Protein AF-A0A8T6N6H5-F1 (afdb_monomer_lite)

pLDDT: mean 74.55, std 24.36, range [22.53, 97.56]

Radius of gyration: 32.71 Å; chains: 1; bounding box: 80×85×75 Å

Structure (mmCIF, N/CA/C/O backbone):
data_AF-A0A8T6N6H5-F1
#
_entry.id   AF-A0A8T6N6H5-F1
#
loop_
_atom_site.group_PDB
_atom_site.id
_atom_site.type_symbol
_atom_site.label_atom_id
_atom_site.label_alt_id
_atom_site.label_comp_id
_atom_site.label_asym_id
_atom_site.label_entity_id
_atom_site.label_seq_id
_atom_site.pdbx_PDB_ins_code
_atom_site.Cartn_x
_atom_site.Cartn_y
_atom_site.Cartn_z
_atom_site.occupancy
_atom_site.B_iso_or_equiv
_atom_site.auth_seq_id
_atom_site.auth_comp_id
_atom_site.auth_asym_id
_atom_site.auth_atom_id
_atom_site.pdbx_PDB_model_num
ATOM 1 N N . MET A 1 1 ? -25.719 -46.503 4.787 1.00 28.70 1 MET A N 1
ATOM 2 C CA . MET A 1 1 ? -27.141 -46.238 5.108 1.00 28.70 1 MET A CA 1
ATOM 3 C C . MET A 1 1 ? -27.507 -44.902 4.471 1.00 28.70 1 MET A C 1
ATOM 5 O O . MET A 1 1 ? -26.897 -43.917 4.844 1.00 28.70 1 MET A O 1
ATOM 9 N N . LEU A 1 2 ? -28.146 -44.941 3.290 1.00 24.23 2 LEU A N 1
ATOM 10 C CA . LEU A 1 2 ? -29.563 -44.569 3.021 1.00 24.23 2 LEU A CA 1
ATOM 11 C C . LEU A 1 2 ? -29.721 -43.038 2.807 1.00 24.23 2 LEU A C 1
ATOM 13 O O . LEU A 1 2 ? -29.545 -42.298 3.761 1.00 24.23 2 LEU A O 1
ATOM 17 N N . CYS A 1 3 ? -29.779 -42.512 1.563 1.00 22.53 3 CYS A N 1
ATOM 18 C CA . CYS A 1 3 ? -30.953 -42.363 0.644 1.00 22.53 3 CYS A CA 1
ATOM 19 C C . CYS A 1 3 ? -32.043 -41.433 1.230 1.00 22.53 3 CYS A C 1
ATOM 21 O O . CYS A 1 3 ? -32.426 -41.689 2.361 1.00 22.53 3 CYS A O 1
ATOM 23 N N . LEU A 1 4 ? -32.675 -40.410 0.617 1.00 23.92 4 LEU A N 1
ATOM 24 C CA . LEU A 1 4 ? -32.925 -39.792 -0.727 1.00 23.92 4 LEU A CA 1
ATOM 25 C C . LEU A 1 4 ? -33.775 -38.477 -0.451 1.00 23.92 4 LEU A C 1
ATOM 27 O O . LEU A 1 4 ? -33.967 -38.232 0.742 1.00 23.92 4 LEU A O 1
ATOM 31 N N . PRO A 1 5 ? -34.398 -37.667 -1.375 1.00 30.38 5 PRO A N 1
ATOM 32 C CA . PRO A 1 5 ? -34.410 -37.554 -2.858 1.00 30.38 5 PRO A CA 1
ATOM 33 C C . PRO A 1 5 ? -34.286 -36.101 -3.456 1.00 30.38 5 PRO A C 1
ATOM 35 O O . PRO A 1 5 ? -34.225 -35.097 -2.753 1.00 30.38 5 PRO A O 1
ATOM 38 N N . ARG A 1 6 ? -34.291 -36.024 -4.805 1.00 33.50 6 ARG A N 1
ATOM 39 C CA . ARG A 1 6 ? -34.355 -34.850 -5.722 1.00 33.50 6 ARG A CA 1
ATOM 40 C C . ARG A 1 6 ? -35.759 -34.217 -5.868 1.00 33.50 6 ARG A C 1
ATOM 42 O O . ARG A 1 6 ? -36.712 -34.968 -6.042 1.00 33.50 6 ARG A O 1
ATOM 49 N N . SER A 1 7 ? -35.817 -32.885 -6.038 1.00 24.02 7 SER A N 1
ATOM 50 C CA . SER A 1 7 ? -36.798 -32.075 -6.826 1.00 24.02 7 SER A CA 1
ATOM 51 C C . SER A 1 7 ? -36.503 -30.582 -6.542 1.00 24.02 7 SER A C 1
ATOM 53 O O . SER A 1 7 ? -36.341 -30.270 -5.373 1.00 24.02 7 SER A O 1
ATOM 55 N N . GLN A 1 8 ? -36.373 -29.588 -7.431 1.00 23.69 8 GLN A N 1
ATOM 56 C CA . GLN A 1 8 ? -36.851 -29.306 -8.789 1.00 23.69 8 GLN A CA 1
ATOM 57 C C . GLN A 1 8 ? -35.991 -28.161 -9.400 1.00 23.69 8 GLN A C 1
ATOM 59 O O . GLN A 1 8 ? -35.645 -27.221 -8.697 1.00 23.69 8 GLN A O 1
ATOM 64 N N . CYS A 1 9 ? -35.718 -28.252 -10.709 1.00 22.91 9 CYS A N 1
ATOM 65 C CA . CYS A 1 9 ? -35.656 -27.172 -11.716 1.00 22.91 9 CYS A CA 1
ATOM 66 C C . CYS A 1 9 ? -34.777 -25.918 -11.478 1.00 22.91 9 CYS A C 1
ATOM 68 O O . CYS A 1 9 ? -35.213 -24.946 -10.871 1.00 22.91 9 CYS A O 1
ATOM 70 N N . LEU A 1 10 ? -33.616 -25.876 -12.145 1.00 23.91 10 LEU A N 1
ATOM 71 C CA . LEU A 1 10 ? -32.990 -24.642 -12.643 1.00 23.91 10 LEU A CA 1
ATOM 72 C C . LEU A 1 10 ? -32.877 -24.745 -14.176 1.00 23.91 10 LEU A C 1
ATOM 74 O O . LEU A 1 10 ? -32.625 -25.847 -14.671 1.00 23.91 10 LEU A O 1
ATOM 78 N N . PRO A 1 11 ? -33.112 -23.655 -14.928 1.00 23.42 11 PRO A N 1
ATOM 79 C CA . PRO A 1 11 ? -33.171 -23.691 -16.383 1.00 23.42 11 PRO A CA 1
ATOM 80 C C . PRO A 1 11 ? -31.773 -23.865 -16.989 1.00 23.42 11 PRO A C 1
ATOM 82 O O . PRO A 1 11 ? -30.820 -23.199 -16.586 1.00 23.42 11 PRO A O 1
ATOM 85 N N . GLU A 1 12 ? -31.671 -24.756 -17.975 1.00 23.47 12 GLU A N 1
ATOM 86 C CA . GLU A 1 12 ? -30.527 -24.848 -18.881 1.00 23.47 12 GLU A CA 1
ATOM 87 C C . GLU A 1 12 ? -30.359 -23.508 -19.608 1.00 23.47 12 GLU A C 1
ATOM 89 O O . GLU A 1 12 ? -31.207 -23.109 -20.406 1.00 23.47 12 GLU A O 1
ATOM 94 N N . VAL A 1 13 ? -29.265 -22.798 -19.328 1.00 24.16 13 VAL A N 1
ATOM 95 C CA . VAL A 1 13 ? -28.838 -21.655 -20.138 1.00 24.16 13 VAL A CA 1
ATOM 96 C C . VAL A 1 13 ? -27.924 -22.202 -21.228 1.00 24.16 13 VAL A C 1
ATOM 98 O O . VAL A 1 13 ? -26.829 -22.691 -20.951 1.00 24.16 13 VAL A O 1
ATOM 101 N N . SER A 1 14 ? -28.412 -22.161 -22.467 1.00 23.70 14 SER A N 1
ATOM 102 C CA . SER A 1 14 ? -27.687 -22.581 -23.662 1.00 23.70 14 SER A CA 1
ATOM 103 C C . SER A 1 14 ? -26.393 -21.786 -23.831 1.00 23.70 14 SER A C 1
ATOM 105 O O . SER A 1 14 ? -26.406 -20.554 -23.804 1.00 23.70 14 SER A O 1
ATOM 107 N N . HIS A 1 15 ? -25.283 -22.484 -24.061 1.00 25.14 15 HIS A N 1
ATOM 108 C CA . HIS A 1 15 ? -24.025 -21.878 -24.481 1.00 25.14 15 HIS A CA 1
ATOM 109 C C . HIS A 1 15 ? -24.136 -21.375 -25.924 1.00 25.14 15 HIS A C 1
ATOM 111 O O . HIS A 1 15 ? -24.014 -22.158 -26.862 1.00 25.14 15 HIS A O 1
ATOM 117 N N . ASP A 1 16 ? -24.339 -20.069 -26.086 1.00 25.78 16 ASP A N 1
ATOM 118 C CA . ASP A 1 16 ? -24.081 -19.365 -27.340 1.00 25.78 16 ASP A CA 1
ATOM 119 C C . ASP A 1 16 ? -22.727 -18.624 -27.236 1.00 25.78 16 ASP A C 1
ATOM 121 O O . ASP A 1 16 ? -22.612 -17.659 -26.474 1.00 25.78 16 ASP A O 1
ATOM 125 N N . PRO A 1 17 ? -21.678 -19.056 -27.962 1.00 27.19 17 PRO A N 1
ATOM 126 C CA . PRO A 1 17 ? -20.371 -18.392 -27.991 1.00 27.19 17 PRO A CA 1
ATOM 127 C C . PRO A 1 17 ? -20.394 -16.980 -28.604 1.00 27.19 17 PRO A C 1
ATOM 129 O O . PRO A 1 17 ? -19.401 -16.260 -28.505 1.00 27.19 17 PRO A O 1
ATOM 132 N N . SER A 1 18 ? -21.506 -16.568 -29.221 1.00 27.67 18 SER A N 1
ATOM 133 C CA . SER A 1 18 ? -21.658 -15.274 -29.904 1.00 27.67 18 SER A CA 1
ATOM 134 C C . SER A 1 18 ? -21.851 -14.085 -28.955 1.00 27.67 18 SER A C 1
ATOM 136 O O . SER A 1 18 ? -21.707 -12.939 -29.370 1.00 27.67 18 SER A O 1
ATOM 138 N N . ALA A 1 19 ? -22.163 -14.324 -27.676 1.00 26.52 19 ALA A N 1
ATOM 139 C CA . ALA A 1 19 ? -22.492 -13.261 -26.718 1.00 26.52 19 ALA A CA 1
ATOM 140 C C . ALA A 1 19 ? -21.275 -12.458 -26.200 1.00 26.52 19 ALA A C 1
ATOM 142 O O . ALA A 1 19 ? -21.448 -11.503 -25.446 1.00 26.52 19 ALA A O 1
ATOM 143 N N . TYR A 1 20 ? -20.048 -12.807 -26.608 1.00 31.33 20 TYR A N 1
ATOM 144 C CA . TYR A 1 20 ? -18.805 -12.156 -26.160 1.00 31.33 20 TYR A CA 1
ATOM 145 C C . TYR A 1 20 ? -18.344 -10.964 -27.017 1.00 31.33 20 TYR A C 1
ATOM 147 O O . TYR A 1 20 ? -17.251 -10.443 -26.809 1.00 31.33 20 TYR A O 1
ATOM 155 N N . LEU A 1 21 ? -19.168 -10.491 -27.953 1.00 29.97 21 LEU A N 1
ATOM 156 C CA . LEU A 1 21 ? -18.866 -9.324 -28.784 1.00 29.97 21 LEU A CA 1
ATOM 157 C C . LEU A 1 21 ? -20.029 -8.332 -28.754 1.00 29.97 21 LEU A C 1
ATOM 159 O O . LEU A 1 21 ? -20.803 -8.245 -29.694 1.00 29.97 21 LEU A O 1
ATOM 163 N N . ASN A 1 22 ? -20.147 -7.576 -27.663 1.00 25.47 22 ASN A N 1
ATOM 164 C CA . ASN A 1 22 ? -20.860 -6.298 -27.658 1.00 25.47 22 ASN A CA 1
ATOM 165 C C . ASN A 1 22 ? -20.146 -5.335 -26.701 1.00 25.47 22 ASN A C 1
ATOM 167 O O . ASN A 1 22 ? -20.553 -5.123 -25.561 1.00 25.47 22 ASN A O 1
ATOM 171 N N . LEU A 1 23 ? -19.041 -4.765 -27.188 1.00 30.22 23 LEU A N 1
ATOM 172 C CA . LEU A 1 23 ? -18.298 -3.670 -26.551 1.00 30.22 23 LEU A CA 1
ATOM 173 C C . LEU A 1 23 ? -19.038 -2.317 -26.625 1.00 30.22 23 LEU A C 1
ATOM 175 O O . LEU A 1 23 ? -18.568 -1.341 -26.052 1.00 30.22 23 LEU A O 1
ATOM 179 N N . GLU A 1 24 ? -20.208 -2.253 -27.268 1.00 27.02 24 GLU A N 1
ATOM 180 C CA . GLU A 1 24 ? -20.958 -1.004 -27.479 1.00 27.02 24 GLU A CA 1
ATOM 181 C C . GLU A 1 24 ? -22.015 -0.690 -26.402 1.00 27.02 24 GLU A C 1
ATOM 183 O O . GLU A 1 24 ? -22.668 0.344 -26.468 1.00 27.02 24 GLU A O 1
ATOM 188 N N . ALA A 1 25 ? -22.176 -1.529 -25.371 1.00 28.67 25 ALA A N 1
ATOM 189 C CA . ALA A 1 25 ? -23.188 -1.319 -24.323 1.00 28.67 25 ALA A CA 1
ATOM 190 C C . ALA A 1 25 ? -22.616 -0.908 -22.948 1.00 28.67 25 ALA A C 1
ATOM 192 O O . ALA A 1 25 ? -23.311 -1.012 -21.936 1.00 28.67 25 ALA A O 1
ATOM 193 N N . SER A 1 26 ? -21.360 -0.450 -22.878 1.00 26.62 26 SER A N 1
ATOM 194 C CA . SER A 1 26 ? -20.780 0.041 -21.620 1.00 26.62 26 SER A CA 1
ATOM 195 C C . SER A 1 26 ? -21.081 1.538 -21.412 1.00 26.62 26 SER A C 1
ATOM 197 O O . SER A 1 26 ? -20.713 2.341 -22.272 1.00 26.62 26 SER A O 1
ATOM 199 N N . PRO A 1 27 ? -21.655 1.955 -20.262 1.00 26.31 27 PRO A N 1
ATOM 200 C CA . PRO A 1 27 ? -21.947 3.361 -19.943 1.00 26.31 27 PRO A CA 1
ATOM 201 C C . PRO A 1 27 ? -20.709 4.275 -19.844 1.00 26.31 27 PRO A C 1
ATOM 203 O O . PRO A 1 27 ? -20.841 5.470 -19.606 1.00 26.31 27 PRO A O 1
ATOM 206 N N . ILE A 1 28 ? -19.502 3.731 -20.026 1.00 28.75 28 ILE A N 1
ATOM 207 C CA . ILE A 1 28 ? -18.239 4.479 -20.044 1.00 28.75 28 ILE A CA 1
ATOM 208 C C . ILE A 1 28 ? -18.015 5.167 -21.402 1.00 28.75 28 ILE A C 1
ATOM 210 O O . ILE A 1 28 ? -17.404 6.231 -21.446 1.00 28.75 28 ILE A O 1
ATOM 214 N N . VAL A 1 29 ? -18.543 4.615 -22.504 1.00 27.48 29 VAL A N 1
ATOM 215 C CA . VAL A 1 29 ? -18.322 5.172 -23.853 1.00 27.48 29 VAL A CA 1
ATOM 216 C C . VAL A 1 29 ? -19.076 6.494 -24.052 1.00 27.48 29 VAL A C 1
ATOM 218 O O . VAL A 1 29 ? -18.570 7.377 -24.733 1.00 27.48 29 VAL A O 1
ATOM 221 N N . SER A 1 30 ? -20.213 6.706 -23.376 1.00 26.53 30 SER A N 1
ATOM 222 C CA . SER A 1 30 ? -20.972 7.962 -23.495 1.00 26.53 30 SER A CA 1
ATOM 223 C C . SER A 1 30 ? -20.397 9.133 -22.687 1.00 26.53 30 SER A C 1
ATOM 225 O O . SER A 1 30 ? -20.927 10.232 -22.773 1.00 26.53 30 SER A O 1
ATOM 227 N N . ALA A 1 31 ? -19.359 8.920 -21.869 1.00 28.44 31 ALA A N 1
ATOM 228 C CA . ALA A 1 31 ? -18.758 9.971 -21.040 1.00 28.44 31 ALA A CA 1
ATOM 229 C C . ALA A 1 31 ? -17.486 10.584 -21.657 1.00 28.44 31 ALA A C 1
ATOM 231 O O . ALA A 1 31 ? -16.956 11.559 -21.129 1.00 28.44 31 ALA A O 1
ATOM 232 N N . VAL A 1 32 ? -16.986 10.016 -22.761 1.00 29.36 32 VAL A N 1
ATOM 233 C CA . VAL A 1 32 ? -15.748 10.464 -23.424 1.00 29.36 32 VAL A CA 1
ATOM 234 C C . VAL A 1 32 ? -16.008 11.601 -24.428 1.00 29.36 32 VAL A C 1
ATOM 236 O O . VAL A 1 32 ? -15.074 12.302 -24.799 1.00 29.36 32 VAL A O 1
ATOM 239 N N . GLU A 1 33 ? -17.263 11.862 -24.805 1.00 28.41 33 GLU A N 1
ATOM 240 C CA . GLU A 1 33 ? -17.614 12.918 -25.773 1.00 28.41 33 GLU A CA 1
ATOM 241 C C . GLU A 1 33 ? -17.769 14.330 -25.162 1.00 28.41 33 GLU A C 1
ATOM 243 O O . GLU A 1 33 ? -17.879 15.293 -25.913 1.00 28.41 33 GLU A O 1
ATOM 248 N N . ASP A 1 34 ? -17.698 14.489 -23.831 1.00 28.27 34 ASP A N 1
ATOM 249 C CA . ASP A 1 34 ? -18.050 15.752 -23.142 1.00 28.27 34 ASP A CA 1
ATOM 250 C C . ASP A 1 34 ? -16.884 16.494 -22.447 1.00 28.27 34 ASP A C 1
ATOM 252 O O . ASP A 1 34 ? -17.103 17.476 -21.730 1.00 28.27 34 ASP A O 1
ATOM 256 N N . LEU A 1 35 ? -15.625 16.093 -22.650 1.00 28.95 35 LEU A N 1
ATOM 257 C CA . LEU A 1 35 ? -14.475 16.821 -22.091 1.00 28.95 35 LEU A CA 1
ATOM 258 C C . LEU A 1 35 ? -13.852 17.753 -23.137 1.00 28.95 35 LEU A C 1
ATOM 260 O O . LEU A 1 35 ? -13.043 17.344 -23.965 1.00 28.95 35 LEU A O 1
ATOM 264 N N . GLY A 1 36 ? -14.264 19.022 -23.072 1.00 27.00 36 GLY A N 1
ATOM 265 C CA . GLY A 1 36 ? -13.745 20.120 -23.885 1.00 27.00 36 GLY A CA 1
ATOM 266 C C . GLY A 1 36 ? -12.233 20.346 -23.749 1.00 27.00 36 GLY A C 1
ATOM 267 O O . GLY A 1 36 ? -11.620 20.043 -22.726 1.00 27.00 36 GLY A O 1
ATOM 268 N N . GLU A 1 37 ? -11.660 20.890 -24.823 1.00 27.92 37 GLU A N 1
ATOM 269 C CA . GLU A 1 37 ? -10.237 21.171 -25.033 1.00 27.92 37 GLU A CA 1
ATOM 270 C C . GLU A 1 37 ? -9.587 21.954 -23.875 1.00 27.92 37 GLU A C 1
ATOM 272 O O . GLU A 1 37 ? -10.094 22.985 -23.430 1.00 27.92 37 GLU A O 1
ATOM 277 N N . ILE A 1 38 ? -8.419 21.486 -23.419 1.00 29.58 38 ILE A N 1
ATOM 278 C CA . ILE A 1 38 ? -7.534 22.206 -22.493 1.00 29.58 38 ILE A CA 1
ATOM 279 C C . ILE A 1 38 ? -6.328 22.713 -23.294 1.00 29.58 38 ILE A C 1
ATOM 281 O O . ILE A 1 38 ? -5.561 21.918 -23.835 1.00 29.58 38 ILE A O 1
ATOM 285 N N . ASP A 1 39 ? -6.166 24.034 -23.350 1.00 26.98 39 ASP A N 1
ATOM 286 C CA . ASP A 1 39 ? -5.050 24.735 -23.995 1.00 26.98 39 ASP A CA 1
ATOM 287 C C . ASP A 1 39 ? -3.788 24.697 -23.100 1.00 26.98 39 ASP A C 1
ATOM 289 O O . ASP A 1 39 ? -3.849 25.014 -21.909 1.00 26.98 39 ASP A O 1
ATOM 293 N N . LEU A 1 40 ? -2.647 24.266 -23.652 1.00 31.36 40 LEU A N 1
ATOM 294 C CA . LEU A 1 40 ? -1.382 23.982 -22.943 1.00 31.36 40 LEU A CA 1
ATOM 295 C C . LEU A 1 40 ? -0.215 24.878 -23.407 1.00 31.36 40 LEU A C 1
ATOM 297 O O . LEU A 1 40 ? 0.945 24.458 -23.440 1.00 31.36 40 LEU A O 1
ATOM 301 N N . GLY A 1 41 ? -0.494 26.130 -23.754 1.00 26.42 41 GLY A N 1
ATOM 302 C CA . GLY A 1 41 ? 0.533 27.118 -24.084 1.00 26.42 41 GLY A CA 1
ATOM 303 C C . GLY A 1 41 ? 1.011 27.939 -22.885 1.00 26.42 41 GLY A C 1
ATOM 304 O O . GLY A 1 41 ? 0.604 29.085 -22.795 1.00 26.42 41 GLY A O 1
ATOM 305 N N . ASP A 1 42 ? 1.861 27.397 -21.993 1.00 27.14 42 ASP A N 1
ATOM 306 C CA . ASP A 1 42 ? 2.794 28.221 -21.179 1.00 27.14 42 ASP A CA 1
ATOM 307 C C . ASP A 1 42 ? 3.767 27.405 -20.291 1.00 27.14 42 ASP A C 1
ATOM 309 O O . ASP A 1 42 ? 3.696 27.429 -19.065 1.00 27.14 42 ASP A O 1
ATOM 313 N N . LEU A 1 43 ? 4.715 26.654 -20.874 1.00 27.98 43 LEU A N 1
ATOM 314 C CA . LEU A 1 43 ? 5.839 26.071 -20.099 1.00 27.98 43 LEU A CA 1
ATOM 315 C C . LEU A 1 43 ? 7.199 26.059 -20.832 1.00 27.98 43 LEU A C 1
ATOM 317 O O . LEU A 1 43 ? 8.158 25.450 -20.358 1.00 27.98 43 LEU A O 1
ATOM 321 N N . SER A 1 44 ? 7.346 26.753 -21.964 1.00 29.69 44 SER A N 1
ATOM 322 C CA . SER A 1 44 ? 8.544 26.665 -22.819 1.00 29.69 44 SER A CA 1
ATOM 323 C C . SER A 1 44 ? 9.557 27.806 -22.647 1.00 29.69 44 SER A C 1
ATOM 325 O O . SER A 1 44 ? 10.144 28.260 -23.629 1.00 29.69 44 SER A O 1
ATOM 327 N N . SER A 1 45 ? 9.806 28.289 -21.428 1.00 29.08 45 SER A N 1
ATOM 328 C CA . SER A 1 45 ? 10.778 29.374 -21.225 1.00 29.08 45 SER A CA 1
ATOM 329 C C . SER A 1 45 ? 11.639 29.205 -19.976 1.00 29.08 45 SER A C 1
ATOM 331 O O . SER A 1 45 ? 11.619 30.078 -19.115 1.00 29.08 45 SER A O 1
ATOM 333 N N . GLN A 1 46 ? 12.395 28.104 -19.842 1.00 28.23 46 GLN A N 1
ATOM 334 C CA . GLN A 1 46 ? 13.471 28.059 -18.830 1.00 28.23 46 GLN A CA 1
ATOM 335 C C . GLN A 1 46 ? 14.546 26.964 -18.975 1.00 28.23 46 GLN A C 1
ATOM 337 O O . GLN A 1 46 ? 15.202 26.622 -17.997 1.00 28.23 46 GLN A O 1
ATOM 342 N N . ALA A 1 47 ? 14.802 26.435 -20.174 1.00 28.61 47 ALA A N 1
ATOM 343 C CA . ALA A 1 47 ? 15.875 25.452 -20.364 1.00 28.61 47 ALA A CA 1
ATOM 344 C C . ALA A 1 47 ? 16.696 25.745 -21.623 1.00 28.61 47 ALA A C 1
ATOM 346 O O . ALA A 1 47 ? 16.592 25.047 -22.622 1.00 28.61 47 ALA A O 1
ATOM 347 N N . ASN A 1 48 ? 17.483 26.820 -21.589 1.00 28.62 48 ASN A N 1
ATOM 348 C CA . ASN A 1 48 ? 18.578 27.040 -22.533 1.00 28.62 48 ASN A CA 1
ATOM 349 C C . ASN A 1 48 ? 19.576 28.024 -21.925 1.00 28.62 48 ASN A C 1
ATOM 351 O O . ASN A 1 48 ? 19.436 29.229 -22.106 1.00 28.62 48 ASN A O 1
ATOM 355 N N . GLN A 1 49 ? 20.560 27.501 -21.194 1.00 26.52 49 GLN A N 1
ATOM 356 C CA . GLN A 1 49 ? 21.885 28.100 -21.011 1.00 26.52 49 GLN A CA 1
ATOM 357 C C . GLN A 1 49 ? 22.753 27.130 -20.204 1.00 26.52 49 GLN A C 1
ATOM 359 O O . GLN A 1 49 ? 22.570 26.987 -19.005 1.00 26.52 49 GLN A O 1
ATOM 364 N N . GLU A 1 50 ? 23.632 26.411 -20.903 1.00 29.14 50 GLU A N 1
ATOM 365 C CA . GLU A 1 50 ? 25.076 26.309 -20.628 1.00 29.14 50 GLU A CA 1
ATOM 366 C C . GLU A 1 50 ? 25.646 25.060 -21.312 1.00 29.14 50 GLU A C 1
ATOM 368 O O . GLU A 1 50 ? 25.406 23.920 -20.925 1.00 29.14 50 GLU A O 1
ATOM 373 N N . GLY A 1 51 ? 26.424 25.302 -22.366 1.00 24.23 51 GLY A N 1
ATOM 374 C CA . GLY A 1 51 ? 27.422 24.369 -22.864 1.00 24.23 51 GLY A CA 1
ATOM 375 C C . GLY A 1 51 ? 28.810 24.951 -22.608 1.00 24.23 51 GLY A C 1
ATOM 376 O O . GLY A 1 51 ? 28.996 26.154 -22.770 1.00 24.23 51 GLY A O 1
ATOM 377 N N . ASN A 1 52 ? 29.786 24.116 -22.246 1.00 26.02 52 ASN A N 1
ATOM 378 C CA . ASN A 1 52 ? 30.888 23.700 -23.128 1.00 26.02 52 ASN A CA 1
ATOM 379 C C . ASN A 1 52 ? 32.081 23.109 -22.331 1.00 26.02 52 ASN A C 1
ATOM 381 O O . ASN A 1 52 ? 32.545 23.709 -21.370 1.00 26.02 52 ASN A O 1
ATOM 385 N N . ALA A 1 53 ? 32.575 21.969 -22.832 1.00 27.39 53 ALA A N 1
ATOM 386 C CA . ALA A 1 53 ? 33.938 21.411 -22.812 1.00 27.39 53 ALA A CA 1
ATOM 387 C C . ALA A 1 53 ? 34.767 21.313 -21.510 1.00 27.39 53 ALA A C 1
ATOM 389 O O . ALA A 1 53 ? 35.285 22.310 -21.025 1.00 27.39 53 ALA A O 1
ATOM 390 N N . ASP A 1 54 ? 35.156 20.075 -21.152 1.00 24.55 54 ASP A N 1
ATOM 391 C CA . ASP A 1 54 ? 36.569 19.705 -21.328 1.00 24.55 54 ASP A CA 1
ATOM 392 C C . ASP A 1 54 ? 36.819 18.196 -21.544 1.00 24.55 54 ASP A C 1
ATOM 394 O O . ASP A 1 54 ? 36.139 17.318 -21.012 1.00 24.55 54 ASP A O 1
ATOM 398 N N . ARG A 1 55 ? 37.809 17.906 -22.390 1.00 29.97 55 ARG A N 1
ATOM 399 C CA . ARG A 1 55 ? 38.202 16.585 -22.902 1.00 29.97 55 ARG A CA 1
ATOM 400 C C . ARG A 1 55 ? 39.174 15.923 -21.917 1.00 29.97 55 ARG A C 1
ATOM 402 O O . ARG A 1 55 ? 40.364 16.230 -21.925 1.00 29.97 55 ARG A O 1
ATOM 409 N N . LEU A 1 56 ? 38.724 14.931 -21.148 1.00 28.44 56 LEU A N 1
ATOM 410 C CA . LEU A 1 56 ? 39.617 14.011 -20.432 1.00 28.44 56 LEU A CA 1
ATOM 411 C C . LEU A 1 56 ? 39.450 12.591 -20.975 1.00 28.44 56 LEU A C 1
ATOM 413 O O . LEU A 1 56 ? 38.371 12.009 -20.986 1.00 28.44 56 LEU A O 1
ATOM 417 N N . LYS A 1 57 ? 40.565 12.072 -21.492 1.00 26.28 57 LYS A N 1
ATOM 418 C CA . LYS A 1 57 ? 40.730 10.762 -22.125 1.00 26.28 57 LYS A CA 1
ATOM 419 C C . LYS A 1 57 ? 40.109 9.659 -21.261 1.00 26.28 57 LYS A C 1
ATOM 421 O O . LYS A 1 57 ? 40.622 9.349 -20.188 1.00 26.28 57 LYS A O 1
ATOM 426 N N . THR A 1 58 ? 39.057 9.025 -21.767 1.00 25.16 58 THR A N 1
ATOM 427 C CA . THR A 1 58 ? 38.480 7.798 -21.218 1.00 25.16 58 THR A CA 1
ATOM 428 C C . THR A 1 58 ? 39.511 6.675 -21.298 1.00 25.16 58 THR A C 1
ATOM 430 O O . THR A 1 58 ? 39.701 6.051 -22.343 1.00 25.16 58 THR A O 1
ATOM 433 N N . LYS A 1 59 ? 40.199 6.406 -20.185 1.00 26.19 59 LYS A N 1
ATOM 434 C CA . LYS A 1 59 ? 40.745 5.072 -19.945 1.00 26.19 59 LYS A CA 1
ATOM 435 C C . LYS A 1 59 ? 39.547 4.157 -19.709 1.00 26.19 59 LYS A C 1
ATOM 437 O O . LYS A 1 59 ? 38.797 4.365 -18.762 1.00 26.19 59 LYS A O 1
ATOM 442 N N . SER A 1 60 ? 39.363 3.204 -20.618 1.00 26.61 60 SER A N 1
ATOM 443 C CA . SER A 1 60 ? 38.450 2.073 -20.465 1.00 26.61 60 SER A CA 1
ATOM 444 C C . SER A 1 60 ? 38.590 1.488 -19.056 1.00 26.61 60 SER A C 1
ATOM 446 O O . SER A 1 60 ? 39.671 1.044 -18.674 1.00 26.61 60 SER A O 1
ATOM 448 N N . LEU A 1 61 ? 37.506 1.543 -18.283 1.00 28.98 61 LEU A N 1
ATOM 449 C CA . LEU A 1 61 ? 37.398 1.006 -16.922 1.00 28.98 61 LEU A CA 1
ATOM 450 C C . LEU A 1 61 ? 36.855 -0.435 -16.913 1.00 28.98 61 LEU A C 1
ATOM 452 O O . LEU A 1 61 ? 36.538 -0.969 -15.857 1.00 28.98 61 LEU A O 1
ATOM 456 N N . PHE A 1 62 ? 36.784 -1.079 -18.082 1.00 28.94 62 PHE A N 1
ATOM 457 C CA . PHE A 1 62 ? 36.323 -2.454 -18.234 1.00 28.94 62 PHE A CA 1
ATOM 458 C C . PHE A 1 62 ? 37.437 -3.348 -18.781 1.00 28.94 62 PHE A C 1
ATOM 460 O O . PHE A 1 62 ? 37.413 -3.784 -19.928 1.00 28.94 62 PHE A O 1
ATOM 467 N N . ASP A 1 63 ? 38.404 -3.642 -17.914 1.00 26.52 63 ASP A N 1
ATOM 468 C CA . ASP A 1 63 ? 39.130 -4.912 -17.942 1.00 26.52 63 ASP A CA 1
ATOM 469 C C . ASP A 1 63 ? 38.641 -5.740 -16.742 1.00 26.52 63 ASP A C 1
ATOM 471 O O . ASP A 1 63 ? 39.241 -5.754 -15.670 1.00 26.52 63 ASP A O 1
ATOM 475 N N . LEU A 1 64 ? 37.466 -6.362 -16.894 1.00 32.00 64 LEU A N 1
ATOM 476 C CA . LEU A 1 64 ? 36.843 -7.233 -15.883 1.00 32.00 64 LEU A CA 1
ATOM 477 C C . LEU A 1 64 ? 37.319 -8.695 -15.996 1.00 32.00 64 LEU A C 1
ATOM 479 O O . LEU A 1 64 ? 36.653 -9.606 -15.510 1.00 32.00 64 LEU A O 1
ATOM 483 N N . SER A 1 65 ? 38.472 -8.942 -16.626 1.00 27.84 65 SER A N 1
ATOM 484 C CA . SER A 1 65 ? 38.996 -10.298 -16.844 1.00 27.84 65 SER A CA 1
ATOM 485 C C . SER A 1 65 ? 40.018 -10.775 -15.803 1.00 27.84 65 SER A C 1
ATOM 487 O O . SER A 1 65 ? 40.559 -11.871 -15.938 1.00 27.84 65 SER A O 1
ATOM 489 N N . LYS A 1 66 ? 40.285 -10.015 -14.730 1.00 27.72 66 LYS A N 1
ATOM 490 C CA . LYS A 1 66 ? 41.247 -10.427 -13.693 1.00 27.72 66 LYS A CA 1
ATOM 491 C C . LYS A 1 66 ? 40.688 -10.225 -12.282 1.00 27.72 66 LYS A C 1
ATOM 493 O O . LYS A 1 66 ? 40.645 -9.114 -11.773 1.00 27.72 66 LYS A O 1
ATOM 498 N N . HIS A 1 67 ? 40.318 -11.354 -11.671 1.00 30.06 67 HIS A N 1
ATOM 499 C CA . HIS A 1 67 ? 40.032 -11.583 -10.245 1.00 30.06 67 HIS A CA 1
ATOM 500 C C . HIS A 1 67 ? 38.623 -11.225 -9.733 1.00 30.06 67 HIS A C 1
ATOM 502 O O . HIS A 1 67 ? 38.390 -10.161 -9.173 1.00 30.06 67 HIS A O 1
ATOM 508 N N . THR A 1 68 ? 37.707 -12.199 -9.775 1.00 30.00 68 THR A N 1
ATOM 509 C CA . THR A 1 68 ? 36.655 -12.340 -8.748 1.00 30.00 68 THR A CA 1
ATOM 510 C C . THR A 1 68 ? 37.125 -13.373 -7.728 1.00 30.00 68 THR A C 1
ATOM 512 O O . THR A 1 68 ? 36.673 -14.510 -7.686 1.00 30.00 68 THR A O 1
ATOM 515 N N . ILE A 1 69 ? 38.101 -12.972 -6.919 1.00 30.92 69 ILE A N 1
ATOM 516 C CA . ILE A 1 69 ? 38.214 -13.498 -5.561 1.00 30.92 69 ILE A CA 1
ATOM 517 C C . ILE A 1 69 ? 37.362 -12.540 -4.730 1.00 30.92 69 ILE A C 1
ATOM 519 O O . ILE A 1 69 ? 37.505 -11.325 -4.878 1.00 30.92 69 ILE A O 1
ATOM 523 N N . PHE A 1 70 ? 36.435 -13.062 -3.924 1.00 39.09 70 PHE A N 1
ATOM 524 C CA . PHE A 1 70 ? 35.754 -12.277 -2.894 1.00 39.09 70 PHE A CA 1
ATOM 525 C C . PHE A 1 70 ? 36.838 -11.713 -1.965 1.00 39.09 70 PHE A C 1
ATOM 527 O O . PHE A 1 70 ? 37.323 -12.390 -1.062 1.00 39.09 70 PHE A O 1
ATOM 534 N N . ASP A 1 71 ? 37.296 -10.497 -2.249 1.00 44.41 71 ASP A N 1
ATOM 535 C CA . ASP A 1 71 ? 38.272 -9.822 -1.414 1.00 44.41 71 ASP A CA 1
ATOM 536 C C . ASP A 1 71 ? 37.535 -9.301 -0.180 1.00 44.41 71 ASP A C 1
ATOM 538 O O . ASP A 1 71 ? 36.859 -8.268 -0.221 1.00 44.41 71 ASP A O 1
ATOM 542 N N . GLY A 1 72 ? 37.647 -10.042 0.925 1.00 53.56 72 GLY A N 1
ATOM 543 C CA . GLY A 1 72 ? 37.078 -9.660 2.215 1.00 53.56 72 GLY A CA 1
ATOM 544 C C . GLY A 1 72 ? 37.510 -8.261 2.675 1.00 53.56 72 GLY A C 1
ATOM 545 O O . GLY A 1 72 ? 36.807 -7.647 3.475 1.00 53.56 72 GLY A O 1
ATOM 546 N N . SER A 1 73 ? 38.610 -7.718 2.137 1.00 56.97 73 SER A N 1
ATOM 547 C CA . SER A 1 73 ? 39.045 -6.338 2.366 1.00 56.97 73 SER A CA 1
ATOM 548 C C . SER A 1 73 ? 38.060 -5.312 1.789 1.00 56.97 73 SER A C 1
ATOM 550 O O . SER A 1 73 ? 37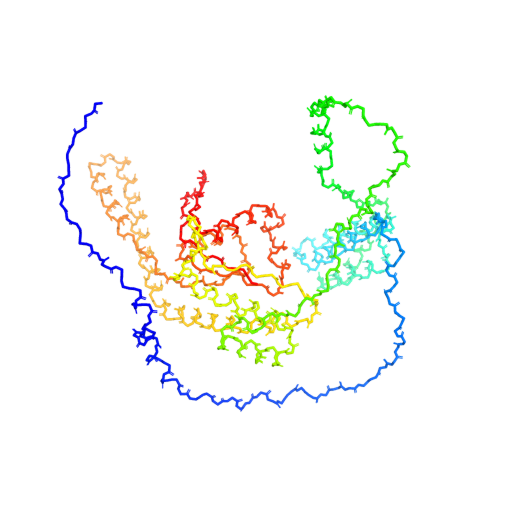.657 -4.372 2.478 1.00 56.97 73 SER A O 1
ATOM 552 N N . ARG A 1 74 ? 37.570 -5.526 0.558 1.00 62.28 74 ARG A N 1
ATOM 553 C CA . ARG A 1 74 ? 36.639 -4.603 -0.117 1.00 62.28 74 ARG A CA 1
ATOM 554 C C . ARG A 1 74 ? 35.270 -4.567 0.569 1.00 62.28 74 ARG A C 1
ATOM 556 O O . ARG A 1 74 ? 34.668 -3.502 0.689 1.00 62.28 74 ARG A O 1
ATOM 563 N N . SER A 1 75 ? 34.793 -5.704 1.077 1.00 63.34 75 SER A N 1
ATOM 564 C CA . SER A 1 75 ? 33.539 -5.786 1.844 1.00 63.34 75 SER A CA 1
ATOM 565 C C . SER A 1 75 ? 33.628 -5.068 3.195 1.00 63.34 75 SER A C 1
ATOM 567 O O . SER A 1 75 ? 32.690 -4.370 3.583 1.00 63.34 75 SER A O 1
ATOM 569 N N . LYS A 1 76 ? 34.769 -5.179 3.889 1.00 75.19 76 LYS A N 1
ATOM 570 C CA . LYS A 1 76 ? 35.027 -4.467 5.151 1.00 75.19 76 LYS A CA 1
ATOM 571 C C . LYS A 1 76 ? 35.098 -2.951 4.957 1.00 75.19 76 LYS A C 1
ATOM 573 O O . LYS A 1 76 ? 34.517 -2.214 5.752 1.00 75.19 76 LYS A O 1
ATOM 578 N N . GLN A 1 77 ? 35.714 -2.491 3.867 1.00 77.06 77 GLN A N 1
ATOM 579 C CA . GLN A 1 77 ? 35.737 -1.070 3.501 1.00 77.06 77 GLN A CA 1
ATOM 580 C C . GLN A 1 77 ? 34.333 -0.522 3.216 1.00 77.06 77 GLN A C 1
ATOM 582 O O . GLN A 1 77 ? 33.966 0.523 3.747 1.00 77.06 77 GLN A O 1
ATOM 587 N N . MET A 1 78 ? 33.503 -1.245 2.455 1.00 72.12 78 MET A N 1
ATOM 588 C CA . MET A 1 78 ? 32.116 -0.830 2.188 1.00 72.12 78 MET A CA 1
ATOM 589 C C . MET A 1 78 ? 31.277 -0.731 3.469 1.00 72.12 78 MET A C 1
ATOM 591 O O . MET A 1 78 ? 30.505 0.215 3.632 1.00 72.12 78 MET A O 1
ATOM 595 N N . TYR A 1 79 ? 31.454 -1.670 4.404 1.00 76.62 79 TYR A N 1
ATOM 596 C CA . TYR A 1 79 ? 30.822 -1.594 5.722 1.00 76.62 79 TYR A CA 1
ATOM 597 C C . TYR A 1 79 ? 31.287 -0.355 6.497 1.00 76.62 79 TYR A C 1
ATOM 599 O O . TYR A 1 79 ? 30.465 0.371 7.056 1.00 76.62 79 TYR A O 1
ATOM 607 N N . ALA A 1 80 ? 32.592 -0.081 6.512 1.00 80.50 80 ALA A N 1
ATOM 608 C CA . ALA A 1 80 ? 33.143 1.062 7.228 1.00 80.50 80 ALA A CA 1
ATOM 609 C C . ALA A 1 80 ? 32.643 2.405 6.658 1.00 80.50 80 ALA A C 1
ATOM 611 O O . ALA A 1 80 ? 32.312 3.304 7.433 1.00 80.50 80 ALA A O 1
ATOM 612 N N . ILE A 1 81 ? 32.492 2.515 5.332 1.00 80.75 81 ILE A N 1
ATOM 613 C CA . ILE A 1 81 ? 31.884 3.681 4.664 1.00 80.75 81 ILE A CA 1
ATOM 614 C C . ILE A 1 81 ? 30.420 3.853 5.097 1.00 80.75 81 ILE A C 1
ATOM 616 O O . ILE A 1 81 ? 30.016 4.943 5.497 1.00 80.75 81 ILE A O 1
ATOM 620 N N . ALA A 1 82 ? 29.634 2.772 5.123 1.00 75.25 82 ALA A N 1
ATOM 621 C CA . ALA A 1 82 ? 28.244 2.832 5.581 1.00 75.25 82 ALA A CA 1
ATOM 622 C C . ALA A 1 82 ? 28.123 3.254 7.061 1.00 75.25 82 ALA A C 1
ATOM 624 O O . ALA A 1 82 ? 27.194 3.977 7.442 1.00 75.25 82 ALA A O 1
ATOM 625 N N . VAL A 1 83 ? 29.070 2.836 7.911 1.00 80.88 83 VAL A N 1
ATOM 626 C CA . VAL A 1 83 ? 29.135 3.271 9.315 1.00 80.88 83 VAL A CA 1
ATOM 627 C C . VAL A 1 83 ? 29.475 4.760 9.422 1.00 80.88 83 VAL A C 1
ATOM 629 O O . VAL A 1 83 ? 28.844 5.451 10.227 1.00 80.88 83 VAL A O 1
ATOM 632 N N . LEU A 1 84 ? 30.401 5.272 8.602 1.00 85.69 84 LEU A N 1
ATOM 633 C CA . LEU A 1 84 ? 30.721 6.702 8.528 1.00 85.69 84 LEU A CA 1
ATOM 634 C C . LEU A 1 84 ? 29.488 7.532 8.130 1.00 85.69 84 LEU A C 1
ATOM 636 O O . LEU A 1 84 ? 29.148 8.489 8.829 1.00 85.69 84 LEU A O 1
ATOM 640 N N . ASP A 1 85 ? 28.751 7.116 7.099 1.00 79.69 85 ASP A N 1
ATOM 641 C CA . ASP A 1 85 ? 27.518 7.790 6.667 1.00 79.69 85 ASP A CA 1
ATOM 642 C C . ASP A 1 85 ? 26.450 7.814 7.770 1.00 79.69 85 ASP A C 1
ATOM 644 O O . ASP A 1 85 ? 25.786 8.830 8.014 1.00 79.69 85 ASP A O 1
ATOM 648 N N . SER A 1 86 ? 26.284 6.695 8.481 1.00 80.81 86 SER A N 1
ATOM 649 C CA . SER A 1 86 ? 25.381 6.609 9.631 1.00 80.81 86 SER A CA 1
ATOM 650 C C . SER A 1 86 ? 25.824 7.537 10.771 1.00 80.81 86 SER A C 1
ATOM 652 O O . SER A 1 86 ? 24.986 8.204 11.384 1.00 80.81 86 SER A O 1
ATOM 654 N N . ALA A 1 87 ? 27.125 7.607 11.062 1.00 81.56 87 ALA A N 1
ATOM 655 C CA . ALA A 1 87 ? 27.684 8.485 12.087 1.00 81.56 87 ALA A CA 1
ATOM 656 C C . ALA A 1 87 ? 27.438 9.970 11.758 1.00 81.56 87 ALA A C 1
ATOM 658 O O . ALA A 1 87 ? 26.958 10.718 12.614 1.00 81.56 87 ALA A O 1
ATOM 659 N N . VAL A 1 88 ? 27.663 10.377 10.504 1.00 89.00 88 VAL A N 1
ATOM 660 C CA . VAL A 1 88 ? 27.378 11.731 9.994 1.00 89.00 88 VAL A CA 1
ATOM 661 C C . VAL A 1 88 ? 25.901 12.091 10.176 1.00 89.00 88 VAL A C 1
ATOM 663 O O . VAL A 1 88 ? 25.586 13.158 10.712 1.00 89.00 88 VAL A O 1
ATOM 666 N N . LYS A 1 89 ? 24.980 11.195 9.796 1.00 86.31 89 LYS A N 1
ATOM 667 C CA . LYS A 1 89 ? 23.532 11.410 9.964 1.00 86.31 89 LYS A CA 1
ATOM 668 C C . LYS A 1 89 ? 23.151 11.589 11.436 1.00 86.31 89 LYS A C 1
ATOM 670 O O . LYS A 1 89 ? 22.457 12.549 11.763 1.00 86.31 89 LYS A O 1
ATOM 675 N N . LYS A 1 90 ? 23.663 10.731 12.326 1.00 83.00 90 LYS A N 1
ATOM 676 C CA . LYS A 1 90 ? 23.394 10.801 13.775 1.00 83.00 90 LYS A CA 1
ATOM 677 C C . LYS A 1 90 ? 23.892 12.098 14.410 1.00 83.00 90 LYS A C 1
ATOM 679 O O . LYS A 1 90 ? 23.216 12.642 15.277 1.00 83.00 90 LYS A O 1
ATOM 684 N N . ILE A 1 91 ? 25.046 12.614 13.981 1.00 91.31 91 ILE A N 1
ATOM 685 C CA . ILE A 1 91 ? 25.553 13.908 14.461 1.00 91.31 91 ILE A CA 1
ATOM 686 C C . ILE A 1 91 ? 24.651 15.056 13.979 1.00 91.31 91 ILE A C 1
ATOM 688 O O . ILE A 1 91 ? 24.297 15.929 14.776 1.00 91.31 91 ILE A O 1
ATOM 692 N N . ARG A 1 92 ? 24.228 15.043 12.707 1.00 92.31 92 ARG A N 1
ATOM 693 C CA . ARG A 1 92 ? 23.354 16.086 12.136 1.00 92.31 92 ARG A CA 1
ATOM 694 C C . ARG A 1 92 ? 21.966 16.130 12.779 1.00 92.31 92 ARG A C 1
ATOM 696 O O . ARG A 1 92 ? 21.417 17.214 12.918 1.00 92.31 92 ARG A O 1
ATOM 703 N N . SER A 1 93 ? 21.419 14.986 13.192 1.00 89.69 93 SER A N 1
ATOM 704 C CA . SER A 1 93 ? 20.065 14.885 13.757 1.00 89.69 93 SER A CA 1
ATOM 705 C C . SER A 1 93 ? 20.009 14.834 15.292 1.00 89.69 93 SER A C 1
ATOM 707 O O . SER A 1 93 ? 18.944 14.578 15.850 1.00 89.69 93 SER A O 1
ATOM 709 N N . ALA A 1 94 ? 21.132 15.022 15.996 1.00 90.31 94 ALA A N 1
ATOM 710 C CA . ALA A 1 94 ? 21.178 14.929 17.458 1.00 90.31 94 ALA A CA 1
ATOM 711 C C . ALA A 1 94 ? 20.355 16.040 18.143 1.00 90.31 94 ALA A C 1
ATOM 713 O O . ALA A 1 94 ? 20.522 17.225 17.831 1.00 90.31 94 ALA A O 1
ATOM 714 N N . GLN A 1 95 ? 19.512 15.655 19.110 1.00 87.38 95 GLN A N 1
ATOM 715 C CA . GLN A 1 95 ? 18.629 16.559 19.856 1.00 87.38 95 GLN A CA 1
ATOM 716 C C . GLN A 1 95 ? 19.390 17.435 20.868 1.00 87.38 95 GLN A C 1
ATOM 718 O O . GLN A 1 95 ? 20.512 17.127 21.287 1.00 87.38 95 GLN A O 1
ATOM 723 N N . LEU A 1 96 ? 18.778 18.557 21.263 1.00 80.12 96 LEU A N 1
ATOM 724 C CA . LEU A 1 96 ? 19.332 19.495 22.242 1.00 80.12 96 LEU A CA 1
ATOM 725 C C . LEU A 1 96 ? 19.540 18.784 23.595 1.00 80.12 96 LEU A C 1
ATOM 727 O O . LEU A 1 96 ? 18.602 18.226 24.148 1.00 80.12 96 LEU A O 1
ATOM 731 N N . GLY A 1 97 ? 20.777 18.780 24.103 1.00 80.00 97 GLY A N 1
ATOM 732 C CA . GLY A 1 97 ? 21.176 18.057 25.323 1.00 80.00 97 GLY A CA 1
ATOM 733 C C . GLY A 1 97 ? 21.987 16.777 25.076 1.00 80.00 97 GLY A C 1
ATOM 734 O O . GLY A 1 97 ? 22.834 16.433 25.895 1.00 80.00 97 GLY A O 1
ATOM 735 N N . GLU A 1 98 ? 21.836 16.125 23.917 1.00 86.00 98 GLU A N 1
ATOM 736 C CA . GLU A 1 98 ? 22.571 14.887 23.584 1.00 86.00 98 GLU A CA 1
ATOM 737 C C . GLU A 1 98 ? 23.739 15.105 22.611 1.00 86.00 98 GLU A C 1
ATOM 739 O O . GLU A 1 98 ? 24.592 14.231 22.448 1.00 86.00 98 GLU A O 1
ATOM 744 N N . LYS A 1 99 ? 23.816 16.285 21.981 1.00 87.62 99 LYS A N 1
ATOM 745 C CA . LYS A 1 99 ? 24.784 16.602 20.914 1.00 87.62 99 LYS A CA 1
ATOM 746 C C . LYS A 1 99 ? 26.237 16.288 21.288 1.00 87.62 99 LYS A C 1
ATOM 748 O O . LYS A 1 99 ? 26.951 15.691 20.488 1.00 87.62 99 LYS A O 1
ATOM 753 N N . HIS A 1 100 ? 26.657 16.651 22.500 1.00 89.38 100 HIS A N 1
ATOM 754 C CA . HIS A 1 100 ? 28.015 16.412 23.002 1.00 89.38 100 HIS A CA 1
ATOM 755 C C . HIS A 1 100 ? 28.346 14.911 23.069 1.00 89.38 100 HIS A C 1
ATOM 757 O O . HIS A 1 100 ? 29.315 14.446 22.468 1.00 89.38 100 HIS A O 1
ATOM 763 N N . LYS A 1 101 ? 27.478 14.125 23.721 1.00 89.81 101 LYS A N 1
ATOM 764 C CA . LYS A 1 101 ? 27.637 12.671 23.850 1.00 89.81 101 LYS A CA 1
ATOM 765 C C . LYS A 1 101 ? 27.618 11.983 22.484 1.00 89.81 101 LYS A C 1
ATOM 767 O O . LYS A 1 101 ? 28.445 11.113 22.226 1.00 89.81 101 LYS A O 1
ATOM 772 N N . THR A 1 102 ? 26.715 12.392 21.592 1.00 87.50 102 THR A N 1
ATOM 773 C CA . THR A 1 102 ? 26.611 11.812 20.248 1.00 87.50 102 THR A CA 1
ATOM 774 C C . THR A 1 102 ? 27.870 12.071 19.420 1.00 87.50 102 THR A C 1
ATOM 776 O O . THR A 1 102 ? 28.374 11.130 18.810 1.00 87.50 102 THR A O 1
ATOM 779 N N . ARG A 1 103 ? 28.432 13.290 19.441 1.00 93.44 103 ARG A N 1
ATOM 780 C CA . ARG A 1 103 ? 29.690 13.619 18.738 1.00 93.44 103 ARG A CA 1
ATOM 781 C C . ARG A 1 103 ? 30.862 12.774 19.230 1.00 93.44 103 ARG A C 1
ATOM 783 O O . ARG A 1 103 ? 31.548 12.179 18.405 1.00 93.44 103 ARG A O 1
ATOM 790 N N . LEU A 1 104 ? 31.029 12.648 20.548 1.00 90.56 104 LEU A N 1
ATOM 791 C CA . LEU A 1 104 ? 32.078 11.819 21.150 1.00 90.56 104 LEU A CA 1
ATOM 792 C C . LEU A 1 104 ? 31.925 10.337 20.782 1.00 90.56 104 LEU A C 1
ATOM 794 O O . LEU A 1 104 ? 32.879 9.709 20.327 1.00 90.56 104 LEU A O 1
ATOM 798 N N . CYS A 1 105 ? 30.722 9.771 20.932 1.00 87.44 105 CYS A N 1
ATOM 799 C CA . CYS A 1 105 ? 30.477 8.359 20.635 1.00 87.44 105 CYS A CA 1
ATOM 800 C C . CYS A 1 105 ? 30.650 8.030 19.146 1.00 87.44 105 CYS A C 1
ATOM 802 O O . CYS A 1 105 ? 31.220 6.991 18.814 1.00 87.44 105 CYS A O 1
ATOM 804 N N . GLN A 1 106 ? 30.165 8.895 18.249 1.00 92.19 106 GLN A N 1
ATOM 805 C CA . GLN A 1 106 ? 30.325 8.691 16.808 1.00 92.19 106 GLN A CA 1
ATOM 806 C C . GLN A 1 106 ? 31.781 8.906 16.368 1.00 92.19 106 GLN A C 1
ATOM 808 O O . GLN A 1 106 ? 32.291 8.109 15.583 1.00 92.19 106 GLN A O 1
ATOM 813 N N . GLY A 1 107 ? 32.470 9.909 16.926 1.00 91.00 107 GLY A N 1
ATOM 814 C CA . GLY A 1 107 ? 33.905 10.112 16.722 1.00 91.00 107 GLY A CA 1
ATOM 815 C C . GLY A 1 107 ? 34.711 8.876 17.116 1.00 91.00 107 GLY A C 1
ATOM 816 O O . GLY A 1 107 ? 35.501 8.386 16.316 1.00 91.00 107 GLY A O 1
ATOM 817 N N . ARG A 1 108 ? 34.433 8.297 18.290 1.00 93.31 108 ARG A N 1
ATOM 818 C CA . ARG A 1 108 ? 35.115 7.091 18.784 1.00 93.31 108 ARG A CA 1
ATOM 819 C C . ARG A 1 108 ? 34.919 5.874 17.884 1.00 93.31 108 ARG A C 1
ATOM 821 O O . ARG A 1 108 ? 35.873 5.150 17.619 1.00 93.31 108 ARG A O 1
ATOM 828 N N . LEU A 1 109 ? 33.701 5.652 17.394 1.00 88.38 109 LEU A N 1
ATOM 829 C CA . LEU A 1 109 ? 33.403 4.533 16.499 1.00 88.38 109 LEU A CA 1
ATOM 830 C C . LEU A 1 109 ? 34.170 4.641 15.172 1.00 88.38 109 LEU A C 1
ATOM 832 O O . LEU A 1 109 ? 34.800 3.679 14.738 1.00 88.38 109 LEU A O 1
ATOM 836 N N . VAL A 1 110 ? 34.138 5.818 14.544 1.00 91.12 110 VAL A N 1
ATOM 837 C CA . VAL A 1 110 ? 34.816 6.051 13.261 1.00 91.12 110 VAL A CA 1
ATOM 838 C C . VAL A 1 110 ? 36.336 6.067 13.433 1.00 91.12 110 VAL A C 1
ATOM 840 O O . VAL A 1 110 ? 37.040 5.480 12.616 1.00 91.12 110 VAL A O 1
ATOM 843 N N . GLY A 1 111 ? 36.848 6.653 14.520 1.00 92.12 111 GLY A N 1
ATOM 844 C CA . GLY A 1 111 ? 38.272 6.611 14.860 1.00 92.12 111 GLY A CA 1
ATOM 845 C C . GLY A 1 111 ? 38.796 5.180 15.021 1.00 92.12 111 GLY A C 1
ATOM 846 O O . GLY A 1 111 ? 39.894 4.874 14.562 1.00 92.12 111 GLY A O 1
ATOM 847 N N . GLY A 1 112 ? 37.983 4.276 15.580 1.00 91.12 112 GLY A N 1
ATOM 848 C CA . GLY A 1 112 ? 38.304 2.848 15.663 1.00 91.12 112 GLY A CA 1
ATOM 849 C C . GLY A 1 112 ? 38.395 2.160 14.295 1.00 91.12 112 GLY A C 1
ATOM 850 O O . GLY A 1 112 ? 39.309 1.369 14.070 1.00 91.12 112 GLY A O 1
ATOM 851 N N . LEU A 1 113 ? 37.504 2.492 13.353 1.00 87.19 113 LEU A N 1
ATOM 852 C CA . LEU A 1 113 ? 37.536 1.964 11.978 1.00 87.19 113 LEU A CA 1
ATOM 853 C C . LEU A 1 113 ? 38.725 2.503 11.166 1.00 87.19 113 LEU A C 1
ATOM 855 O O . LEU A 1 113 ? 39.309 1.773 10.364 1.00 87.19 113 LEU A O 1
ATOM 859 N N . VAL A 1 114 ? 39.101 3.765 11.390 1.00 92.75 114 VAL A N 1
ATOM 860 C CA . VAL A 1 114 ? 40.300 4.385 10.802 1.00 92.75 114 VAL A CA 1
ATOM 861 C C . VAL A 1 114 ? 41.565 3.711 11.334 1.00 92.75 114 VAL A C 1
ATOM 863 O O . VAL A 1 114 ? 42.439 3.356 10.549 1.00 92.75 114 VAL A O 1
ATOM 866 N N . ALA A 1 115 ? 41.648 3.456 12.644 1.00 91.12 115 ALA A N 1
ATOM 867 C CA . ALA A 1 115 ? 42.787 2.750 13.234 1.00 91.12 115 ALA A CA 1
ATOM 868 C C . ALA A 1 115 ? 42.903 1.286 12.780 1.00 91.12 115 ALA A C 1
ATOM 870 O O . ALA A 1 115 ? 44.011 0.759 12.714 1.00 91.12 115 ALA A O 1
ATOM 871 N N . ALA A 1 116 ? 41.787 0.649 12.419 1.00 86.75 116 ALA A N 1
ATOM 872 C CA . ALA A 1 116 ? 41.769 -0.671 11.789 1.00 86.75 116 ALA A CA 1
ATOM 873 C C . ALA A 1 116 ? 42.085 -0.638 10.273 1.00 86.75 116 ALA A C 1
ATOM 875 O O . ALA A 1 116 ? 42.160 -1.687 9.637 1.00 86.75 116 ALA A O 1
ATOM 876 N N . GLY A 1 117 ? 42.304 0.547 9.686 1.00 88.94 117 GLY A N 1
ATOM 877 C CA . GLY A 1 117 ? 42.723 0.719 8.291 1.00 88.94 117 GLY A CA 1
ATOM 878 C C . GLY A 1 117 ? 41.592 0.669 7.259 1.00 88.94 117 GLY A C 1
ATOM 879 O O . GLY A 1 117 ? 41.869 0.587 6.063 1.00 88.94 117 GLY A O 1
ATOM 880 N N . HIS A 1 118 ? 40.327 0.731 7.689 1.00 88.12 118 HIS A N 1
ATOM 881 C CA . HIS A 1 118 ? 39.167 0.604 6.790 1.00 88.12 118 HIS A CA 1
ATOM 882 C C . HIS A 1 118 ? 38.671 1.938 6.218 1.00 88.12 118 HIS A C 1
ATOM 884 O O . HIS A 1 118 ? 37.861 1.935 5.294 1.00 88.12 118 HIS A O 1
ATOM 890 N N . LEU A 1 119 ? 39.137 3.071 6.754 1.00 88.12 119 LEU A N 1
ATOM 891 C CA . LEU A 1 119 ? 38.741 4.422 6.339 1.00 88.12 119 LEU A CA 1
ATOM 892 C C . LEU A 1 119 ? 39.948 5.360 6.245 1.00 88.12 119 LEU A C 1
ATOM 894 O O . LEU A 1 119 ? 40.899 5.246 7.017 1.00 88.12 119 LEU A O 1
ATOM 898 N N . ASN A 1 120 ? 39.875 6.334 5.334 1.00 93.19 120 ASN A N 1
ATOM 899 C CA . ASN A 1 120 ? 40.851 7.417 5.262 1.00 93.19 120 ASN A CA 1
ATOM 900 C C . ASN A 1 120 ? 40.626 8.416 6.409 1.00 93.19 120 ASN A C 1
ATOM 902 O O . ASN A 1 120 ? 39.534 8.961 6.562 1.00 93.19 120 ASN A O 1
ATOM 906 N N . GLU A 1 121 ? 41.672 8.676 7.195 1.00 92.88 121 GLU A N 1
ATOM 907 C CA . GLU A 1 121 ? 41.610 9.551 8.369 1.00 92.88 121 GLU A CA 1
ATOM 908 C C . GLU A 1 121 ? 41.153 10.980 8.039 1.00 92.88 121 GLU A C 1
ATOM 910 O O . GLU A 1 121 ? 40.260 11.511 8.701 1.00 92.88 121 GLU A O 1
ATOM 915 N N . ALA A 1 122 ? 41.744 11.599 7.014 1.00 91.31 122 ALA A N 1
ATOM 916 C CA . ALA A 1 122 ? 41.472 12.990 6.665 1.00 91.31 122 ALA A CA 1
ATOM 917 C C . ALA A 1 122 ? 40.032 13.171 6.169 1.00 91.31 122 ALA A C 1
ATOM 919 O O . ALA A 1 122 ? 39.352 14.124 6.555 1.00 91.31 122 ALA A O 1
ATOM 920 N N . GLU A 1 123 ? 39.558 12.233 5.350 1.00 90.38 123 GLU A N 1
ATOM 921 C CA . GLU A 1 123 ? 38.203 12.247 4.808 1.00 90.38 123 GLU A CA 1
ATOM 922 C C . GLU A 1 123 ? 37.155 11.992 5.898 1.00 90.38 123 GLU A C 1
ATOM 924 O O . GLU A 1 123 ? 36.218 12.778 6.052 1.00 90.38 123 GLU A O 1
ATOM 929 N N . ALA A 1 124 ? 37.349 10.952 6.714 1.00 92.25 124 ALA A N 1
ATOM 930 C CA . ALA A 1 124 ? 36.430 10.606 7.792 1.00 92.25 124 ALA A CA 1
ATOM 931 C C . ALA A 1 124 ? 36.310 11.738 8.825 1.00 92.25 124 ALA A C 1
ATOM 933 O O . ALA A 1 124 ? 35.203 12.114 9.218 1.00 92.25 124 ALA A O 1
ATOM 934 N N . LEU A 1 125 ? 37.437 12.334 9.228 1.00 93.44 125 LEU A N 1
ATOM 935 C CA . LEU A 1 125 ? 37.437 13.440 10.181 1.00 93.44 125 LEU A CA 1
ATOM 936 C C . LEU A 1 125 ? 36.785 14.699 9.593 1.00 93.44 125 LEU A C 1
ATOM 938 O O . LEU A 1 125 ? 35.995 15.350 10.277 1.00 93.44 125 LEU A O 1
ATOM 942 N N . SER A 1 126 ? 37.061 15.021 8.324 1.00 94.38 126 SER A N 1
ATOM 943 C CA . SER A 1 126 ? 36.449 16.164 7.635 1.00 94.38 126 SER A CA 1
ATOM 944 C C . SER A 1 126 ? 34.922 16.054 7.597 1.00 94.38 126 SER A C 1
ATOM 946 O O . SER A 1 126 ? 34.222 17.003 7.962 1.00 94.38 126 SER A O 1
ATOM 948 N N . GLN A 1 127 ? 34.392 14.877 7.247 1.00 94.25 127 GLN A N 1
ATOM 949 C CA . GLN A 1 127 ? 32.949 14.646 7.183 1.00 94.25 127 GLN A CA 1
ATOM 950 C C . GLN A 1 127 ? 32.269 14.751 8.556 1.00 94.25 127 GLN A C 1
ATOM 952 O O . GLN A 1 127 ? 31.202 15.363 8.673 1.00 94.25 127 GLN A O 1
ATOM 957 N N . LEU A 1 128 ? 32.885 14.210 9.614 1.00 93.38 128 LEU A N 1
ATOM 958 C CA . LEU A 1 128 ? 32.339 14.296 10.973 1.00 93.38 128 LEU A CA 1
ATOM 959 C C . LEU A 1 128 ? 32.366 15.724 11.529 1.00 93.38 128 LEU A C 1
ATOM 961 O O . LEU A 1 128 ? 31.397 16.152 12.160 1.00 93.38 128 LEU A O 1
ATOM 965 N N . VAL A 1 129 ? 33.438 16.481 11.276 1.00 94.62 129 VAL A N 1
ATOM 966 C CA . VAL A 1 129 ? 33.532 17.889 11.690 1.00 94.62 129 VAL A CA 1
ATOM 967 C C . VAL A 1 129 ? 32.491 18.729 10.949 1.00 94.62 129 VAL A C 1
ATOM 969 O O . VAL A 1 129 ? 31.748 19.472 11.588 1.00 94.62 129 VAL A O 1
ATOM 972 N N . ALA A 1 130 ? 32.343 18.550 9.632 1.00 94.19 130 ALA A N 1
ATOM 973 C CA . ALA A 1 130 ? 31.304 19.227 8.856 1.00 94.19 130 ALA A CA 1
ATOM 974 C C . ALA A 1 130 ? 29.890 18.908 9.381 1.00 94.19 130 ALA A C 1
ATOM 976 O O . ALA A 1 130 ? 29.043 19.796 9.490 1.00 94.19 130 ALA A O 1
ATOM 977 N N . ALA A 1 131 ? 29.637 17.652 9.765 1.00 92.56 131 ALA A N 1
ATOM 978 C CA . ALA A 1 131 ? 28.375 17.236 10.373 1.00 92.56 131 ALA A CA 1
ATOM 979 C C . ALA A 1 131 ? 28.112 17.920 11.725 1.00 92.56 131 ALA A C 1
ATOM 981 O O . ALA A 1 131 ? 26.983 18.327 11.999 1.00 92.56 131 ALA A O 1
ATOM 982 N N . ALA A 1 132 ? 29.140 18.056 12.565 1.00 92.31 132 ALA A N 1
ATOM 983 C CA . ALA A 1 132 ? 29.022 18.673 13.883 1.00 92.31 132 ALA A CA 1
ATOM 984 C C . ALA A 1 132 ? 28.818 20.191 13.807 1.00 92.31 132 ALA A C 1
ATOM 986 O O . ALA A 1 132 ? 28.014 20.728 14.573 1.00 92.31 132 ALA A O 1
ATOM 987 N N . LEU A 1 133 ? 29.484 20.861 12.861 1.00 92.62 133 LEU A N 1
ATOM 988 C CA . LEU A 1 133 ? 29.328 22.295 12.607 1.00 92.62 133 LEU A CA 1
ATOM 989 C C . LEU A 1 133 ? 27.930 22.645 12.082 1.00 92.62 133 LEU A C 1
ATOM 991 O O . LEU A 1 133 ? 27.385 23.679 12.451 1.00 92.62 133 LEU A O 1
ATOM 995 N N . ALA A 1 134 ? 27.314 21.761 11.292 1.00 90.38 134 ALA A N 1
ATOM 996 C CA . ALA A 1 134 ? 25.954 21.955 10.787 1.00 90.38 134 ALA A CA 1
ATOM 997 C C . ALA A 1 134 ? 24.863 21.864 11.876 1.00 90.38 134 ALA A C 1
ATOM 999 O O . ALA A 1 134 ? 23.733 22.281 11.642 1.00 90.38 134 ALA A O 1
ATOM 1000 N N . ASN A 1 135 ? 25.176 21.313 13.055 1.00 88.12 135 ASN A N 1
ATOM 1001 C CA . ASN A 1 135 ? 24.219 21.100 14.145 1.00 88.12 135 ASN A CA 1
ATOM 1002 C C . ASN A 1 135 ? 24.762 21.621 15.492 1.00 88.12 135 ASN A C 1
ATOM 1004 O O . ASN A 1 135 ? 24.770 20.900 16.497 1.00 88.12 135 ASN A O 1
ATOM 1008 N N . THR A 1 136 ? 25.263 22.860 15.543 1.00 88.31 136 THR A N 1
ATOM 1009 C CA . THR A 1 136 ? 25.800 23.460 16.778 1.00 88.31 136 THR A CA 1
ATOM 1010 C C . THR A 1 136 ? 25.741 24.985 16.787 1.00 88.31 136 THR A C 1
ATOM 1012 O O . THR A 1 136 ? 25.941 25.611 15.755 1.00 88.31 136 THR A O 1
ATOM 1015 N N . ASP A 1 137 ? 25.586 25.567 17.978 1.00 83.94 137 ASP A N 1
ATOM 1016 C CA . ASP A 1 137 ? 25.748 27.013 18.210 1.00 83.94 137 ASP A CA 1
ATOM 1017 C C . ASP A 1 137 ? 27.168 27.361 18.704 1.00 83.94 137 ASP A C 1
ATOM 1019 O O . ASP A 1 137 ? 27.596 28.511 18.671 1.00 83.94 137 ASP A O 1
ATOM 1023 N N . ASN A 1 138 ? 27.934 26.354 19.148 1.00 90.06 138 ASN A N 1
ATOM 1024 C CA . ASN A 1 138 ? 29.336 26.478 19.549 1.00 90.06 138 ASN A CA 1
ATOM 1025 C C . ASN A 1 138 ? 30.213 25.621 18.627 1.00 90.06 138 ASN A C 1
ATOM 1027 O O . ASN A 1 138 ? 30.323 24.405 18.821 1.00 90.06 138 ASN A O 1
ATOM 1031 N N . ALA A 1 139 ? 30.812 26.257 17.619 1.00 88.75 139 ALA A N 1
ATOM 1032 C CA . ALA A 1 139 ? 31.650 25.600 16.616 1.00 88.75 139 ALA A CA 1
ATOM 1033 C C . ALA A 1 139 ? 32.931 25.005 17.222 1.00 88.75 139 ALA A C 1
ATOM 1035 O O . ALA A 1 139 ? 33.247 23.843 16.979 1.00 88.75 139 ALA A O 1
ATOM 1036 N N . SER A 1 140 ? 33.620 25.771 18.077 1.00 88.50 140 SER A N 1
ATOM 1037 C CA . SER A 1 140 ? 34.883 25.349 18.697 1.00 88.50 140 SER A CA 1
ATOM 1038 C C . SER A 1 140 ? 34.699 24.143 19.625 1.00 88.50 140 SER A C 1
ATOM 1040 O O . SER A 1 140 ? 35.483 23.197 19.576 1.00 88.50 140 SER A O 1
ATOM 1042 N N . GLY A 1 141 ? 33.627 24.136 20.425 1.00 88.12 141 GLY A N 1
ATOM 1043 C CA . GLY A 1 141 ? 33.293 22.995 21.280 1.00 88.12 141 GLY A CA 1
ATOM 1044 C C . GLY A 1 141 ? 32.907 21.750 20.478 1.00 88.12 141 GLY A C 1
ATOM 1045 O O . GLY A 1 141 ? 33.363 20.656 20.786 1.00 88.12 141 GLY A O 1
ATOM 1046 N N . ALA A 1 142 ? 32.122 21.912 19.409 1.00 89.25 142 ALA A N 1
ATOM 1047 C CA . ALA A 1 142 ? 31.686 20.792 18.578 1.00 89.25 142 ALA A CA 1
ATOM 1048 C C . ALA A 1 142 ? 32.834 20.119 17.820 1.00 89.25 142 ALA A C 1
ATOM 1050 O O . ALA A 1 142 ? 32.868 18.893 17.728 1.00 89.25 142 ALA A O 1
ATOM 1051 N N . GLU A 1 143 ? 33.769 20.911 17.292 1.00 93.31 143 GLU A N 1
ATOM 1052 C CA . GLU A 1 143 ? 34.965 20.385 16.640 1.00 93.31 143 GLU A CA 1
ATOM 1053 C C . GLU A 1 143 ? 35.852 19.640 17.643 1.00 93.31 143 GLU A C 1
ATOM 1055 O O . GLU A 1 143 ? 36.302 18.529 17.357 1.00 93.31 143 GLU A O 1
ATOM 1060 N N . LYS A 1 144 ? 36.053 20.218 18.835 1.00 93.88 144 LYS A N 1
ATOM 1061 C CA . LYS A 1 144 ? 36.818 19.577 19.904 1.00 93.88 144 LYS A CA 1
ATOM 1062 C C . LYS A 1 144 ? 36.204 18.235 20.314 1.00 93.88 144 LYS A C 1
ATOM 1064 O O . LYS A 1 144 ? 36.924 17.248 20.358 1.00 93.88 144 LYS A O 1
ATOM 1069 N N . ASP A 1 145 ? 34.887 18.171 20.515 1.00 92.94 145 ASP A N 1
ATOM 1070 C CA . ASP A 1 145 ? 34.182 16.932 20.875 1.00 92.94 145 ASP A CA 1
ATOM 1071 C C . ASP A 1 145 ? 34.393 15.813 19.841 1.00 92.94 145 ASP A C 1
ATOM 1073 O O . ASP A 1 145 ? 34.615 14.656 20.196 1.00 92.94 145 ASP A O 1
ATOM 1077 N N . VAL A 1 146 ? 34.321 16.144 18.546 1.00 93.62 146 VAL A N 1
ATOM 1078 C CA . VAL A 1 146 ? 34.542 15.169 17.467 1.00 93.62 146 VAL A CA 1
ATOM 1079 C C . VAL A 1 146 ? 35.997 14.712 17.439 1.00 93.62 146 VAL A C 1
ATOM 1081 O O . VAL A 1 146 ? 36.239 13.511 17.345 1.00 93.62 146 VAL A O 1
ATOM 1084 N N . ARG A 1 147 ? 36.959 15.638 17.544 1.00 95.00 147 ARG A N 1
ATOM 1085 C CA . ARG A 1 147 ? 38.395 15.316 17.533 1.00 95.00 147 ARG A CA 1
ATOM 1086 C C . ARG A 1 147 ? 38.805 14.482 18.745 1.00 95.00 147 ARG A C 1
ATOM 1088 O O . ARG A 1 147 ? 39.492 13.481 18.569 1.00 95.00 147 ARG A O 1
ATOM 1095 N N . ASP A 1 148 ? 38.338 14.843 19.938 1.00 93.38 148 ASP A N 1
ATOM 1096 C CA . ASP A 1 148 ? 38.617 14.112 21.177 1.00 93.38 148 ASP A CA 1
ATOM 1097 C C . ASP A 1 148 ? 38.041 12.687 21.104 1.00 93.38 148 ASP A C 1
ATOM 1099 O O . ASP A 1 148 ? 38.728 11.720 21.432 1.00 93.38 148 ASP A O 1
ATOM 1103 N N . GLY A 1 149 ? 36.810 12.535 20.598 1.00 91.75 149 GLY A N 1
ATOM 1104 C CA . GLY A 1 149 ? 36.203 11.223 20.370 1.00 91.75 149 GLY A CA 1
ATOM 1105 C C . GLY A 1 149 ? 36.961 10.403 19.325 1.00 91.75 149 GLY A C 1
ATOM 1106 O O . GLY A 1 149 ? 37.212 9.221 19.535 1.00 91.75 149 GLY A O 1
ATOM 1107 N N . PHE A 1 150 ? 37.358 11.023 18.216 1.00 93.50 150 PHE A N 1
ATOM 1108 C CA . PHE A 1 150 ? 38.083 10.374 17.125 1.00 93.50 150 PHE A CA 1
ATOM 1109 C C . PHE A 1 150 ? 39.468 9.871 17.554 1.00 93.50 150 PHE A C 1
ATOM 1111 O O . PHE A 1 150 ? 39.817 8.722 17.282 1.00 93.50 150 PHE A O 1
ATOM 1118 N N . GLU A 1 151 ? 40.221 10.679 18.302 1.00 94.56 151 GLU A N 1
ATOM 1119 C CA . GLU A 1 151 ? 41.511 10.280 18.877 1.00 94.56 151 GLU A CA 1
ATOM 1120 C C . GLU A 1 151 ? 41.366 9.210 19.972 1.00 94.56 151 GLU A C 1
ATOM 1122 O O . GLU A 1 151 ? 42.205 8.313 20.073 1.00 94.56 151 GLU A O 1
ATOM 1127 N N . ASP A 1 152 ? 40.292 9.235 20.770 1.00 90.81 152 ASP A N 1
ATOM 1128 C CA . ASP A 1 152 ? 39.978 8.141 21.703 1.00 90.81 152 ASP A CA 1
ATOM 1129 C C . ASP A 1 152 ? 39.646 6.836 20.958 1.00 90.81 152 ASP A C 1
ATOM 1131 O O . ASP A 1 152 ? 40.110 5.759 21.331 1.00 90.81 152 ASP A O 1
ATOM 1135 N N . GLY A 1 153 ? 38.909 6.941 19.849 1.00 88.00 153 GLY A N 1
ATOM 1136 C CA . GLY A 1 153 ? 38.590 5.832 18.952 1.00 88.00 153 GLY A CA 1
ATOM 1137 C C . GLY A 1 153 ? 39.819 5.173 18.350 1.00 88.00 153 GLY A C 1
ATOM 1138 O O . GLY A 1 153 ? 39.923 3.950 18.352 1.00 88.00 153 GLY A O 1
ATOM 1139 N N . LYS A 1 154 ? 40.799 5.972 17.913 1.00 92.88 154 LYS A N 1
ATOM 1140 C CA . LYS A 1 154 ? 42.037 5.460 17.308 1.00 92.88 154 LYS A CA 1
ATOM 1141 C C . LYS A 1 154 ? 42.857 4.567 18.241 1.00 92.88 154 LYS A C 1
ATOM 1143 O O . LYS A 1 154 ? 43.619 3.726 17.774 1.00 92.88 154 LYS A O 1
ATOM 1148 N N . LYS A 1 155 ? 42.684 4.703 19.559 1.00 92.62 155 LYS A N 1
ATOM 1149 C CA . LYS A 1 155 ? 43.340 3.842 20.559 1.00 92.62 155 LYS A CA 1
ATOM 1150 C C . LYS A 1 155 ? 42.726 2.443 20.638 1.00 92.62 155 LYS A C 1
ATOM 1152 O O . LYS A 1 155 ? 43.339 1.553 21.216 1.00 92.62 155 LYS A O 1
ATOM 1157 N N . SER A 1 156 ? 41.513 2.253 20.119 1.00 88.00 156 SER A N 1
ATOM 1158 C CA . SER A 1 156 ? 40.773 0.988 20.144 1.00 88.00 156 SER A CA 1
ATOM 1159 C C . SER A 1 156 ? 40.316 0.627 18.726 1.00 88.00 156 SER A C 1
ATOM 1161 O O . SER A 1 156 ? 39.185 0.955 18.364 1.00 88.00 156 SER A O 1
ATOM 1163 N N . PRO A 1 157 ? 41.172 -0.026 17.915 1.00 89.69 157 PRO A N 1
ATOM 1164 C CA . PRO A 1 157 ? 40.806 -0.453 16.568 1.00 89.69 157 PRO A CA 1
ATOM 1165 C C . PRO A 1 157 ? 39.524 -1.294 16.570 1.00 89.69 157 PRO A C 1
ATOM 1167 O O . PRO A 1 157 ? 39.366 -2.198 17.392 1.00 89.69 157 PRO A O 1
ATOM 1170 N N . VAL A 1 158 ? 38.608 -0.985 15.653 1.00 82.69 158 VAL A N 1
ATOM 1171 C CA . VAL A 1 158 ? 37.329 -1.686 15.487 1.00 82.69 158 VAL A CA 1
ATOM 1172 C C . VAL A 1 158 ? 37.321 -2.323 14.111 1.00 82.69 158 VAL A C 1
ATOM 1174 O O . VAL A 1 158 ? 37.256 -1.624 13.103 1.00 82.69 158 VAL A O 1
ATOM 1177 N N . ASP A 1 159 ? 37.358 -3.650 14.070 1.00 83.75 159 ASP A N 1
ATOM 1178 C CA . ASP A 1 159 ? 37.152 -4.386 12.830 1.00 83.75 159 ASP A CA 1
ATOM 1179 C C . ASP A 1 159 ? 35.652 -4.578 12.556 1.00 83.75 159 ASP A C 1
ATOM 1181 O O . ASP A 1 159 ? 34.890 -4.903 13.474 1.00 83.75 159 ASP A O 1
ATOM 1185 N N . PRO A 1 160 ? 35.202 -4.409 11.299 1.00 77.75 160 PRO A N 1
ATOM 1186 C CA . PRO A 1 160 ? 33.871 -4.816 10.879 1.00 77.75 160 PRO A CA 1
ATOM 1187 C C . PRO A 1 160 ? 33.600 -6.282 11.243 1.00 77.75 160 PRO A C 1
ATOM 1189 O O . PRO A 1 160 ? 34.496 -7.120 11.077 1.00 77.75 160 PRO A O 1
ATOM 1192 N N . PRO A 1 161 ? 32.379 -6.617 11.705 1.00 69.88 161 PRO A N 1
ATOM 1193 C CA . PRO A 1 161 ? 32.031 -7.997 11.999 1.00 69.88 161 PRO A CA 1
ATOM 1194 C C . PRO A 1 161 ? 32.216 -8.855 10.738 1.00 69.88 161 PRO A C 1
ATOM 1196 O O . PRO A 1 161 ? 31.974 -8.367 9.627 1.00 69.88 161 PRO A O 1
ATOM 1199 N N . PRO A 1 162 ? 32.645 -10.123 10.875 1.00 56.75 162 PRO A N 1
ATOM 1200 C CA . PRO A 1 162 ? 32.660 -11.032 9.742 1.00 56.75 162 PRO A CA 1
ATOM 1201 C C . PRO A 1 162 ? 31.239 -11.101 9.175 1.00 56.75 162 PRO A C 1
ATOM 1203 O O . PRO A 1 162 ? 30.287 -11.373 9.904 1.00 56.75 162 PRO A O 1
ATOM 1206 N N . MET A 1 163 ? 31.084 -10.812 7.882 1.00 53.47 163 MET A N 1
ATOM 1207 C CA . MET A 1 163 ? 29.852 -11.152 7.180 1.00 53.47 163 MET A CA 1
ATOM 1208 C C . MET A 1 163 ? 29.763 -12.674 7.207 1.00 53.47 163 MET A C 1
ATOM 1210 O O . MET A 1 163 ? 30.475 -13.338 6.459 1.00 53.47 163 MET A O 1
ATOM 1214 N N . GLU A 1 164 ? 28.952 -13.225 8.108 1.00 45.72 164 GLU A N 1
ATOM 1215 C CA . GLU A 1 164 ? 28.632 -14.645 8.085 1.00 45.72 164 GLU A CA 1
ATOM 1216 C C . GLU A 1 164 ? 28.049 -14.958 6.705 1.00 45.72 164 GLU A C 1
ATOM 1218 O O . GLU A 1 164 ? 26.989 -14.450 6.322 1.00 45.72 164 GLU A O 1
ATOM 1223 N N . GLU A 1 165 ? 28.777 -15.766 5.931 1.00 43.72 165 GLU A N 1
ATOM 1224 C CA . GLU A 1 165 ? 28.217 -16.492 4.802 1.00 43.72 165 GLU A CA 1
ATOM 1225 C C . GLU A 1 165 ? 26.968 -17.188 5.330 1.00 43.72 165 GLU A C 1
ATOM 1227 O O . GLU A 1 165 ? 27.053 -18.085 6.169 1.00 43.72 165 GLU A O 1
ATOM 1232 N N . ARG A 1 166 ? 25.790 -16.705 4.924 1.00 36.66 166 ARG A N 1
ATOM 1233 C CA . ARG A 1 166 ? 24.509 -17.243 5.381 1.00 36.66 166 ARG A CA 1
ATOM 1234 C C . ARG A 1 166 ? 24.565 -18.764 5.317 1.00 36.66 166 ARG A C 1
ATOM 1236 O O . ARG A 1 166 ? 24.748 -19.311 4.231 1.00 36.66 166 ARG A O 1
ATOM 1243 N N . ALA A 1 167 ? 24.379 -19.381 6.483 1.00 37.50 167 ALA A N 1
ATOM 1244 C CA . ALA A 1 167 ? 24.411 -20.798 6.842 1.00 37.50 167 ALA A CA 1
ATOM 1245 C C . ALA A 1 167 ? 23.565 -21.736 5.949 1.00 37.50 167 ALA A C 1
ATOM 1247 O O . ALA A 1 167 ? 22.676 -22.444 6.417 1.00 37.50 167 ALA A O 1
ATOM 1248 N N . SER A 1 168 ? 23.841 -21.746 4.649 1.00 40.75 168 SER A N 1
ATOM 1249 C CA . SER A 1 168 ? 23.210 -22.608 3.650 1.00 40.75 168 SER A CA 1
ATOM 1250 C C . SER A 1 168 ? 24.134 -23.770 3.292 1.00 40.75 168 SER A C 1
ATOM 1252 O O . SER A 1 168 ? 23.653 -24.865 3.028 1.00 40.75 168 SER A O 1
ATOM 1254 N N . SER A 1 169 ? 25.457 -23.583 3.357 1.00 46.41 169 SER A N 1
ATOM 1255 C CA . SER A 1 169 ? 26.432 -24.639 3.057 1.00 46.41 169 SER A CA 1
ATOM 1256 C C . SER A 1 169 ? 26.459 -25.727 4.136 1.00 46.41 169 SER A C 1
ATOM 1258 O O . SER A 1 169 ? 26.375 -26.909 3.816 1.00 46.41 169 SER A O 1
ATOM 1260 N N . ASP A 1 170 ? 26.473 -25.354 5.416 1.00 43.16 170 ASP A N 1
ATOM 1261 C CA . ASP A 1 170 ? 26.591 -26.312 6.526 1.00 43.16 170 ASP A CA 1
ATOM 1262 C C . ASP A 1 170 ? 25.351 -27.201 6.704 1.00 43.16 170 ASP A C 1
ATOM 1264 O O . ASP A 1 170 ? 25.461 -28.373 7.080 1.00 43.16 170 ASP A O 1
ATOM 1268 N N . LEU A 1 171 ? 24.161 -26.672 6.398 1.00 42.94 171 LEU A N 1
ATOM 1269 C CA . LEU A 1 171 ? 22.918 -27.443 6.424 1.00 42.94 171 LEU A CA 1
ATOM 1270 C C . LEU A 1 171 ? 22.874 -28.441 5.258 1.00 42.94 171 LEU A C 1
ATOM 1272 O O . LEU A 1 171 ? 22.538 -29.604 5.467 1.00 42.94 171 LEU A O 1
ATOM 1276 N N . VAL A 1 172 ? 23.294 -28.018 4.060 1.00 48.03 172 VAL A N 1
ATOM 1277 C CA . VAL A 1 172 ? 23.400 -28.879 2.869 1.00 48.03 172 VAL A CA 1
ATOM 1278 C C . VAL A 1 172 ? 24.438 -29.985 3.083 1.00 48.03 172 VAL A C 1
ATOM 1280 O O . VAL A 1 172 ? 24.166 -31.143 2.776 1.00 48.03 172 VAL A O 1
ATOM 1283 N N . VAL A 1 173 ? 25.582 -29.677 3.702 1.00 53.09 173 VAL A N 1
ATOM 1284 C CA . VAL A 1 173 ? 26.621 -30.668 4.034 1.00 53.09 173 VAL A CA 1
ATOM 1285 C C . VAL A 1 173 ? 26.155 -31.639 5.127 1.00 53.09 173 VAL A C 1
ATOM 1287 O O . VAL A 1 173 ? 26.452 -32.833 5.051 1.00 53.09 173 VAL A O 1
ATOM 1290 N N . LYS A 1 174 ? 25.393 -31.180 6.131 1.00 55.91 174 LYS A N 1
ATOM 1291 C CA . LYS A 1 174 ? 24.785 -32.070 7.140 1.00 55.91 174 LYS A CA 1
ATOM 1292 C C . LYS A 1 174 ? 23.720 -32.987 6.543 1.00 55.91 174 LYS A C 1
ATOM 1294 O O . LYS A 1 174 ? 23.705 -34.163 6.891 1.00 55.91 174 LYS A O 1
ATOM 1299 N N . ILE A 1 175 ? 22.877 -32.478 5.644 1.00 53.78 175 ILE A N 1
ATOM 1300 C CA . ILE A 1 175 ? 21.850 -33.267 4.947 1.00 53.78 175 ILE A CA 1
ATOM 1301 C C . ILE A 1 175 ? 22.510 -34.301 4.022 1.00 53.78 175 ILE A C 1
ATOM 1303 O O . ILE A 1 175 ? 22.139 -35.471 4.060 1.00 53.78 175 ILE A O 1
ATOM 1307 N N . ALA A 1 176 ? 23.553 -33.918 3.278 1.00 52.66 176 ALA A N 1
ATOM 1308 C CA . ALA A 1 176 ? 24.305 -34.828 2.411 1.00 52.66 176 ALA A CA 1
ATOM 1309 C C . ALA A 1 176 ? 24.976 -35.980 3.181 1.00 52.66 176 ALA A C 1
ATOM 1311 O O . ALA A 1 176 ? 25.030 -37.100 2.686 1.00 52.66 176 ALA A O 1
ATOM 1312 N N . LYS A 1 177 ? 25.440 -35.737 4.416 1.00 60.38 177 LYS A N 1
ATOM 1313 C CA . LYS A 1 177 ? 26.021 -36.774 5.290 1.00 60.38 177 LYS A CA 1
ATOM 1314 C C . LYS A 1 177 ? 24.988 -37.699 5.946 1.00 60.38 177 LYS A C 1
ATOM 1316 O O . LYS A 1 177 ? 25.376 -38.736 6.474 1.00 60.38 177 LYS A O 1
ATOM 1321 N N . GLN A 1 178 ? 23.711 -37.314 5.969 1.00 64.44 178 GLN A N 1
ATOM 1322 C CA . GLN A 1 178 ? 22.617 -38.105 6.552 1.00 64.44 178 GLN A CA 1
ATOM 1323 C C . GLN A 1 178 ? 21.866 -38.952 5.518 1.00 64.44 178 GLN A C 1
ATOM 1325 O O . GLN A 1 178 ? 21.075 -39.814 5.901 1.00 64.44 178 GLN A O 1
ATOM 1330 N N . LEU A 1 179 ? 22.107 -38.731 4.224 1.00 46.19 179 LEU A N 1
ATOM 1331 C CA . LEU A 1 179 ? 21.570 -39.575 3.164 1.00 46.19 179 LEU A CA 1
ATOM 1332 C C . LEU A 1 179 ? 22.363 -40.893 3.107 1.00 46.19 179 LEU A C 1
ATOM 1334 O O . LEU A 1 179 ? 23.596 -40.861 3.143 1.00 46.19 179 LEU A O 1
ATOM 1338 N N . PRO A 1 180 ? 21.692 -42.059 3.031 1.00 58.31 180 PRO A N 1
ATOM 1339 C CA . PRO A 1 180 ? 22.386 -43.318 2.801 1.00 58.31 180 PRO A CA 1
ATOM 1340 C C . PRO A 1 180 ? 23.143 -43.243 1.464 1.00 58.31 180 PRO A C 1
ATOM 1342 O O . PRO A 1 180 ? 22.628 -42.639 0.516 1.00 58.31 180 PRO A O 1
ATOM 1345 N N . PRO A 1 181 ? 24.352 -43.830 1.365 1.00 55.69 181 PRO A N 1
ATOM 1346 C CA . PRO A 1 181 ? 25.069 -43.883 0.099 1.00 55.69 181 PRO A CA 1
ATOM 1347 C C . PRO A 1 181 ? 24.166 -44.543 -0.953 1.00 55.69 181 PRO A C 1
ATOM 1349 O O . PRO A 1 181 ? 23.456 -45.497 -0.613 1.00 55.69 181 PRO A O 1
ATOM 1352 N N . PRO A 1 182 ? 24.149 -44.039 -2.201 1.00 49.78 182 PRO A N 1
ATOM 1353 C CA . PRO A 1 182 ? 23.327 -44.626 -3.246 1.00 49.78 182 PRO A CA 1
ATOM 1354 C C . PRO A 1 182 ? 23.650 -46.117 -3.346 1.00 49.78 182 PRO A C 1
ATOM 1356 O O . PRO A 1 182 ? 24.816 -46.506 -3.431 1.00 49.78 182 PRO A O 1
ATOM 1359 N N . THR A 1 183 ? 22.614 -46.953 -3.274 1.00 53.59 183 THR A N 1
ATOM 1360 C CA . THR A 1 183 ? 22.748 -48.396 -3.475 1.00 53.59 183 THR A CA 1
ATOM 1361 C C . THR A 1 183 ? 23.410 -48.634 -4.829 1.00 53.59 183 THR A C 1
ATOM 1363 O O . THR A 1 183 ? 22.909 -48.098 -5.822 1.00 53.59 183 THR A O 1
ATOM 1366 N N . PRO A 1 184 ? 24.514 -49.400 -4.888 1.00 46.12 184 PRO A N 1
ATOM 1367 C CA . PRO A 1 184 ? 25.156 -49.709 -6.151 1.00 46.12 184 PRO A CA 1
ATOM 1368 C C . PRO A 1 184 ? 24.151 -50.483 -7.000 1.00 46.12 184 PRO A C 1
ATOM 1370 O O . PRO A 1 184 ? 23.698 -51.561 -6.623 1.00 46.12 184 PRO A O 1
ATOM 1373 N N . VAL A 1 185 ? 23.744 -49.875 -8.109 1.00 44.06 185 VAL A N 1
ATOM 1374 C CA . VAL A 1 185 ? 23.005 -50.565 -9.162 1.00 44.06 185 VAL A CA 1
ATOM 1375 C C . VAL A 1 185 ? 23.998 -51.516 -9.817 1.00 44.06 185 VAL A C 1
ATOM 1377 O O . VAL A 1 185 ? 25.099 -51.089 -10.162 1.00 44.06 185 VAL A O 1
ATOM 1380 N N . ASP A 1 186 ? 23.626 -52.791 -9.930 1.00 41.34 186 ASP A N 1
ATOM 1381 C CA . ASP A 1 186 ? 24.461 -53.858 -10.482 1.00 41.34 186 ASP A CA 1
ATOM 1382 C C . ASP A 1 186 ? 25.082 -53.445 -11.826 1.00 41.34 186 ASP A C 1
ATOM 1384 O O . ASP A 1 186 ? 24.418 -53.370 -12.862 1.00 41.34 186 ASP A O 1
ATOM 1388 N N . THR A 1 187 ? 26.385 -53.179 -11.804 1.00 37.72 187 THR A N 1
ATOM 1389 C CA . THR A 1 187 ? 27.216 -52.939 -12.979 1.00 37.72 187 THR A CA 1
ATOM 1390 C C . THR A 1 187 ? 27.508 -54.271 -13.659 1.00 37.72 187 THR A C 1
ATOM 1392 O O . THR A 1 187 ? 28.505 -54.940 -13.388 1.00 37.72 187 THR A O 1
ATOM 1395 N N . THR A 1 188 ? 26.651 -54.673 -14.595 1.00 37.25 188 THR A N 1
ATOM 1396 C CA . THR A 1 188 ? 27.072 -55.613 -15.637 1.00 37.25 188 THR A CA 1
ATOM 1397 C C . THR A 1 188 ? 28.058 -54.904 -16.560 1.00 37.25 188 THR A C 1
ATOM 1399 O O . THR A 1 188 ? 27.648 -54.121 -17.410 1.00 37.25 188 THR A O 1
ATOM 1402 N N . THR A 1 189 ? 29.348 -55.178 -16.345 1.00 44.41 189 THR A N 1
ATOM 1403 C CA . THR A 1 189 ? 30.469 -55.076 -17.298 1.00 44.41 189 THR A CA 1
ATOM 1404 C C . THR A 1 189 ? 30.277 -54.110 -18.466 1.00 44.41 189 THR A C 1
ATOM 1406 O O . THR A 1 189 ? 29.877 -54.509 -19.558 1.00 44.41 189 THR A O 1
ATOM 1409 N N . THR A 1 190 ? 30.721 -52.877 -18.266 1.00 31.91 190 THR A N 1
ATOM 1410 C CA . THR A 1 190 ? 31.410 -52.127 -19.315 1.00 31.91 190 THR A CA 1
ATOM 1411 C C . THR A 1 190 ? 32.822 -51.885 -18.820 1.00 31.91 190 THR A C 1
ATOM 1413 O O . THR A 1 190 ? 33.032 -51.350 -17.736 1.00 31.91 190 THR A O 1
ATOM 1416 N N . THR A 1 191 ? 33.764 -52.410 -19.590 1.00 37.59 191 THR A N 1
ATOM 1417 C CA . THR A 1 191 ? 35.194 -52.132 -19.536 1.00 37.59 191 THR A CA 1
ATOM 1418 C C . THR A 1 191 ? 35.463 -50.654 -19.278 1.00 37.59 191 THR A C 1
ATOM 1420 O O . THR A 1 191 ? 34.775 -49.815 -19.858 1.00 37.59 191 THR A O 1
ATOM 1423 N N . ASP A 1 192 ? 36.468 -50.365 -18.449 1.00 42.66 192 ASP A N 1
ATOM 1424 C CA . ASP A 1 192 ? 37.114 -49.056 -18.366 1.00 42.66 192 ASP A CA 1
ATOM 1425 C C . ASP A 1 192 ? 37.522 -48.627 -19.784 1.00 42.66 192 ASP A C 1
ATOM 1427 O O . ASP A 1 192 ? 38.549 -49.054 -20.312 1.00 42.66 192 ASP A O 1
ATOM 1431 N N . ASN A 1 193 ? 36.665 -47.846 -20.436 1.00 45.91 193 ASN A N 1
ATOM 1432 C CA . ASN A 1 193 ? 37.091 -46.981 -21.514 1.00 45.91 193 ASN A CA 1
ATOM 1433 C C . ASN A 1 193 ? 37.599 -45.723 -20.818 1.00 45.91 193 ASN A C 1
ATOM 1435 O O . ASN A 1 193 ? 36.809 -44.988 -20.225 1.00 45.91 193 ASN A O 1
ATOM 1439 N N . ASP A 1 194 ? 38.905 -45.488 -20.908 1.00 49.81 194 ASP A N 1
ATOM 1440 C CA . ASP A 1 194 ? 39.546 -44.181 -20.724 1.00 49.81 194 ASP A CA 1
ATOM 1441 C C . ASP A 1 194 ? 39.077 -43.184 -21.813 1.00 49.81 194 ASP A C 1
ATOM 1443 O O . ASP A 1 194 ? 39.885 -42.509 -22.445 1.00 49.81 194 ASP A O 1
ATOM 1447 N N . ASP A 1 195 ? 37.769 -43.111 -22.064 1.00 52.50 195 ASP A N 1
ATOM 1448 C CA . ASP A 1 195 ? 37.132 -42.060 -22.843 1.00 52.50 195 ASP A CA 1
ATOM 1449 C C . ASP A 1 195 ? 36.346 -41.210 -21.846 1.00 52.50 195 ASP A C 1
ATOM 1451 O O . ASP A 1 195 ? 35.243 -41.547 -21.408 1.00 52.50 195 ASP A O 1
ATOM 1455 N N . ASP A 1 196 ? 36.983 -40.110 -21.455 1.00 57.56 196 ASP A N 1
ATOM 1456 C CA . ASP A 1 196 ? 36.413 -38.957 -20.761 1.00 57.56 196 ASP A CA 1
ATOM 1457 C C . ASP A 1 196 ? 35.385 -38.277 -21.692 1.00 57.56 196 ASP A C 1
ATOM 1459 O O . ASP A 1 196 ? 35.564 -37.156 -22.153 1.00 57.56 196 ASP A O 1
ATOM 1463 N N . ASP A 1 197 ? 34.328 -39.013 -22.051 1.00 61.69 197 ASP A N 1
ATOM 1464 C CA . ASP A 1 197 ? 33.306 -38.641 -23.041 1.00 61.69 197 ASP A CA 1
ATOM 1465 C C . ASP A 1 197 ? 32.179 -37.810 -22.394 1.00 61.69 197 ASP A C 1
ATOM 1467 O O . ASP A 1 197 ? 31.033 -37.766 -22.853 1.00 61.69 197 ASP A O 1
ATOM 1471 N N . TRP A 1 198 ? 32.489 -37.154 -21.272 1.00 72.69 198 TRP A N 1
ATOM 1472 C CA . TRP A 1 198 ? 31.650 -36.088 -20.750 1.00 72.69 198 TRP A CA 1
ATOM 1473 C C . TRP A 1 198 ? 31.861 -34.865 -21.632 1.00 72.69 198 TRP A C 1
ATOM 1475 O O . TRP A 1 198 ? 32.961 -34.323 -21.719 1.00 72.69 198 TRP A O 1
ATOM 1485 N N . ALA A 1 199 ? 30.788 -34.411 -22.279 1.00 75.62 199 ALA A N 1
ATOM 1486 C CA . ALA A 1 199 ? 30.798 -33.113 -22.935 1.00 75.62 199 ALA A CA 1
ATOM 1487 C C . ALA A 1 199 ? 31.201 -32.026 -21.927 1.00 75.62 199 ALA A C 1
ATOM 1489 O O . ALA A 1 199 ? 30.876 -32.123 -20.737 1.00 75.62 199 ALA A O 1
ATOM 1490 N N . ASP A 1 200 ? 31.880 -30.988 -22.419 1.00 81.69 200 ASP A N 1
ATOM 1491 C CA . ASP A 1 200 ? 32.245 -29.833 -21.604 1.00 81.69 200 ASP A CA 1
ATOM 1492 C C . ASP A 1 200 ? 31.034 -29.362 -20.777 1.00 81.69 200 ASP A C 1
ATOM 1494 O O . ASP A 1 200 ? 29.932 -29.226 -21.326 1.00 81.69 200 ASP A O 1
ATOM 1498 N N . PRO A 1 201 ? 31.198 -29.115 -19.464 1.00 80.25 201 PRO A N 1
ATOM 1499 C CA . PRO A 1 201 ? 30.089 -28.726 -18.610 1.00 80.25 201 PRO A CA 1
ATOM 1500 C C . PRO A 1 201 ? 29.455 -27.442 -19.141 1.00 80.25 201 PRO A C 1
ATOM 1502 O O . PRO A 1 201 ? 30.126 -26.417 -19.301 1.00 80.25 201 PRO A O 1
ATOM 1505 N N . GLU A 1 202 ? 28.146 -27.484 -19.387 1.00 78.50 202 GLU A N 1
ATOM 1506 C CA . GLU A 1 202 ? 27.431 -26.298 -19.835 1.00 78.50 202 GLU A CA 1
ATOM 1507 C C . GLU A 1 202 ? 27.510 -25.202 -18.759 1.00 78.50 202 GLU A C 1
ATOM 1509 O O . GLU A 1 202 ? 27.265 -25.455 -17.571 1.00 78.50 202 GLU A O 1
ATOM 1514 N N . PRO A 1 203 ? 27.847 -23.959 -19.137 1.00 78.88 203 PRO A N 1
ATOM 1515 C CA . PRO A 1 203 ? 27.888 -22.866 -18.185 1.00 78.88 203 PRO A CA 1
ATOM 1516 C C . PRO A 1 203 ? 26.486 -22.613 -17.616 1.00 78.88 203 PRO A C 1
ATOM 1518 O O . PRO A 1 203 ? 25.563 -22.254 -18.341 1.00 78.88 203 PRO A O 1
ATOM 1521 N N . LEU A 1 204 ? 26.350 -22.702 -16.286 1.00 74.69 204 LEU A N 1
ATOM 1522 C CA . LEU A 1 204 ? 25.107 -22.398 -15.552 1.00 74.69 204 LEU A CA 1
ATOM 1523 C C . LEU A 1 204 ? 24.573 -20.980 -15.821 1.00 74.69 204 LEU A C 1
ATOM 1525 O O . LEU A 1 204 ? 23.394 -20.701 -15.618 1.00 74.69 204 LEU A O 1
ATOM 1529 N N . ILE A 1 205 ? 25.452 -20.073 -16.254 1.00 71.81 205 ILE A N 1
ATOM 1530 C CA . ILE A 1 205 ? 25.120 -18.701 -16.628 1.00 71.81 205 ILE A CA 1
ATOM 1531 C C . ILE A 1 205 ? 25.344 -18.567 -18.132 1.00 71.81 205 ILE A C 1
ATOM 1533 O O . ILE A 1 205 ? 26.426 -18.196 -18.593 1.00 71.81 205 ILE A O 1
ATOM 1537 N N . VAL A 1 206 ? 24.300 -18.849 -18.905 1.00 71.44 206 VAL A N 1
ATOM 1538 C CA . VAL A 1 206 ? 24.253 -18.477 -20.318 1.00 71.44 206 VAL A CA 1
ATOM 1539 C C . VAL A 1 206 ? 24.045 -16.964 -20.379 1.00 71.44 206 VAL A C 1
ATOM 1541 O O . VAL A 1 206 ? 22.990 -16.453 -20.004 1.00 71.44 206 VAL A O 1
ATOM 1544 N N . LYS A 1 207 ? 25.059 -16.216 -20.825 1.00 64.12 207 LYS A N 1
ATOM 1545 C CA . LYS A 1 207 ? 24.900 -14.792 -21.146 1.00 64.12 207 LYS A CA 1
ATOM 1546 C C . LYS A 1 207 ? 24.073 -14.672 -22.426 1.00 64.12 207 LYS A C 1
ATOM 1548 O O . LYS A 1 207 ? 24.622 -14.661 -23.519 1.00 64.12 207 LYS A O 1
ATOM 1553 N N . THR A 1 208 ? 22.755 -14.625 -22.295 1.00 70.44 208 THR A N 1
ATOM 1554 C CA . THR A 1 208 ? 21.867 -14.232 -23.395 1.00 70.44 208 THR A CA 1
ATOM 1555 C C . THR A 1 208 ? 21.879 -12.721 -23.570 1.00 70.44 208 THR A C 1
ATOM 1557 O O . THR A 1 208 ? 21.730 -11.988 -22.590 1.00 70.44 208 THR A O 1
ATOM 1560 N N . ASP A 1 209 ? 21.998 -12.262 -24.815 1.00 78.19 209 ASP A N 1
ATOM 1561 C CA . ASP A 1 209 ? 21.818 -10.851 -25.148 1.00 78.19 209 ASP A CA 1
ATOM 1562 C C . ASP A 1 209 ? 20.397 -10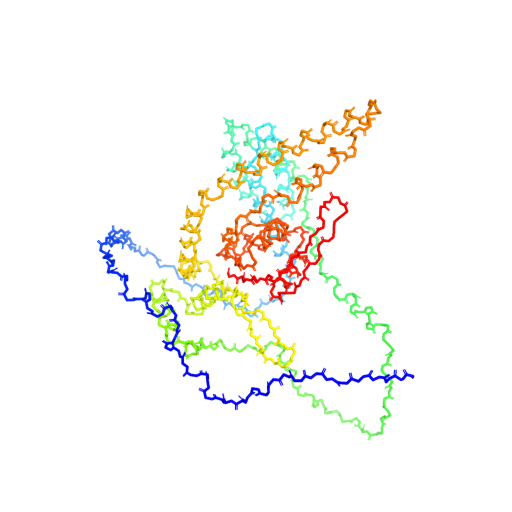.384 -24.781 1.00 78.19 209 ASP A C 1
ATOM 1564 O O . ASP A 1 209 ? 19.427 -11.140 -24.952 1.00 78.19 209 ASP A O 1
ATOM 1568 N N . PRO A 1 210 ? 20.239 -9.147 -24.274 1.00 74.50 210 PRO A N 1
ATOM 1569 C CA . PRO A 1 210 ? 18.931 -8.605 -23.946 1.00 74.50 210 PRO A CA 1
ATOM 1570 C C . PRO A 1 210 ? 18.076 -8.506 -25.214 1.00 74.50 210 PRO A C 1
ATOM 1572 O O . PRO A 1 210 ? 18.426 -7.823 -26.177 1.00 74.50 210 PRO A O 1
ATOM 1575 N N . LYS A 1 211 ? 16.930 -9.190 -25.212 1.00 85.56 211 LYS A N 1
ATOM 1576 C CA . LYS A 1 211 ? 15.951 -9.087 -26.298 1.00 85.56 211 LYS A CA 1
ATOM 1577 C C . LYS A 1 211 ? 15.260 -7.717 -26.256 1.00 85.56 211 LYS A C 1
ATOM 1579 O O . LYS A 1 211 ? 15.025 -7.198 -25.162 1.00 85.56 211 LYS A O 1
ATOM 1584 N N . PRO A 1 212 ? 14.880 -7.147 -27.414 1.00 89.19 212 PRO A N 1
ATOM 1585 C CA . PRO A 1 212 ? 14.053 -5.946 -27.453 1.00 89.19 212 PRO A CA 1
ATOM 1586 C C . PRO A 1 212 ? 12.744 -6.136 -26.682 1.00 89.19 212 PRO A C 1
ATOM 1588 O O . PRO A 1 212 ? 12.168 -7.228 -26.677 1.00 89.19 212 PRO A O 1
ATOM 1591 N N . TYR A 1 213 ? 12.256 -5.064 -26.057 1.00 91.75 213 TYR A N 1
ATOM 1592 C CA . TYR A 1 213 ? 10.954 -5.087 -25.396 1.00 91.75 213 TYR A CA 1
ATOM 1593 C C . TYR A 1 213 ? 9.842 -5.334 -26.427 1.00 91.75 213 TYR A C 1
ATOM 1595 O O . TYR A 1 213 ? 9.831 -4.660 -27.462 1.00 91.75 213 TYR A O 1
ATOM 1603 N N . PRO A 1 214 ? 8.897 -6.255 -26.172 1.00 95.06 214 PRO A N 1
ATOM 1604 C CA . PRO A 1 214 ? 7.849 -6.613 -27.124 1.00 95.06 214 PRO A CA 1
ATOM 1605 C C . PRO A 1 214 ? 6.725 -5.564 -27.135 1.00 95.06 214 PRO A C 1
ATOM 1607 O O . PRO A 1 214 ? 5.585 -5.848 -26.780 1.00 95.06 214 PRO A O 1
ATOM 1610 N N . ILE A 1 215 ? 7.043 -4.335 -27.546 1.00 95.31 215 ILE A N 1
ATOM 1611 C CA . ILE A 1 215 ? 6.111 -3.198 -27.527 1.00 95.31 215 ILE A CA 1
ATOM 1612 C C . ILE A 1 215 ? 4.848 -3.453 -28.365 1.00 95.31 215 ILE A C 1
ATOM 1614 O O . ILE A 1 215 ? 3.757 -3.030 -27.998 1.00 95.31 215 ILE A O 1
ATOM 1618 N N . GLU A 1 216 ? 4.980 -4.232 -29.439 1.00 95.88 216 GLU A N 1
ATOM 1619 C CA . GLU A 1 216 ? 3.883 -4.635 -30.326 1.00 95.88 216 GLU A CA 1
ATOM 1620 C C . GLU A 1 216 ? 2.864 -5.579 -29.665 1.00 95.88 216 GLU A C 1
ATOM 1622 O O . GLU A 1 216 ? 1.797 -5.814 -30.220 1.00 95.88 216 GLU A O 1
ATOM 1627 N N . SER A 1 217 ? 3.175 -6.140 -28.490 1.00 95.75 217 SER A N 1
ATOM 1628 C CA . SER A 1 217 ? 2.233 -6.976 -27.728 1.00 95.75 217 SER A CA 1
ATOM 1629 C C . SER A 1 217 ? 1.273 -6.161 -26.856 1.00 95.75 217 SER A C 1
ATOM 1631 O O . SER A 1 217 ? 0.320 -6.725 -26.319 1.00 95.75 217 SER A O 1
ATOM 1633 N N . LEU A 1 218 ? 1.513 -4.857 -26.683 1.00 95.50 218 LEU A N 1
ATOM 1634 C CA . LEU A 1 218 ? 0.597 -3.987 -25.950 1.00 95.50 218 LEU A CA 1
ATOM 1635 C C . LEU A 1 218 ? -0.622 -3.635 -26.819 1.00 95.50 218 LEU A C 1
ATOM 1637 O O . LEU A 1 218 ? -0.474 -3.428 -28.025 1.00 95.50 218 LEU A O 1
ATOM 1641 N N . PRO A 1 219 ? -1.825 -3.502 -26.226 1.00 96.06 219 PRO A N 1
ATOM 1642 C CA . PRO A 1 219 ? -2.982 -2.960 -26.931 1.00 96.06 219 PRO A CA 1
ATOM 1643 C C . PRO A 1 219 ? -2.673 -1.582 -27.540 1.00 96.06 219 PRO A C 1
ATOM 1645 O O . PRO A 1 219 ? -1.981 -0.803 -26.881 1.00 96.06 219 PRO A O 1
ATOM 1648 N N . PRO A 1 220 ? -3.208 -1.236 -28.730 1.00 96.75 220 PRO A N 1
ATOM 1649 C CA . PRO A 1 220 ? -2.808 -0.035 -29.473 1.00 96.75 220 PRO A CA 1
ATOM 1650 C C . PRO A 1 220 ? -2.809 1.258 -28.646 1.00 96.75 220 PRO A C 1
ATOM 1652 O O . PRO A 1 220 ? -1.808 1.958 -28.603 1.00 96.75 220 PRO A O 1
ATOM 1655 N N . ILE A 1 221 ? -3.873 1.511 -27.878 1.00 96.38 221 ILE A N 1
ATOM 1656 C CA . ILE A 1 221 ? -3.987 2.713 -27.032 1.00 96.38 221 ILE A CA 1
ATOM 1657 C C . ILE A 1 221 ? -2.874 2.773 -25.971 1.00 96.38 221 ILE A C 1
ATOM 1659 O O . ILE A 1 221 ? -2.310 3.831 -25.707 1.00 96.38 221 ILE A O 1
ATOM 1663 N N . ILE A 1 222 ? -2.540 1.633 -25.359 1.00 95.81 222 ILE A N 1
ATOM 1664 C CA . ILE A 1 222 ? -1.491 1.555 -24.333 1.00 95.81 222 ILE A CA 1
ATOM 1665 C C . ILE A 1 222 ? -0.117 1.685 -24.989 1.00 95.81 222 ILE A C 1
ATOM 1667 O O . ILE A 1 222 ? 0.752 2.373 -24.460 1.00 95.81 222 ILE A O 1
ATOM 1671 N N . LYS A 1 223 ? 0.075 1.038 -26.142 1.00 97.31 223 LYS A N 1
ATOM 1672 C CA . LYS A 1 223 ? 1.296 1.122 -26.941 1.00 97.31 223 LYS A CA 1
ATOM 1673 C C . LYS A 1 223 ? 1.626 2.575 -27.283 1.00 97.31 223 LYS A C 1
ATOM 1675 O O . LYS A 1 223 ? 2.737 3.016 -26.998 1.00 97.31 223 LYS A O 1
ATOM 1680 N N . ASP A 1 224 ? 0.668 3.296 -27.855 1.00 97.56 224 ASP A N 1
ATOM 1681 C CA . ASP A 1 224 ? 0.860 4.672 -28.311 1.00 97.56 224 ASP A CA 1
ATOM 1682 C C . ASP A 1 224 ? 1.179 5.596 -27.128 1.00 97.56 224 ASP A C 1
ATOM 1684 O O . ASP A 1 224 ? 2.166 6.327 -27.169 1.00 97.56 224 ASP A O 1
ATOM 1688 N N . ALA A 1 225 ? 0.447 5.462 -26.015 1.00 96.06 225 ALA A N 1
ATOM 1689 C CA . ALA A 1 225 ? 0.711 6.225 -24.795 1.00 96.06 225 ALA A CA 1
ATOM 1690 C C . ALA A 1 225 ? 2.099 5.936 -24.190 1.00 96.06 225 ALA A C 1
ATOM 1692 O O . ALA A 1 225 ? 2.785 6.841 -23.711 1.00 96.06 225 ALA A O 1
ATOM 1693 N N . VAL A 1 226 ? 2.538 4.672 -24.199 1.00 96.88 226 VAL A N 1
ATOM 1694 C CA . VAL A 1 226 ? 3.875 4.283 -23.726 1.00 96.88 226 VAL A CA 1
ATOM 1695 C C . VAL A 1 226 ? 4.964 4.886 -24.609 1.00 96.88 226 VAL A C 1
ATOM 1697 O O . VAL A 1 226 ? 5.953 5.391 -24.078 1.00 96.88 226 VAL A O 1
ATOM 1700 N N . LEU A 1 227 ? 4.800 4.838 -25.932 1.00 96.75 227 LEU A N 1
ATOM 1701 C CA . LEU A 1 227 ? 5.765 5.398 -26.877 1.00 96.75 227 LEU A CA 1
ATOM 1702 C C . LEU A 1 227 ? 5.850 6.921 -26.757 1.00 96.75 227 LEU A C 1
ATOM 1704 O O . LEU A 1 227 ? 6.957 7.446 -26.662 1.00 96.75 227 LEU A O 1
ATOM 1708 N N . GLU A 1 228 ? 4.711 7.607 -26.665 1.00 96.75 228 GLU A N 1
ATOM 1709 C CA . GLU A 1 228 ? 4.652 9.060 -26.479 1.00 96.75 228 GLU A CA 1
ATOM 1710 C C . GLU A 1 228 ? 5.359 9.486 -25.188 1.00 96.75 228 GLU A C 1
ATOM 1712 O O . GLU A 1 228 ? 6.209 10.378 -25.194 1.00 96.75 228 GLU A O 1
ATOM 1717 N N . VAL A 1 229 ? 5.070 8.816 -24.067 1.00 94.62 229 VAL A N 1
ATOM 1718 C CA . VAL A 1 229 ? 5.734 9.125 -22.796 1.00 94.62 229 VAL A CA 1
ATOM 1719 C C . VAL A 1 229 ? 7.227 8.813 -22.871 1.00 94.62 229 VAL A C 1
ATOM 1721 O O . VAL A 1 229 ? 8.025 9.623 -22.400 1.00 94.62 229 VAL A O 1
ATOM 1724 N N . ALA A 1 230 ? 7.622 7.680 -23.458 1.00 94.81 230 ALA A N 1
ATOM 1725 C CA . ALA A 1 230 ? 9.027 7.306 -23.609 1.00 94.81 230 ALA A CA 1
ATOM 1726 C C . ALA A 1 230 ? 9.810 8.324 -24.444 1.00 94.81 230 ALA A C 1
ATOM 1728 O O . ALA A 1 230 ? 10.911 8.709 -24.045 1.00 94.81 230 ALA A O 1
ATOM 1729 N N . GLU A 1 231 ? 9.225 8.809 -25.540 1.00 95.06 231 GLU A N 1
ATOM 1730 C CA . GLU A 1 231 ? 9.793 9.870 -26.368 1.00 95.06 231 GLU A CA 1
ATOM 1731 C C . GLU A 1 231 ? 9.850 11.200 -25.607 1.00 95.06 231 GLU A C 1
ATOM 1733 O O . GLU A 1 231 ? 10.885 11.863 -25.592 1.00 95.06 231 GLU A O 1
ATOM 1738 N N . PHE A 1 232 ? 8.795 11.574 -24.886 1.00 94.31 232 PHE A N 1
ATOM 1739 C CA . PHE A 1 232 ? 8.768 12.830 -24.141 1.00 94.31 232 PHE A CA 1
ATOM 1740 C C . PHE A 1 232 ? 9.792 12.868 -22.994 1.00 94.31 232 PHE A C 1
ATOM 1742 O O . PHE A 1 232 ? 10.511 13.853 -22.824 1.00 94.31 232 PHE A O 1
ATOM 1749 N N . VAL A 1 233 ? 9.862 11.812 -22.173 1.00 91.38 233 VAL A N 1
ATOM 1750 C CA . VAL A 1 233 ? 10.763 11.772 -21.005 1.00 91.38 233 VAL A CA 1
ATOM 1751 C C . VAL A 1 233 ? 12.162 11.255 -21.330 1.00 91.38 233 VAL A C 1
ATOM 1753 O O . VAL A 1 233 ? 13.031 11.302 -20.457 1.00 91.38 233 VAL A O 1
ATOM 1756 N N . GLN A 1 234 ? 12.380 10.781 -22.563 1.00 91.62 234 GLN A N 1
ATOM 1757 C CA . GLN A 1 234 ? 13.625 10.161 -23.019 1.00 91.62 234 GLN A CA 1
ATOM 1758 C C . GLN A 1 234 ? 14.046 9.001 -22.098 1.00 91.62 234 GLN A C 1
ATOM 1760 O O . GLN A 1 234 ? 15.189 8.923 -21.647 1.00 91.62 234 GLN A O 1
ATOM 1765 N N . ALA A 1 235 ? 13.091 8.124 -21.773 1.00 90.25 235 ALA A N 1
ATOM 1766 C CA . ALA A 1 235 ? 13.295 6.963 -20.908 1.00 90.25 235 ALA A CA 1
ATOM 1767 C C . ALA A 1 235 ? 13.184 5.653 -21.707 1.00 90.25 235 ALA A C 1
ATOM 1769 O O . ALA A 1 235 ? 12.437 5.593 -22.686 1.00 90.25 235 ALA A O 1
ATOM 1770 N N . PRO A 1 236 ? 13.867 4.572 -21.285 1.00 91.31 236 PRO A N 1
ATOM 1771 C CA . PRO A 1 236 ? 13.715 3.268 -21.915 1.00 91.31 236 PRO A CA 1
ATOM 1772 C C . PRO A 1 236 ? 12.253 2.796 -21.926 1.00 91.31 236 PRO A C 1
ATOM 1774 O O . PRO A 1 236 ? 11.593 2.761 -20.884 1.00 91.31 236 PRO A O 1
ATOM 1777 N N . VAL A 1 237 ? 11.784 2.336 -23.091 1.00 93.81 237 VAL A N 1
ATOM 1778 C CA . VAL A 1 237 ? 10.434 1.773 -23.287 1.00 93.81 237 VAL A CA 1
ATOM 1779 C C . VAL A 1 237 ? 10.038 0.740 -22.216 1.00 93.81 237 VAL A C 1
ATOM 1781 O O . VAL A 1 237 ? 8.922 0.851 -21.714 1.00 93.81 237 VAL A O 1
ATOM 1784 N N . PRO A 1 238 ? 10.901 -0.212 -21.786 1.00 92.94 238 PRO A N 1
ATOM 1785 C CA . PRO A 1 238 ? 10.541 -1.156 -20.725 1.00 92.94 238 PRO A CA 1
ATOM 1786 C C . PRO A 1 238 ? 10.110 -0.495 -19.408 1.00 92.94 238 PRO A C 1
ATOM 1788 O O . PRO A 1 238 ? 9.185 -0.980 -18.762 1.00 92.94 238 PRO A O 1
ATOM 1791 N N . ILE A 1 239 ? 10.761 0.605 -19.008 1.00 91.25 239 ILE A N 1
ATOM 1792 C CA . ILE A 1 239 ? 10.472 1.302 -17.744 1.00 91.25 239 ILE A CA 1
ATOM 1793 C C . ILE A 1 239 ? 9.115 2.004 -17.844 1.00 91.25 239 ILE A C 1
ATOM 1795 O O . ILE A 1 239 ? 8.281 1.888 -16.946 1.00 91.25 239 ILE A O 1
ATOM 1799 N N . VAL A 1 240 ? 8.866 2.686 -18.964 1.00 94.00 240 VAL A N 1
ATOM 1800 C CA . VAL A 1 240 ? 7.597 3.384 -19.213 1.00 94.00 240 VAL A CA 1
ATOM 1801 C C . VAL A 1 240 ? 6.440 2.396 -19.349 1.00 94.00 240 VAL A C 1
ATOM 1803 O O . VAL A 1 240 ? 5.386 2.601 -18.754 1.00 94.00 240 VAL A O 1
ATOM 1806 N N . ALA A 1 241 ? 6.646 1.290 -20.067 1.00 94.81 241 ALA A N 1
ATOM 1807 C CA . ALA A 1 241 ? 5.653 0.233 -20.208 1.00 94.81 241 ALA A CA 1
ATOM 1808 C C . ALA A 1 241 ? 5.326 -0.428 -18.861 1.00 94.81 241 ALA A C 1
ATOM 1810 O O . ALA A 1 241 ? 4.159 -0.648 -18.551 1.00 94.81 241 ALA A O 1
ATOM 1811 N N . SER A 1 242 ? 6.342 -0.695 -18.033 1.00 93.00 242 SER A N 1
ATOM 1812 C CA . SER A 1 242 ? 6.162 -1.231 -16.679 1.00 93.00 242 SER A CA 1
ATOM 1813 C C . SER A 1 242 ? 5.311 -0.305 -15.803 1.00 93.00 242 SER A C 1
ATOM 1815 O O . SER A 1 242 ? 4.400 -0.771 -15.121 1.00 93.00 242 SER A O 1
ATOM 1817 N N . SER A 1 243 ? 5.577 1.002 -15.862 1.00 92.31 243 SER A N 1
ATOM 1818 C CA . SER A 1 243 ? 4.804 2.046 -15.174 1.00 92.31 243 SER A CA 1
ATOM 1819 C C . SER A 1 243 ? 3.348 2.101 -15.662 1.00 92.31 243 SER A C 1
ATOM 1821 O O . SER A 1 243 ? 2.417 2.093 -14.855 1.00 92.31 243 SER A O 1
ATOM 1823 N N . ALA A 1 244 ? 3.124 2.058 -16.981 1.00 94.38 244 ALA A N 1
ATOM 1824 C CA . ALA A 1 244 ? 1.780 2.024 -17.559 1.00 94.38 244 ALA A CA 1
ATOM 1825 C C . ALA A 1 244 ? 0.988 0.787 -17.104 1.00 94.38 244 ALA A C 1
ATOM 1827 O O . ALA A 1 244 ? -0.157 0.905 -16.668 1.00 94.38 244 ALA A O 1
ATOM 1828 N N . LEU A 1 245 ? 1.605 -0.398 -17.158 1.00 94.69 245 LEU A N 1
ATOM 1829 C CA . LEU A 1 245 ? 0.978 -1.648 -16.727 1.00 94.69 245 LEU A CA 1
ATOM 1830 C C . LEU A 1 245 ? 0.636 -1.633 -15.235 1.00 94.69 245 LEU A C 1
ATOM 1832 O O . LEU A 1 245 ? -0.450 -2.074 -14.864 1.00 94.69 245 LEU A O 1
ATOM 1836 N N . ALA A 1 246 ? 1.515 -1.093 -14.389 1.00 93.19 246 ALA A N 1
ATOM 1837 C CA . ALA A 1 246 ? 1.242 -0.959 -12.964 1.00 93.19 246 ALA A CA 1
ATOM 1838 C C . ALA A 1 246 ? 0.071 -0.005 -12.679 1.00 93.19 246 ALA A C 1
ATOM 1840 O O . ALA A 1 246 ? -0.799 -0.322 -11.863 1.00 93.19 246 ALA A O 1
ATOM 1841 N N . ALA A 1 247 ? -0.007 1.128 -13.383 1.00 93.25 247 ALA A N 1
ATOM 1842 C CA . ALA A 1 247 ? -1.128 2.058 -13.262 1.00 93.25 247 ALA A CA 1
ATOM 1843 C C . ALA A 1 247 ? -2.455 1.406 -13.693 1.00 93.25 247 ALA A C 1
ATOM 1845 O O . ALA A 1 247 ? -3.458 1.513 -12.985 1.00 93.25 247 ALA A O 1
ATOM 1846 N N . ILE A 1 248 ? -2.452 0.661 -14.803 1.00 94.06 248 ILE A N 1
ATOM 1847 C CA . ILE A 1 248 ? -3.626 -0.079 -15.290 1.00 94.06 248 ILE A CA 1
ATOM 1848 C C . ILE A 1 248 ? -4.040 -1.166 -14.294 1.00 94.06 248 ILE A C 1
ATOM 1850 O O . ILE A 1 248 ? -5.220 -1.277 -13.961 1.00 94.06 248 ILE A O 1
ATOM 1854 N N . ALA A 1 249 ? -3.088 -1.944 -13.779 1.00 94.44 249 ALA A N 1
ATOM 1855 C CA . ALA A 1 249 ? -3.367 -2.947 -12.759 1.00 94.44 249 ALA A CA 1
ATOM 1856 C C . ALA A 1 249 ? -3.969 -2.302 -11.505 1.00 94.44 249 ALA A C 1
ATOM 1858 O O . ALA A 1 249 ? -4.953 -2.805 -10.978 1.00 94.44 249 ALA A O 1
ATOM 1859 N N . THR A 1 250 ? -3.459 -1.144 -11.081 1.00 92.62 250 THR A N 1
ATOM 1860 C CA . THR A 1 250 ? -3.949 -0.421 -9.897 1.00 92.62 250 THR A CA 1
ATOM 1861 C C . THR A 1 250 ? -5.432 -0.068 -10.000 1.00 92.62 250 THR A C 1
ATOM 1863 O O . THR A 1 250 ? -6.173 -0.274 -9.038 1.00 92.62 250 THR A O 1
ATOM 1866 N N . VAL A 1 251 ? -5.875 0.429 -11.160 1.00 92.25 251 VAL A N 1
ATOM 1867 C CA . VAL A 1 251 ? -7.281 0.810 -11.376 1.00 92.25 251 VAL A CA 1
ATOM 1868 C C . VAL A 1 251 ? -8.176 -0.391 -11.677 1.00 92.25 251 VAL A C 1
ATOM 1870 O O . VAL A 1 251 ? -9.336 -0.397 -11.281 1.00 92.25 251 VAL A O 1
ATOM 1873 N N . ALA A 1 252 ? -7.659 -1.429 -12.338 1.00 93.56 252 ALA A N 1
ATOM 1874 C CA . ALA A 1 252 ? -8.460 -2.569 -12.779 1.00 93.56 252 ALA A CA 1
ATOM 1875 C C . ALA A 1 252 ? -8.564 -3.695 -11.731 1.00 93.56 252 ALA A C 1
ATOM 1877 O O . ALA A 1 252 ? -9.560 -4.419 -11.710 1.00 93.56 252 ALA A O 1
ATOM 1878 N N . GLN A 1 253 ? -7.576 -3.849 -10.841 1.00 92.94 253 GLN A N 1
ATOM 1879 C CA . GLN A 1 253 ? -7.489 -4.968 -9.886 1.00 92.94 253 GLN A CA 1
ATOM 1880 C C . GLN A 1 253 ? -8.667 -5.061 -8.910 1.00 92.94 253 GLN A C 1
ATOM 1882 O O . GLN A 1 253 ? -8.933 -6.139 -8.393 1.00 92.94 253 GLN A O 1
ATOM 1887 N N . GLY A 1 254 ? -9.377 -3.956 -8.661 1.00 90.19 254 GLY A N 1
ATOM 1888 C CA . GLY A 1 254 ? -10.589 -3.953 -7.835 1.00 90.19 254 GLY A CA 1
ATOM 1889 C C . GLY A 1 254 ? -11.830 -4.511 -8.542 1.00 90.19 254 GLY A C 1
ATOM 1890 O O . GLY A 1 254 ? -12.852 -4.718 -7.894 1.00 90.19 254 GLY A O 1
ATOM 1891 N N . HIS A 1 255 ? -11.756 -4.743 -9.855 1.00 91.75 255 HIS A N 1
ATOM 1892 C CA . HIS A 1 255 ? -12.901 -5.104 -10.692 1.00 91.75 255 HIS A CA 1
ATOM 1893 C C . HIS A 1 255 ? -12.800 -6.499 -11.305 1.00 91.75 255 HIS A C 1
ATOM 1895 O O . HIS A 1 255 ? -13.829 -7.102 -11.607 1.00 91.75 255 HIS A O 1
ATOM 1901 N N . PHE A 1 256 ? -11.584 -7.008 -11.510 1.00 92.94 256 PHE A N 1
ATOM 1902 C CA . PHE A 1 256 ? -11.371 -8.215 -12.299 1.00 92.94 256 PHE A CA 1
ATOM 1903 C C . PHE A 1 256 ? -10.372 -9.170 -11.649 1.00 92.94 256 PHE A C 1
ATOM 1905 O O . PHE A 1 256 ? -9.303 -8.770 -11.192 1.00 92.94 256 PHE A O 1
ATOM 1912 N N . ASP A 1 257 ? -10.705 -10.456 -11.721 1.00 92.56 257 ASP A N 1
ATOM 1913 C CA . ASP A 1 257 ? -9.780 -11.566 -11.518 1.00 92.56 257 ASP A CA 1
ATOM 1914 C C . ASP A 1 257 ? -9.546 -12.268 -12.864 1.00 92.56 257 ASP A C 1
ATOM 1916 O O . ASP A 1 257 ? -10.413 -12.284 -13.742 1.00 92.56 257 ASP A O 1
ATOM 1920 N N . VAL A 1 258 ? -8.380 -12.890 -13.027 1.00 92.50 258 VAL A N 1
ATOM 1921 C CA . VAL A 1 258 ? -8.020 -13.654 -14.225 1.00 92.50 258 VAL A CA 1
ATOM 1922 C C . VAL A 1 258 ? -7.923 -15.146 -13.918 1.00 92.50 258 VAL A C 1
ATOM 1924 O O . VAL A 1 258 ? -7.279 -15.566 -12.952 1.00 92.50 258 VAL A O 1
ATOM 1927 N N . ARG A 1 259 ? -8.530 -15.972 -14.778 1.00 94.12 259 ARG A N 1
ATOM 1928 C CA . ARG A 1 259 ? -8.372 -17.433 -14.770 1.00 94.12 259 ARG A CA 1
ATOM 1929 C C . ARG A 1 259 ? -7.312 -17.836 -15.788 1.00 94.12 259 ARG A C 1
ATOM 1931 O O . ARG A 1 259 ? -7.549 -17.780 -16.989 1.00 94.12 259 ARG A O 1
ATOM 1938 N N . ARG A 1 260 ? -6.152 -18.253 -15.288 1.00 90.94 260 ARG A N 1
ATOM 1939 C CA . ARG A 1 260 ? -4.976 -18.640 -16.087 1.00 90.94 260 ARG A CA 1
ATOM 1940 C C . ARG A 1 260 ? -5.017 -20.114 -16.488 1.00 90.94 260 ARG A C 1
ATOM 1942 O O . ARG A 1 260 ? -4.582 -20.471 -17.574 1.00 90.94 260 ARG A O 1
ATOM 1949 N N . ALA A 1 261 ? -5.563 -20.952 -15.612 1.00 93.00 261 ALA A N 1
ATOM 1950 C CA . ALA A 1 261 ? -5.811 -22.372 -15.833 1.00 93.00 261 ALA A CA 1
ATOM 1951 C C . ALA A 1 261 ? -6.987 -22.831 -14.955 1.00 93.00 261 ALA A C 1
ATOM 1953 O O . ALA A 1 261 ? -7.497 -22.066 -14.129 1.00 93.00 261 ALA A O 1
ATOM 1954 N N . GLU A 1 262 ? -7.426 -24.077 -15.118 1.00 92.56 262 GLU A N 1
ATOM 1955 C CA . GLU A 1 262 ? -8.403 -24.686 -14.213 1.00 92.56 262 GLU A CA 1
ATOM 1956 C C . GLU A 1 262 ? -7.860 -24.698 -12.774 1.00 92.56 262 GLU A C 1
ATOM 1958 O O . GLU A 1 262 ? -6.714 -25.067 -12.533 1.00 92.56 262 GLU A O 1
ATOM 1963 N N . GLY A 1 263 ? -8.652 -24.201 -11.821 1.00 87.94 263 GLY A N 1
ATOM 1964 C CA . GLY A 1 263 ? -8.219 -24.024 -10.429 1.00 87.94 263 GLY A CA 1
ATOM 1965 C C . GLY A 1 263 ? -7.218 -22.883 -10.183 1.00 87.94 263 GLY A C 1
ATOM 1966 O O . GLY A 1 263 ? -6.880 -22.632 -9.030 1.00 87.94 263 GLY A O 1
ATOM 1967 N N . LEU A 1 264 ? -6.772 -22.162 -11.222 1.00 89.56 264 LEU A N 1
ATOM 1968 C CA . LEU A 1 264 ? -5.825 -21.047 -11.109 1.00 89.56 264 LEU A CA 1
ATOM 1969 C C . LEU A 1 264 ? -6.483 -19.718 -11.501 1.00 89.56 264 LEU A C 1
ATOM 1971 O O . LEU A 1 264 ? -6.241 -19.159 -12.578 1.00 89.56 264 LEU A O 1
ATOM 1975 N N . SER A 1 265 ? -7.320 -19.210 -10.601 1.00 90.56 265 SER A N 1
ATOM 1976 C CA . SER A 1 265 ? -7.902 -17.866 -10.648 1.00 90.56 265 SER A CA 1
ATOM 1977 C C . SER A 1 265 ? -7.257 -16.963 -9.605 1.00 90.56 265 SER A C 1
ATOM 1979 O O . SER A 1 265 ? -6.885 -17.430 -8.533 1.00 90.56 265 SER A O 1
ATOM 1981 N N . GLY A 1 266 ? -7.107 -15.677 -9.904 1.00 90.62 266 GLY A N 1
ATOM 1982 C CA . GLY A 1 266 ? -6.677 -14.707 -8.901 1.00 90.62 266 GLY A CA 1
ATOM 1983 C C . GLY A 1 266 ? -6.640 -13.276 -9.426 1.00 90.62 266 GLY A C 1
ATOM 1984 O O . GLY A 1 266 ? -6.995 -13.055 -10.587 1.00 90.62 266 GLY A O 1
ATOM 1985 N N . PRO A 1 267 ? -6.187 -12.335 -8.589 1.00 93.25 267 PRO A N 1
ATOM 1986 C CA . PRO A 1 267 ? -6.099 -10.918 -8.924 1.00 93.25 267 PRO A CA 1
ATOM 1987 C C . PRO A 1 267 ? -5.313 -10.643 -10.205 1.00 93.25 267 PRO A C 1
ATOM 1989 O O . PRO A 1 267 ? -4.355 -11.350 -10.521 1.00 93.25 267 PRO A O 1
ATOM 1992 N N . ILE A 1 268 ? -5.650 -9.547 -10.889 1.00 94.06 268 ILE A N 1
ATOM 1993 C CA . ILE A 1 268 ? -4.803 -8.962 -11.947 1.00 94.06 268 ILE A CA 1
ATOM 1994 C C . ILE A 1 268 ? -3.758 -7.976 -11.401 1.00 94.06 268 ILE A C 1
ATOM 1996 O O . ILE A 1 268 ? -3.209 -7.167 -12.145 1.00 94.06 268 ILE A O 1
ATOM 2000 N N . SER A 1 269 ? -3.496 -8.024 -10.095 1.00 94.25 269 SER A N 1
ATOM 2001 C CA . SER A 1 269 ? -2.480 -7.210 -9.439 1.00 94.25 269 SER A CA 1
ATOM 2002 C C . SER A 1 269 ? -1.079 -7.528 -9.967 1.00 94.25 269 SER A C 1
ATOM 2004 O O . SER A 1 269 ? -0.718 -8.693 -10.157 1.00 94.25 269 SER A O 1
ATOM 2006 N N . LEU A 1 270 ? -0.265 -6.492 -10.172 1.00 94.06 270 LEU A N 1
ATOM 2007 C CA . LEU A 1 270 ? 1.081 -6.623 -10.729 1.00 94.06 270 LEU A CA 1
ATOM 2008 C C . LEU A 1 270 ? 2.131 -6.109 -9.751 1.00 94.06 270 LEU A C 1
ATOM 2010 O O . LEU A 1 270 ? 1.976 -5.037 -9.173 1.00 94.06 270 LEU A O 1
ATOM 2014 N N . PHE A 1 271 ? 3.211 -6.875 -9.592 1.00 93.00 271 PHE A N 1
ATOM 2015 C CA . PHE A 1 271 ? 4.434 -6.429 -8.928 1.00 93.00 271 PHE A CA 1
ATOM 2016 C C . PHE A 1 271 ? 5.479 -6.139 -10.001 1.00 93.00 271 PHE A C 1
ATOM 2018 O O . PHE A 1 271 ? 6.112 -7.044 -10.544 1.00 93.00 271 PHE A O 1
ATOM 2025 N N . CYS A 1 272 ? 5.616 -4.862 -10.324 1.00 91.12 272 CYS A N 1
ATOM 2026 C CA . CYS A 1 272 ? 6.568 -4.333 -11.278 1.00 91.12 272 CYS A CA 1
ATOM 2027 C C . CYS A 1 272 ? 7.832 -3.878 -10.538 1.00 91.12 272 CYS A C 1
ATOM 2029 O O . CYS A 1 272 ? 7.756 -3.135 -9.566 1.00 91.12 272 CYS A O 1
ATOM 2031 N N . LEU A 1 273 ? 9.005 -4.320 -10.999 1.00 88.06 273 LEU A N 1
ATOM 2032 C CA . LEU A 1 273 ? 10.297 -3.877 -10.476 1.00 88.06 273 LEU A CA 1
ATOM 2033 C C . LEU A 1 273 ? 11.200 -3.476 -11.640 1.00 88.06 273 LEU A C 1
ATOM 2035 O O . LEU A 1 273 ? 11.601 -4.319 -12.442 1.00 88.06 273 LEU A O 1
ATOM 2039 N N . ALA A 1 274 ? 11.548 -2.193 -11.705 1.00 85.38 274 ALA A N 1
ATOM 2040 C CA . ALA A 1 274 ? 12.494 -1.667 -12.679 1.00 85.38 274 ALA A CA 1
ATOM 2041 C C . ALA A 1 274 ? 13.869 -1.449 -12.029 1.00 85.38 274 ALA A C 1
ATOM 2043 O O . ALA A 1 274 ? 14.025 -0.629 -11.122 1.00 85.38 274 ALA A O 1
ATOM 2044 N N . ILE A 1 275 ? 14.883 -2.166 -12.518 1.00 82.81 275 ILE A N 1
ATOM 2045 C CA . ILE A 1 275 ? 16.284 -1.931 -12.153 1.00 82.81 275 ILE A CA 1
ATOM 2046 C C . ILE A 1 275 ? 16.867 -0.977 -13.190 1.00 82.81 275 ILE A C 1
ATOM 2048 O O . ILE A 1 275 ? 16.943 -1.314 -14.369 1.00 82.81 275 ILE A O 1
ATOM 2052 N N . ALA A 1 276 ? 17.244 0.215 -12.740 1.00 80.00 276 ALA A N 1
ATOM 2053 C CA . ALA A 1 276 ? 17.819 1.254 -13.583 1.00 80.00 276 ALA A CA 1
ATOM 2054 C C . ALA A 1 276 ? 18.793 2.105 -12.760 1.00 80.00 276 ALA A C 1
ATOM 2056 O O . ALA A 1 276 ? 18.582 2.280 -11.546 1.00 80.00 276 ALA A O 1
ATOM 2057 N N . ASP A 1 277 ? 19.816 2.635 -13.419 1.00 79.00 277 ASP A N 1
ATOM 2058 C CA . ASP A 1 277 ? 20.842 3.472 -12.813 1.00 79.00 277 ASP A CA 1
ATOM 2059 C C . ASP A 1 277 ? 20.271 4.830 -12.374 1.00 79.00 277 ASP A C 1
ATOM 2061 O O . ASP A 1 277 ? 19.147 5.236 -12.705 1.00 79.00 277 ASP A O 1
ATOM 2065 N N . SER A 1 278 ? 21.038 5.546 -11.549 1.00 72.25 278 SER A N 1
ATOM 2066 C CA . SER A 1 278 ? 20.673 6.911 -11.169 1.00 72.25 278 SER A CA 1
ATOM 2067 C C . SER A 1 278 ? 20.674 7.803 -12.411 1.00 72.25 278 SER A C 1
ATOM 2069 O O . SER A 1 278 ? 21.685 7.905 -13.101 1.00 72.25 278 SER A O 1
ATOM 2071 N N . GLY A 1 279 ? 19.545 8.455 -12.690 1.00 75.00 279 GLY A N 1
ATOM 2072 C CA . GLY A 1 279 ? 19.367 9.285 -13.884 1.00 75.00 279 GLY A CA 1
ATOM 2073 C C . GLY A 1 279 ? 18.530 8.651 -14.997 1.00 75.00 279 GLY A C 1
ATOM 2074 O O . GLY A 1 279 ? 18.080 9.394 -15.867 1.00 75.00 279 GLY A O 1
ATOM 2075 N N . ASP A 1 280 ? 18.183 7.360 -14.911 1.00 77.75 280 ASP A N 1
ATOM 2076 C CA . ASP A 1 280 ? 17.382 6.627 -15.918 1.00 77.75 280 ASP A CA 1
ATOM 2077 C C . ASP A 1 280 ? 15.885 6.994 -15.929 1.00 77.75 280 ASP A C 1
ATOM 2079 O O . ASP A 1 280 ? 15.022 6.223 -16.349 1.00 77.75 280 ASP A O 1
ATOM 2083 N N . ARG A 1 281 ? 15.551 8.198 -15.451 1.00 80.62 281 ARG A N 1
ATOM 2084 C CA . ARG A 1 281 ? 14.220 8.810 -15.561 1.00 80.62 281 ARG A CA 1
ATOM 2085 C C . ARG A 1 281 ? 13.077 7.986 -14.944 1.00 80.62 281 ARG A C 1
ATOM 2087 O O . ARG A 1 281 ? 11.929 8.244 -15.282 1.00 80.62 281 ARG A O 1
ATOM 2094 N N . LYS A 1 282 ? 13.350 7.084 -13.986 1.00 79.94 282 LYS A N 1
ATOM 2095 C CA . LYS A 1 282 ? 12.341 6.271 -13.260 1.00 79.94 282 LYS A CA 1
ATOM 2096 C C . LYS A 1 282 ? 11.166 7.106 -12.734 1.00 79.94 282 LYS A C 1
ATOM 2098 O O . LYS A 1 282 ? 10.029 6.876 -13.130 1.00 79.94 282 LYS A O 1
ATOM 2103 N N . THR A 1 283 ? 11.447 8.148 -11.948 1.00 81.25 283 THR A N 1
ATOM 2104 C CA . THR A 1 283 ? 10.423 9.077 -11.437 1.00 81.25 283 THR A CA 1
ATOM 2105 C C . THR A 1 283 ? 9.671 9.791 -12.565 1.00 81.25 283 THR A C 1
ATOM 2107 O O . THR A 1 283 ? 8.466 10.008 -12.490 1.00 81.25 283 THR A O 1
ATOM 2110 N N . SER A 1 284 ? 10.365 10.160 -13.647 1.00 80.25 284 SER A N 1
ATOM 2111 C CA . SER A 1 284 ? 9.743 10.827 -14.797 1.00 80.25 284 SER A CA 1
ATOM 2112 C C . SER A 1 284 ? 8.869 9.881 -15.627 1.00 80.25 284 SER A C 1
ATOM 2114 O O . SER A 1 284 ? 7.898 10.341 -16.218 1.00 80.25 284 SER A O 1
ATOM 2116 N N . ALA A 1 285 ? 9.178 8.584 -15.651 1.00 80.50 285 ALA A N 1
ATOM 2117 C CA . ALA A 1 285 ? 8.408 7.544 -16.328 1.00 80.50 285 ALA A CA 1
ATOM 2118 C C . ALA A 1 285 ? 7.115 7.163 -15.573 1.00 80.50 285 ALA A C 1
ATOM 2120 O O . ALA A 1 285 ? 6.184 6.635 -16.182 1.00 80.50 285 ALA A O 1
ATOM 2121 N N . ALA A 1 286 ? 6.996 7.496 -14.283 1.00 81.56 286 ALA A N 1
ATOM 2122 C CA . ALA A 1 286 ? 5.799 7.294 -13.450 1.00 81.56 286 ALA A CA 1
ATOM 2123 C C . ALA A 1 286 ? 4.650 8.295 -13.742 1.00 81.56 286 ALA A C 1
ATOM 2125 O O . ALA A 1 286 ? 3.909 8.718 -12.856 1.00 81.56 286 ALA A O 1
ATOM 2126 N N . ARG A 1 287 ? 4.490 8.737 -14.999 1.00 87.12 287 ARG A N 1
ATOM 2127 C CA . ARG A 1 287 ? 3.494 9.760 -15.379 1.00 87.12 287 ARG A CA 1
ATOM 2128 C C . ARG A 1 287 ? 2.050 9.301 -15.216 1.00 87.12 287 ARG A C 1
ATOM 2130 O O . ARG A 1 287 ? 1.210 10.117 -14.841 1.00 87.12 287 ARG A O 1
ATOM 2137 N N . PHE A 1 288 ? 1.774 8.027 -15.472 1.00 90.94 288 PHE A N 1
ATOM 2138 C CA . PHE A 1 288 ? 0.422 7.466 -15.443 1.00 90.94 288 PHE A CA 1
ATOM 2139 C C . PHE A 1 288 ? -0.211 7.516 -14.043 1.00 90.94 288 PHE A C 1
ATOM 2141 O O . PHE A 1 288 ? -1.420 7.706 -13.911 1.00 90.94 288 PHE A O 1
ATOM 2148 N N . SER A 1 289 ? 0.606 7.461 -12.992 1.00 88.25 289 SER A N 1
ATOM 2149 C CA . SER A 1 289 ? 0.153 7.515 -11.601 1.00 88.25 289 SER A CA 1
ATOM 2150 C C . SER A 1 289 ? -0.395 8.878 -11.179 1.00 88.25 289 SER A C 1
ATOM 2152 O O . SER A 1 289 ? -1.199 8.959 -10.252 1.00 88.25 289 SER A O 1
ATOM 2154 N N . LYS A 1 290 ? -0.041 9.964 -11.883 1.00 88.44 290 LYS A N 1
ATOM 2155 C CA . LYS A 1 290 ? -0.556 11.312 -11.579 1.00 88.44 290 LYS A CA 1
ATOM 2156 C C . LYS A 1 290 ? -2.077 11.391 -11.687 1.00 88.44 290 LYS A C 1
ATOM 2158 O O . LYS A 1 290 ? -2.713 12.061 -10.879 1.00 88.44 290 LYS A O 1
ATOM 2163 N N . THR A 1 291 ? -2.666 10.690 -12.651 1.00 89.25 291 THR A N 1
ATOM 2164 C CA . THR A 1 291 ? -4.125 10.644 -12.820 1.00 89.25 291 THR A CA 1
ATOM 2165 C C . THR A 1 291 ? -4.792 9.928 -11.646 1.00 89.25 291 THR A C 1
ATOM 2167 O O . THR A 1 291 ? -5.817 10.388 -11.148 1.00 89.25 291 THR A O 1
ATOM 2170 N N . ILE A 1 292 ? -4.175 8.850 -11.149 1.00 90.88 292 ILE A N 1
ATOM 2171 C CA . ILE A 1 292 ? -4.635 8.102 -9.969 1.00 90.88 292 ILE A CA 1
ATOM 2172 C C . ILE A 1 292 ? -4.580 9.001 -8.726 1.00 90.88 292 ILE A C 1
ATOM 2174 O O . ILE A 1 292 ? -5.568 9.109 -8.002 1.00 90.88 292 ILE A O 1
ATOM 2178 N N . GLN A 1 293 ? -3.468 9.714 -8.525 1.00 89.88 293 GLN A N 1
ATOM 2179 C CA . GLN A 1 293 ? -3.298 10.684 -7.434 1.00 89.88 293 GLN A CA 1
ATOM 2180 C C . GLN A 1 293 ? -4.344 11.796 -7.480 1.00 89.88 293 GLN A C 1
ATOM 2182 O O . GLN A 1 293 ? -4.945 12.137 -6.459 1.00 89.88 293 GLN A O 1
ATOM 2187 N N . GLN A 1 294 ? -4.576 12.363 -8.666 1.00 92.06 294 GLN A N 1
ATOM 2188 C CA . GLN A 1 294 ? -5.546 13.436 -8.840 1.00 92.06 294 GLN A CA 1
ATOM 2189 C C . GLN A 1 294 ? -6.971 12.948 -8.571 1.00 92.06 294 GLN A C 1
ATOM 2191 O O . GLN A 1 294 ? -7.740 13.648 -7.916 1.00 92.06 294 GLN A O 1
ATOM 2196 N N . HIS A 1 295 ? -7.317 11.745 -9.028 1.00 91.31 295 HIS A N 1
ATOM 2197 C CA . HIS A 1 295 ? -8.617 11.153 -8.742 1.00 91.31 295 HIS A CA 1
ATOM 2198 C C . HIS A 1 295 ? -8.795 10.875 -7.243 1.00 91.31 295 HIS A C 1
ATOM 2200 O O . HIS A 1 295 ? -9.812 11.271 -6.680 1.00 91.31 295 HIS A O 1
ATOM 2206 N N . GLU A 1 296 ? -7.800 10.283 -6.570 1.00 91.31 296 GLU A N 1
ATOM 2207 C CA . GLU A 1 296 ? -7.845 10.057 -5.117 1.00 91.31 296 GLU A CA 1
ATOM 2208 C C . GLU A 1 296 ? -8.040 11.377 -4.352 1.00 91.31 296 GLU A C 1
ATOM 2210 O O . GLU A 1 296 ? -8.847 11.455 -3.422 1.00 91.31 296 GLU A O 1
ATOM 2215 N N . LYS A 1 297 ? -7.343 12.443 -4.769 1.00 92.19 297 LYS A N 1
ATOM 2216 C CA . LYS A 1 297 ? -7.499 13.783 -4.193 1.00 92.19 297 LYS A CA 1
ATOM 2217 C C . LYS A 1 297 ? -8.917 14.326 -4.387 1.00 92.19 297 LYS A C 1
ATOM 2219 O O . LYS A 1 297 ? -9.531 14.747 -3.408 1.00 92.19 297 LYS A O 1
ATOM 2224 N N . ASN A 1 298 ? -9.435 14.297 -5.614 1.00 94.19 298 ASN A N 1
ATOM 2225 C CA . ASN A 1 298 ? -10.778 14.788 -5.932 1.00 94.19 298 ASN A CA 1
ATOM 2226 C C . ASN A 1 298 ? -11.846 14.036 -5.129 1.00 94.19 298 ASN A C 1
ATOM 2228 O O . ASN A 1 298 ? -12.776 14.637 -4.596 1.00 94.19 298 ASN A O 1
ATOM 2232 N N . GLU A 1 299 ? -11.690 12.722 -5.001 1.00 92.56 299 GLU A N 1
ATOM 2233 C CA . GLU A 1 299 ? -12.642 11.871 -4.301 1.00 92.56 299 GLU A CA 1
ATOM 2234 C C . GLU A 1 299 ? -12.606 12.097 -2.785 1.00 92.56 299 GLU A C 1
ATOM 2236 O O . GLU A 1 299 ? -13.646 12.171 -2.129 1.00 92.56 299 GLU A O 1
ATOM 2241 N N . ARG A 1 300 ? -11.414 12.329 -2.223 1.00 91.25 300 ARG A N 1
ATOM 2242 C CA . ARG A 1 300 ? -11.258 12.755 -0.828 1.00 91.25 300 ARG A CA 1
ATOM 2243 C C . ARG A 1 300 ? -11.933 14.099 -0.564 1.00 91.25 300 ARG A C 1
ATOM 2245 O O . ARG A 1 300 ? -12.564 14.259 0.477 1.00 91.25 300 ARG A O 1
ATOM 2252 N N . GLU A 1 301 ? -11.801 15.057 -1.477 1.00 94.19 301 GLU A N 1
ATOM 2253 C CA . GLU A 1 301 ? -12.458 16.365 -1.371 1.00 94.19 301 GLU A CA 1
ATOM 2254 C C . GLU A 1 301 ? -13.985 16.235 -1.470 1.00 94.19 301 GLU A C 1
ATOM 2256 O O . GLU A 1 301 ? -14.700 16.809 -0.645 1.00 94.19 301 GLU A O 1
ATOM 2261 N N . ARG A 1 3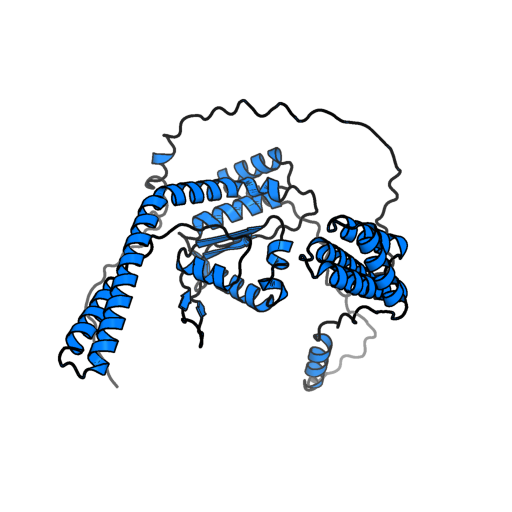02 ? -14.482 15.412 -2.403 1.00 95.31 302 ARG A N 1
ATOM 2262 C CA . ARG A 1 302 ? -15.910 15.106 -2.577 1.00 95.31 302 ARG A CA 1
ATOM 2263 C C . ARG A 1 302 ? -16.525 14.485 -1.323 1.00 95.31 302 ARG A C 1
ATOM 2265 O O . ARG A 1 302 ? -17.593 14.915 -0.894 1.00 95.31 302 ARG A O 1
ATOM 2272 N N . LEU A 1 303 ? -15.840 13.512 -0.718 1.00 93.75 303 LEU A N 1
ATOM 2273 C CA . LEU A 1 303 ? -16.306 12.780 0.466 1.00 93.75 303 LEU A CA 1
ATOM 2274 C C . LEU A 1 303 ? -15.990 13.486 1.794 1.00 93.75 303 LEU A C 1
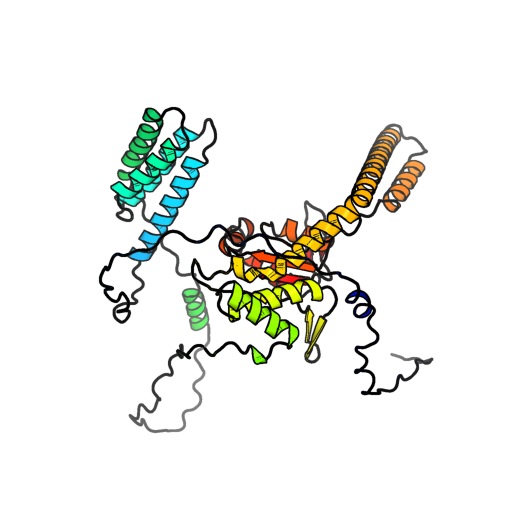ATOM 2276 O O . LEU A 1 303 ? -16.455 13.051 2.849 1.00 93.75 303 LEU A O 1
ATOM 2280 N N . ALA A 1 304 ? -15.229 14.585 1.787 1.00 93.44 304 ALA A N 1
ATOM 2281 C CA . ALA A 1 304 ? -14.852 15.299 3.007 1.00 93.44 304 ALA A CA 1
ATOM 2282 C C . ALA A 1 304 ? -16.052 15.732 3.883 1.00 93.44 304 ALA A C 1
ATOM 2284 O O . ALA A 1 304 ? -15.950 15.620 5.110 1.00 93.44 304 ALA A O 1
ATOM 2285 N N . PRO A 1 305 ? -17.192 16.205 3.334 1.00 95.31 305 PRO A N 1
ATOM 2286 C CA . PRO A 1 305 ? -18.370 16.530 4.141 1.00 95.31 305 PRO A CA 1
ATOM 2287 C C . PRO A 1 305 ? -18.995 15.299 4.809 1.00 95.31 305 PRO A C 1
ATOM 2289 O O . PRO A 1 305 ? -19.359 15.359 5.985 1.00 95.31 305 PRO A O 1
ATOM 2292 N N . GLU A 1 306 ? -19.086 14.176 4.091 1.00 94.81 306 GLU A N 1
ATOM 2293 C CA . GLU A 1 306 ? -19.600 12.910 4.628 1.00 94.81 306 GLU A CA 1
ATOM 2294 C C . GLU A 1 306 ? -18.690 12.367 5.727 1.00 94.81 306 GLU A C 1
ATOM 2296 O O . GLU A 1 306 ? -19.171 11.946 6.778 1.00 94.81 306 GLU A O 1
ATOM 2301 N N . TRP A 1 307 ? -17.374 12.475 5.535 1.00 92.75 307 TRP A N 1
ATOM 2302 C CA . TRP A 1 307 ? -16.390 12.116 6.548 1.00 92.75 307 TRP A CA 1
ATOM 2303 C C . TRP A 1 307 ? -16.552 12.945 7.826 1.00 92.75 307 TRP A C 1
ATOM 2305 O O . TRP A 1 307 ? -16.587 12.393 8.924 1.00 92.75 307 TRP A O 1
ATOM 2315 N N . LYS A 1 308 ? -16.724 14.269 7.706 1.00 94.50 308 LYS A N 1
ATOM 2316 C CA . LYS A 1 308 ? -16.983 15.148 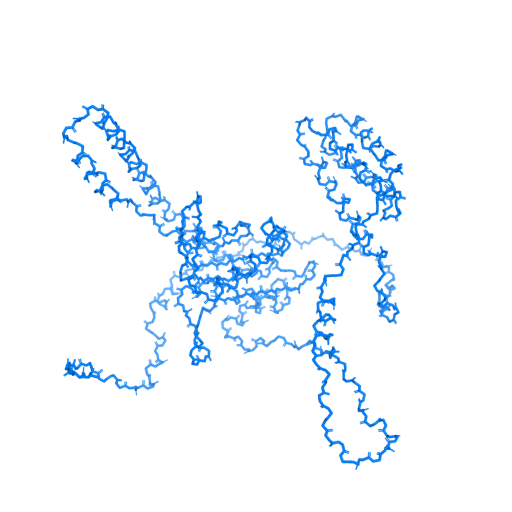8.862 1.00 94.50 308 LYS A CA 1
ATOM 2317 C C . LYS A 1 308 ? -18.289 14.794 9.573 1.00 94.50 308 LYS A C 1
ATOM 2319 O O . LYS A 1 308 ? -18.340 14.801 10.802 1.00 94.50 308 LYS A O 1
ATOM 2324 N N . LYS A 1 309 ? -19.344 14.467 8.818 1.00 95.62 309 LYS A N 1
ATOM 2325 C CA . LYS A 1 309 ? -20.618 14.001 9.384 1.00 95.62 309 LYS A CA 1
ATOM 2326 C C . LYS A 1 309 ? -20.427 12.691 10.149 1.00 95.62 309 LYS A C 1
ATOM 2328 O O . LYS A 1 309 ? -20.914 12.581 11.270 1.00 95.62 309 LYS A O 1
ATOM 2333 N N . TYR A 1 310 ? -19.703 11.734 9.571 1.00 95.31 310 TYR A N 1
ATOM 2334 C CA . TYR A 1 310 ? -19.356 10.475 10.225 1.00 95.31 310 TYR A CA 1
ATOM 2335 C C . TYR A 1 310 ? -18.587 10.709 11.530 1.00 95.31 310 TYR A C 1
ATOM 2337 O O . TYR A 1 310 ? -18.979 10.159 12.553 1.00 95.31 310 TYR A O 1
ATOM 2345 N N . GLN A 1 311 ? -17.570 11.578 11.529 1.00 94.69 311 GLN A N 1
ATOM 2346 C CA . GLN A 1 311 ? -16.819 11.925 12.741 1.00 94.69 311 GLN A CA 1
ATOM 2347 C C . GLN A 1 311 ? -17.740 12.457 13.846 1.00 94.69 311 GLN A C 1
ATOM 2349 O O . GLN A 1 311 ? -17.718 11.938 14.955 1.00 94.69 311 GLN A O 1
ATOM 2354 N N . GLY A 1 312 ? -18.630 13.405 13.531 1.00 96.25 312 GLY A N 1
ATOM 2355 C CA . GLY A 1 312 ? -19.581 13.930 14.516 1.00 96.25 312 GLY A CA 1
ATOM 2356 C C . GLY A 1 312 ? -20.576 12.883 15.039 1.00 96.25 312 GLY A C 1
ATOM 2357 O O . GLY A 1 312 ? -20.909 12.877 16.225 1.00 96.25 312 GLY A O 1
ATOM 2358 N N . LEU A 1 313 ? -21.045 11.973 14.176 1.00 96.38 313 LEU A N 1
ATOM 2359 C CA . LEU A 1 313 ? -21.901 10.856 14.590 1.00 96.38 313 LEU A CA 1
ATOM 2360 C C . LEU A 1 313 ? -21.146 9.870 15.487 1.00 96.38 313 LEU A C 1
ATOM 2362 O O . LEU A 1 313 ? -21.702 9.416 16.486 1.00 96.38 313 LEU A O 1
ATOM 2366 N N . MET A 1 314 ? -19.890 9.570 15.155 1.00 96.44 314 MET A N 1
ATOM 2367 C CA . MET A 1 314 ? -19.037 8.667 15.921 1.00 96.44 314 MET A CA 1
ATOM 2368 C C . MET A 1 314 ? -18.698 9.250 17.298 1.00 96.44 314 MET A C 1
ATOM 2370 O O . MET A 1 314 ? -18.829 8.545 18.294 1.00 96.44 314 MET A O 1
ATOM 2374 N N . ASP A 1 315 ? -18.382 10.544 17.384 1.00 96.12 315 ASP A N 1
ATOM 2375 C CA . ASP A 1 315 ? -18.132 11.240 18.654 1.00 96.12 315 ASP A CA 1
ATOM 2376 C C . ASP A 1 315 ? -19.382 11.242 19.552 1.00 96.12 315 ASP A C 1
ATOM 2378 O O . ASP A 1 315 ? -19.307 11.005 20.764 1.00 96.12 315 ASP A O 1
ATOM 2382 N N . SER A 1 316 ? -20.562 11.474 18.961 1.00 95.94 316 SER A N 1
ATOM 2383 C CA . SER A 1 316 ? -21.842 11.398 19.676 1.00 95.94 316 SER A CA 1
ATOM 2384 C C . SER A 1 316 ? -22.116 9.983 20.184 1.00 95.94 316 SER A C 1
ATOM 2386 O O . SER A 1 316 ? -22.505 9.800 21.340 1.00 95.94 316 SER A O 1
ATOM 2388 N N . TRP A 1 317 ? -21.887 8.979 19.338 1.00 97.06 317 TRP A N 1
ATOM 2389 C CA . TRP A 1 317 ? -22.036 7.573 19.687 1.00 97.06 317 TRP A CA 1
ATOM 2390 C C . TRP A 1 317 ? -21.079 7.165 20.814 1.00 97.06 317 TRP A C 1
ATOM 2392 O O . TRP A 1 317 ? -21.506 6.558 21.797 1.00 97.06 317 TRP A O 1
ATOM 2402 N N . GLU A 1 318 ? -19.808 7.560 20.734 1.00 95.44 318 GLU A N 1
ATOM 2403 C CA . GLU A 1 318 ? -18.807 7.253 21.753 1.00 95.44 318 GLU A CA 1
ATOM 2404 C C . GLU A 1 318 ? -19.139 7.931 23.087 1.00 95.44 318 GLU A C 1
ATOM 2406 O O . GLU A 1 318 ? -19.075 7.287 24.137 1.00 95.44 318 GLU A O 1
ATOM 2411 N N . SER A 1 319 ? -19.600 9.183 23.050 1.00 95.69 319 SER A N 1
ATOM 2412 C CA . SER A 1 319 ? -20.064 9.908 24.237 1.00 95.69 319 SER A CA 1
ATOM 2413 C C . SER A 1 319 ? -21.245 9.201 24.913 1.00 95.69 319 SER A C 1
ATOM 2415 O O . SER A 1 319 ? -21.226 8.985 26.128 1.00 95.69 319 SER A O 1
ATOM 2417 N N . LYS A 1 320 ? -22.251 8.766 24.137 1.00 94.25 320 LYS A N 1
ATOM 2418 C CA . LYS A 1 320 ? -23.389 7.981 24.653 1.00 94.25 320 LYS A CA 1
ATOM 2419 C C . LYS A 1 320 ? -22.921 6.659 25.261 1.00 94.25 320 LYS A C 1
ATOM 2421 O O . LYS A 1 320 ? -23.330 6.310 26.366 1.00 94.25 320 LYS A O 1
ATOM 2426 N N . ARG A 1 321 ? -22.009 5.958 24.583 1.00 95.56 321 ARG A N 1
ATOM 2427 C CA . ARG A 1 321 ? -21.454 4.675 25.032 1.00 95.56 321 ARG A CA 1
ATOM 2428 C C . ARG A 1 321 ? -20.691 4.817 26.344 1.00 95.56 321 ARG A C 1
ATOM 2430 O O . ARG A 1 321 ? -20.823 3.968 27.223 1.00 95.56 321 ARG A O 1
ATOM 2437 N N . GLN A 1 322 ? -19.895 5.872 26.497 1.00 94.81 322 GLN A N 1
ATOM 2438 C CA . GLN A 1 322 ? -19.187 6.158 27.745 1.00 94.81 322 GLN A CA 1
ATOM 2439 C C . GLN A 1 322 ? -20.163 6.503 28.879 1.00 94.81 322 GLN A C 1
ATOM 2441 O O . GLN A 1 322 ? -20.014 5.971 29.981 1.00 94.81 322 GLN A O 1
ATOM 2446 N N . GLY A 1 323 ? -21.191 7.312 28.598 1.00 94.44 323 GLY A N 1
ATOM 2447 C CA . GLY A 1 323 ? -22.244 7.650 29.558 1.00 94.44 323 GLY A CA 1
ATOM 2448 C C . GLY A 1 323 ? -23.007 6.423 30.066 1.00 94.44 323 GLY A C 1
ATOM 2449 O O . GLY A 1 323 ? -23.109 6.228 31.277 1.00 94.44 323 GLY A O 1
ATOM 2450 N N . LEU A 1 324 ? -23.458 5.546 29.162 1.00 92.69 324 LEU A N 1
ATOM 2451 C CA . LEU A 1 324 ? -24.137 4.294 29.523 1.00 92.69 324 LEU A CA 1
ATOM 2452 C C . LEU A 1 324 ? -23.225 3.358 30.324 1.00 92.69 324 LEU A C 1
ATOM 2454 O O . LEU A 1 324 ? -23.635 2.841 31.359 1.00 92.69 324 LEU A O 1
ATOM 2458 N N . LYS A 1 325 ? -21.951 3.213 29.934 1.00 93.56 325 LYS A N 1
ATOM 2459 C CA . LYS A 1 325 ? -20.974 2.432 30.717 1.00 93.56 325 LYS A CA 1
ATOM 2460 C C . LYS A 1 325 ? -20.765 2.995 32.123 1.00 93.56 325 LYS A C 1
ATOM 2462 O O . LYS A 1 325 ? -20.560 2.229 33.064 1.00 93.56 325 LYS A O 1
ATOM 2467 N N . GLN A 1 326 ? -20.782 4.317 32.287 1.00 93.19 326 GLN A N 1
ATOM 2468 C CA . GLN A 1 326 ? -20.663 4.943 33.602 1.00 93.19 326 GLN A CA 1
ATOM 2469 C C . GLN A 1 326 ? -21.932 4.744 34.441 1.00 93.19 326 GLN A C 1
ATOM 2471 O O . GLN A 1 326 ? -21.813 4.414 35.621 1.00 93.19 326 GLN A O 1
ATOM 2476 N N . LYS A 1 327 ? -23.121 4.895 33.840 1.00 91.62 327 LYS A N 1
ATOM 2477 C CA . LYS A 1 327 ? -24.420 4.622 34.477 1.00 91.62 327 LYS A CA 1
ATOM 2478 C C . LYS A 1 327 ? -24.487 3.173 34.966 1.00 91.62 327 LYS A C 1
ATOM 2480 O O . LYS A 1 327 ? -24.757 2.952 36.143 1.00 91.62 327 LYS A O 1
ATOM 2485 N N . LEU A 1 328 ? -24.096 2.223 34.116 1.00 91.75 328 LEU A N 1
ATOM 2486 C CA . LEU A 1 328 ? -24.044 0.798 34.442 1.00 91.75 328 LEU A CA 1
ATOM 2487 C C . LEU A 1 328 ? -23.145 0.521 35.658 1.00 91.75 328 LEU A C 1
ATOM 2489 O O . LEU A 1 328 ? -23.567 -0.121 36.615 1.00 91.75 328 LEU A O 1
ATOM 2493 N N . ARG A 1 329 ? -21.930 1.089 35.683 1.00 90.75 329 ARG A N 1
ATOM 2494 C CA . ARG A 1 329 ? -21.013 0.959 36.834 1.00 90.75 329 ARG A CA 1
ATOM 2495 C C . ARG A 1 329 ? -21.607 1.505 38.135 1.00 90.75 329 ARG A C 1
ATOM 2497 O O . ARG A 1 329 ? -21.347 0.948 39.197 1.00 90.75 329 ARG A O 1
ATOM 2504 N N . GLN A 1 330 ? -22.362 2.603 38.074 1.00 90.69 330 GLN A N 1
ATOM 2505 C CA . GLN A 1 330 ? -22.996 3.195 39.256 1.00 90.69 330 GLN A CA 1
ATOM 2506 C C . GLN A 1 330 ? -24.191 2.370 39.747 1.00 90.69 330 GLN A C 1
ATOM 2508 O O . GLN A 1 330 ? -24.350 2.217 40.956 1.00 90.69 330 GLN A O 1
ATOM 2513 N N . GLN A 1 331 ? -25.006 1.839 38.834 1.00 89.25 331 GLN A N 1
ATOM 2514 C CA . GLN A 1 331 ? -26.149 0.980 39.160 1.00 89.25 331 GLN A CA 1
ATOM 2515 C C . GLN A 1 331 ? -25.691 -0.348 39.780 1.00 89.25 331 GLN A C 1
ATOM 2517 O O . GLN A 1 331 ? -26.222 -0.754 40.811 1.00 89.25 331 GLN A O 1
ATOM 2522 N N . GLN A 1 332 ? -24.619 -0.947 39.248 1.00 88.12 332 GLN A N 1
ATOM 2523 C CA . GLN A 1 332 ? -24.005 -2.159 39.804 1.00 88.12 332 GLN A CA 1
ATOM 2524 C C . GLN A 1 332 ? -23.460 -1.957 41.229 1.00 88.12 332 GLN A C 1
ATOM 2526 O O . GLN A 1 332 ? -23.552 -2.859 42.053 1.00 88.12 332 GLN A O 1
ATOM 2531 N N . GLN A 1 333 ? -22.919 -0.776 41.555 1.00 87.75 333 GLN A N 1
ATOM 2532 C CA . GLN A 1 333 ? -22.446 -0.469 42.917 1.00 87.75 333 GLN A CA 1
ATOM 2533 C C . GLN A 1 333 ? -23.577 -0.246 43.927 1.00 87.75 333 GLN A C 1
ATOM 2535 O O . GLN A 1 333 ? -23.351 -0.382 45.127 1.00 87.75 333 GLN A O 1
ATOM 2540 N N . LYS A 1 334 ? -24.762 0.153 43.458 1.00 87.12 334 LYS A N 1
ATOM 2541 C CA . LYS A 1 334 ? -25.920 0.479 44.299 1.00 87.12 334 LYS A CA 1
ATOM 2542 C C . LYS A 1 334 ? -26.942 -0.658 44.395 1.00 87.12 334 LYS A C 1
ATOM 2544 O O . LYS A 1 334 ? -27.963 -0.449 45.039 1.00 87.12 334 LYS A O 1
ATOM 2549 N N . GLU A 1 335 ? -26.670 -1.811 43.774 1.00 80.12 335 GLU A N 1
ATOM 2550 C CA . GLU A 1 335 ? -27.605 -2.946 43.656 1.00 80.12 335 GLU A CA 1
ATOM 2551 C C . GLU A 1 335 ? -28.985 -2.503 43.126 1.00 80.12 335 GLU A C 1
ATOM 2553 O O . GLU A 1 335 ? -30.034 -2.888 43.638 1.00 80.12 335 GLU A O 1
ATOM 2558 N N . ASP A 1 336 ? -28.972 -1.634 42.110 1.00 81.19 336 ASP A N 1
ATOM 2559 C CA . ASP A 1 336 ? -30.179 -1.093 41.481 1.00 81.19 336 ASP A CA 1
ATOM 2560 C C . ASP A 1 336 ? -30.881 -2.180 40.631 1.00 81.19 336 ASP A C 1
ATOM 2562 O O . ASP A 1 336 ? -30.214 -2.822 39.817 1.00 81.19 336 ASP A O 1
ATOM 2566 N N . PRO A 1 337 ? -32.202 -2.402 40.776 1.00 79.44 337 PRO A N 1
ATOM 2567 C CA . PRO A 1 337 ? -32.935 -3.362 39.950 1.00 79.44 337 PRO A CA 1
ATOM 2568 C C . PRO A 1 337 ? -32.974 -3.022 38.449 1.00 79.44 337 PRO A C 1
ATOM 2570 O O . PRO A 1 337 ? -33.242 -3.912 37.649 1.00 79.44 337 PRO A O 1
ATOM 2573 N N . ASN A 1 338 ? -32.684 -1.780 38.041 1.00 82.62 338 ASN A N 1
ATOM 2574 C CA . ASN A 1 338 ? -32.750 -1.347 36.636 1.00 82.62 338 ASN A CA 1
ATOM 2575 C C . ASN A 1 338 ? -31.410 -1.490 35.879 1.00 82.62 338 ASN A C 1
ATOM 2577 O O . ASN A 1 338 ? -31.130 -0.733 34.944 1.00 82.62 338 ASN A O 1
ATOM 2581 N N . VAL A 1 339 ? -30.537 -2.408 36.303 1.00 84.88 339 VAL A N 1
ATOM 2582 C CA . VAL A 1 339 ? -29.271 -2.699 35.605 1.00 84.88 339 VAL A CA 1
ATOM 2583 C C . VAL A 1 339 ? -29.540 -3.286 34.217 1.00 84.88 339 VAL A C 1
ATOM 2585 O O . VAL A 1 339 ? -28.950 -2.807 33.250 1.00 84.88 339 VAL A O 1
ATOM 2588 N N . ASP A 1 340 ? -30.478 -4.232 34.118 1.00 86.69 340 ASP A N 1
ATOM 2589 C CA . ASP A 1 340 ? -30.800 -4.950 32.876 1.00 86.69 340 ASP A CA 1
ATOM 2590 C C . ASP A 1 340 ? -31.255 -3.993 31.755 1.00 86.69 340 ASP A C 1
ATOM 2592 O O . ASP A 1 340 ? -30.791 -4.093 30.624 1.00 86.69 340 ASP A O 1
ATOM 2596 N N . GLU A 1 341 ? -32.065 -2.978 32.080 1.00 90.25 341 GLU A N 1
ATOM 2597 C CA . GLU A 1 341 ? -32.518 -1.962 31.112 1.00 90.25 341 GLU A CA 1
ATOM 2598 C C . GLU A 1 341 ? -31.344 -1.169 30.507 1.00 90.25 341 GLU A C 1
ATOM 2600 O O . GLU A 1 341 ? -31.308 -0.897 29.308 1.00 90.25 341 GLU A O 1
ATOM 2605 N N . THR A 1 342 ? -30.352 -0.801 31.327 1.00 87.31 342 THR A N 1
ATOM 2606 C CA . THR A 1 342 ? -29.161 -0.076 30.852 1.00 87.31 342 THR A CA 1
ATOM 2607 C C . THR A 1 342 ? -28.231 -0.990 30.042 1.00 87.31 342 THR A C 1
ATOM 2609 O O . THR A 1 342 ? -27.526 -0.505 29.152 1.00 87.31 342 THR A O 1
ATOM 2612 N N . GLU A 1 343 ? -28.195 -2.294 30.336 1.00 90.88 343 GLU A N 1
ATOM 2613 C CA . GLU A 1 343 ? -27.471 -3.273 29.517 1.00 90.88 343 GLU A CA 1
ATOM 2614 C C . GLU A 1 343 ? -28.111 -3.412 28.131 1.00 90.88 343 GLU A C 1
ATOM 2616 O O . GLU A 1 343 ? -27.393 -3.331 27.130 1.00 90.88 343 GLU A O 1
ATOM 2621 N N . ASP A 1 344 ? -29.440 -3.499 28.062 1.00 92.75 344 ASP A N 1
ATOM 2622 C CA . ASP A 1 344 ? -30.188 -3.540 26.803 1.00 92.75 344 ASP A CA 1
ATOM 2623 C C . ASP A 1 344 ? -29.979 -2.260 25.969 1.00 92.75 344 ASP A C 1
ATOM 2625 O O . ASP A 1 344 ? -29.653 -2.342 24.781 1.00 92.75 344 ASP A O 1
ATOM 2629 N N . GLU A 1 345 ? -30.043 -1.073 26.593 1.00 92.81 345 GLU A N 1
ATOM 2630 C CA . GLU A 1 345 ? -29.734 0.213 25.938 1.00 92.81 345 GLU A CA 1
ATOM 2631 C C . GLU A 1 345 ? -28.306 0.240 25.356 1.00 92.81 345 GLU A C 1
ATOM 2633 O O . GLU A 1 345 ? -28.060 0.795 24.279 1.00 92.81 345 GLU A O 1
ATOM 2638 N N . LEU A 1 346 ? -27.332 -0.351 26.059 1.00 91.88 346 LEU A N 1
ATOM 2639 C CA . LEU A 1 346 ? -25.945 -0.412 25.598 1.00 91.88 346 LEU A CA 1
ATOM 2640 C C . LEU A 1 346 ? -25.786 -1.361 24.402 1.00 91.88 346 LEU A C 1
ATOM 2642 O O . LEU A 1 346 ? -25.009 -1.060 23.490 1.00 91.88 346 LEU A O 1
ATOM 2646 N N . VAL A 1 347 ? -26.504 -2.487 24.401 1.00 93.50 347 VAL A N 1
ATOM 2647 C CA . VAL A 1 347 ? -26.527 -3.437 23.281 1.00 93.50 347 VAL A CA 1
ATOM 2648 C C . VAL A 1 347 ? -27.151 -2.789 22.046 1.00 93.50 347 VAL A C 1
ATOM 2650 O O . VAL A 1 347 ? -26.556 -2.859 20.969 1.00 93.50 347 VAL A O 1
ATOM 2653 N N . GLU A 1 348 ? -28.285 -2.102 22.193 1.00 94.69 348 GLU A N 1
ATOM 2654 C CA . GLU A 1 348 ? -28.939 -1.383 21.093 1.00 94.69 348 GLU A CA 1
ATOM 2655 C C . GLU A 1 348 ? -28.027 -0.286 20.521 1.00 94.69 348 GLU A C 1
ATOM 2657 O O . GLU A 1 348 ? -27.824 -0.200 19.307 1.00 94.69 348 GLU A O 1
ATOM 2662 N N . LEU A 1 349 ? -27.373 0.497 21.388 1.00 93.69 349 LEU A N 1
ATOM 2663 C CA . LEU A 1 349 ? -26.417 1.511 20.949 1.00 93.69 349 LEU A CA 1
ATOM 2664 C C . LEU A 1 349 ? -25.243 0.892 20.176 1.00 93.69 349 LEU A C 1
ATOM 2666 O O . LEU A 1 349 ? -24.774 1.470 19.196 1.00 93.69 349 LEU A O 1
ATOM 2670 N N . GLN A 1 350 ? -24.746 -0.272 20.600 1.00 91.56 350 GLN A N 1
ATOM 2671 C CA . GLN A 1 350 ? -23.645 -0.955 19.918 1.00 91.56 350 GLN A CA 1
ATOM 2672 C C . GLN A 1 350 ? -24.048 -1.431 18.511 1.00 91.56 350 GLN A C 1
ATOM 2674 O O . GLN A 1 350 ? -23.197 -1.436 17.624 1.00 91.56 350 GLN A O 1
ATOM 2679 N N . GLN A 1 351 ? -25.325 -1.762 18.289 1.00 92.00 351 GLN A N 1
ATOM 2680 C CA . GLN A 1 351 ? -25.866 -2.074 16.959 1.00 92.00 351 GLN A CA 1
ATOM 2681 C C . GLN A 1 351 ? -26.009 -0.824 16.082 1.00 92.00 351 GLN A C 1
ATOM 2683 O O . GLN A 1 351 ? -25.832 -0.902 14.870 1.00 92.00 351 GLN A O 1
ATOM 2688 N N . SER A 1 352 ? -26.270 0.343 16.678 1.00 92.44 352 SER A N 1
ATOM 2689 C CA . SER A 1 352 ? -26.368 1.621 15.964 1.00 92.44 352 SER A CA 1
ATOM 2690 C C . SER A 1 352 ? -25.012 2.321 15.767 1.00 92.44 352 SER A C 1
ATOM 2692 O O . SER A 1 352 ? -24.959 3.554 15.708 1.00 92.44 352 SER A O 1
ATOM 2694 N N . GLN A 1 353 ? -23.901 1.579 15.753 1.00 93.69 353 GLN A N 1
ATOM 2695 C CA . GLN A 1 353 ? -22.576 2.159 15.541 1.00 93.69 353 GLN A CA 1
ATOM 2696 C C . GLN A 1 353 ? -22.482 2.750 14.122 1.00 93.69 353 GLN A C 1
ATOM 2698 O O . GLN A 1 353 ? -22.752 2.038 13.156 1.00 93.69 353 GLN A O 1
ATOM 2703 N N . PRO A 1 354 ? -22.097 4.032 13.964 1.00 93.56 354 PRO A N 1
ATOM 2704 C CA . PRO A 1 354 ? -21.910 4.620 12.643 1.00 93.56 354 PRO A CA 1
ATOM 2705 C C . PRO A 1 354 ? -20.839 3.871 11.843 1.00 93.56 354 PRO A C 1
ATOM 2707 O O . PRO A 1 354 ? -19.763 3.579 12.367 1.00 93.56 354 PRO A O 1
ATOM 2710 N N . GLU A 1 355 ? -21.109 3.609 10.566 1.00 90.00 355 GLU A N 1
ATOM 2711 C CA . GLU A 1 355 ? -20.134 3.006 9.655 1.00 90.00 355 GLU A CA 1
ATOM 2712 C C . GLU A 1 355 ? -19.284 4.086 8.966 1.00 90.00 355 GLU A C 1
ATOM 2714 O O . GLU A 1 355 ? -19.824 5.112 8.533 1.00 90.00 355 GLU A O 1
ATOM 2719 N N . PRO A 1 356 ? -17.959 3.884 8.843 1.00 88.69 356 PRO A N 1
ATOM 2720 C CA . PRO A 1 356 ? -17.101 4.820 8.134 1.00 88.69 356 PRO A CA 1
ATOM 2721 C C . PRO A 1 356 ? -17.431 4.814 6.634 1.00 88.69 356 PRO A C 1
ATOM 2723 O O . PRO A 1 356 ? -17.532 3.739 6.034 1.00 88.69 356 PRO A O 1
ATOM 2726 N N . PRO A 1 357 ? -17.540 5.985 5.981 1.00 88.62 357 PRO A N 1
ATOM 2727 C CA . PRO A 1 357 ? -17.678 6.023 4.534 1.00 88.62 357 PRO A CA 1
ATOM 2728 C C . PRO A 1 357 ? -16.397 5.481 3.888 1.00 88.62 357 PRO A C 1
ATOM 2730 O O . PRO A 1 357 ? -15.282 5.735 4.357 1.00 88.62 357 PRO A O 1
ATOM 2733 N N . ARG A 1 358 ? -16.554 4.714 2.804 1.00 85.69 358 ARG A N 1
ATOM 2734 C CA . ARG A 1 358 ? -15.426 4.113 2.085 1.00 85.69 358 ARG A CA 1
ATOM 2735 C C . ARG A 1 358 ? -14.639 5.201 1.372 1.00 85.69 358 ARG A C 1
ATOM 2737 O O . ARG A 1 358 ? -15.064 5.702 0.338 1.00 85.69 358 ARG A O 1
ATOM 2744 N N . MET A 1 359 ? -13.496 5.560 1.942 1.00 85.31 359 MET A N 1
ATOM 2745 C CA . MET A 1 359 ? -12.596 6.547 1.367 1.00 85.31 359 MET A CA 1
ATOM 2746 C C . MET A 1 359 ? -11.549 5.830 0.509 1.00 85.31 359 MET A C 1
ATOM 2748 O O . MET A 1 359 ? -10.799 5.012 1.052 1.00 85.31 359 MET A O 1
ATOM 2752 N N . PRO A 1 360 ? -11.470 6.115 -0.803 1.00 86.19 360 PRO A N 1
ATOM 2753 C CA . PRO A 1 360 ? -10.447 5.523 -1.646 1.00 86.19 360 PRO A CA 1
ATOM 2754 C C . PRO A 1 360 ? -9.057 5.897 -1.154 1.00 86.19 360 PRO A C 1
ATOM 2756 O O . PRO A 1 360 ? -8.757 7.058 -0.861 1.00 86.19 360 PRO A O 1
ATOM 2759 N N . ARG A 1 361 ? -8.214 4.876 -1.050 1.00 88.38 361 ARG A N 1
ATOM 2760 C CA . ARG A 1 361 ? -6.804 5.008 -0.718 1.00 88.38 361 ARG A CA 1
ATOM 2761 C C . ARG A 1 361 ? -6.038 4.043 -1.596 1.00 88.38 361 ARG A C 1
ATOM 2763 O O . ARG A 1 361 ? -5.869 2.879 -1.243 1.00 88.38 361 ARG A O 1
ATOM 2770 N N . TRP A 1 362 ? -5.625 4.523 -2.758 1.00 88.44 362 TRP A N 1
ATOM 2771 C CA . TRP A 1 362 ? -4.930 3.687 -3.717 1.00 88.44 362 TRP A CA 1
ATOM 2772 C C . TRP A 1 362 ? -3.438 3.653 -3.457 1.00 88.44 362 TRP A C 1
ATOM 2774 O O . TRP A 1 362 ? -2.836 2.642 -3.770 1.00 88.44 362 TRP A O 1
ATOM 2784 N N . GLN A 1 363 ? -2.829 4.685 -2.876 1.00 88.19 363 GLN A N 1
ATOM 2785 C CA . GLN A 1 363 ? -1.367 4.767 -2.824 1.00 88.19 363 GLN A CA 1
ATOM 2786 C C . GLN A 1 363 ? -0.763 4.611 -1.423 1.00 88.19 363 GLN A C 1
ATOM 2788 O O . GLN A 1 363 ? -1.231 5.184 -0.433 1.00 88.19 363 GLN A O 1
ATOM 2793 N N . TYR A 1 364 ? 0.337 3.856 -1.366 1.00 88.06 364 TYR A N 1
ATOM 2794 C CA . TYR A 1 364 ? 1.192 3.675 -0.194 1.00 88.06 364 TYR A CA 1
ATOM 2795 C C . TYR A 1 364 ? 2.660 3.877 -0.586 1.00 88.06 364 TYR A C 1
ATOM 2797 O O . TYR A 1 364 ? 3.105 3.360 -1.604 1.00 88.06 364 TYR A O 1
ATOM 2805 N N . GLN A 1 365 ? 3.413 4.613 0.235 1.00 79.94 365 GLN A N 1
ATOM 2806 C CA . GLN A 1 365 ? 4.833 4.918 -0.013 1.00 79.94 365 GLN A CA 1
ATOM 2807 C C . GLN A 1 365 ? 5.693 4.550 1.198 1.00 79.94 365 GLN A C 1
ATOM 2809 O O . GLN A 1 365 ? 6.589 3.719 1.096 1.00 79.94 365 GLN A O 1
ATOM 2814 N N . ASP A 1 366 ? 5.358 5.096 2.369 1.00 77.50 366 ASP A N 1
ATOM 2815 C CA . ASP A 1 366 ? 5.951 4.721 3.654 1.00 77.50 366 ASP A CA 1
ATOM 2816 C C . ASP A 1 366 ? 4.868 4.111 4.547 1.00 77.50 366 ASP A C 1
ATOM 2818 O O . ASP A 1 366 ? 3.834 4.731 4.820 1.00 77.50 366 ASP A O 1
ATOM 2822 N N . PHE A 1 367 ? 5.059 2.856 4.943 1.00 81.50 367 PHE A N 1
ATOM 2823 C CA . PHE A 1 367 ? 4.066 2.120 5.711 1.00 81.50 367 PHE A CA 1
ATOM 2824 C C . PHE A 1 367 ? 4.696 1.109 6.668 1.00 81.50 367 PHE A C 1
ATOM 2826 O O . PHE A 1 367 ? 5.692 0.434 6.387 1.00 81.50 367 PHE A O 1
ATOM 2833 N N . THR A 1 368 ? 4.029 0.936 7.808 1.00 83.44 368 THR A N 1
ATOM 2834 C CA . THR A 1 368 ? 4.142 -0.301 8.578 1.00 83.44 368 THR A CA 1
ATOM 2835 C C . THR A 1 368 ? 3.213 -1.349 7.989 1.00 83.44 368 THR A C 1
ATOM 2837 O O . THR A 1 368 ? 2.177 -1.018 7.403 1.00 83.44 368 THR A O 1
ATOM 2840 N N . ILE A 1 369 ? 3.553 -2.627 8.145 1.00 83.44 369 ILE A N 1
ATOM 2841 C CA . ILE A 1 369 ? 2.711 -3.704 7.616 1.00 83.44 369 ILE A CA 1
ATOM 2842 C C . ILE A 1 369 ? 1.325 -3.713 8.283 1.00 83.44 369 ILE A C 1
ATOM 2844 O O . ILE A 1 369 ? 0.326 -4.009 7.632 1.00 83.44 369 ILE A O 1
ATOM 2848 N N . GLU A 1 370 ? 1.234 -3.303 9.552 1.00 84.19 370 GLU A N 1
ATOM 2849 C CA . GLU A 1 370 ? -0.026 -3.111 10.272 1.00 84.19 370 GLU A CA 1
ATOM 2850 C C . GLU A 1 370 ? -0.842 -1.937 9.718 1.00 84.19 370 GLU A C 1
ATOM 2852 O O . GLU A 1 370 ? -2.062 -2.048 9.598 1.00 84.19 370 GLU A O 1
ATOM 2857 N N . ALA A 1 371 ? -0.195 -0.818 9.375 1.00 86.75 371 ALA A N 1
ATOM 2858 C CA . ALA A 1 371 ? -0.876 0.331 8.783 1.00 86.75 371 ALA A CA 1
ATOM 2859 C C . ALA A 1 371 ? -1.390 0.016 7.372 1.00 86.75 371 ALA A C 1
ATOM 2861 O O . ALA A 1 371 ? -2.514 0.396 7.041 1.00 86.75 371 ALA A O 1
ATOM 2862 N N . LEU A 1 372 ? -0.604 -0.717 6.573 1.00 88.50 372 LEU A N 1
ATOM 2863 C CA . LEU A 1 372 ? -1.043 -1.234 5.279 1.00 88.50 372 LEU A CA 1
ATOM 2864 C C . LEU A 1 372 ? -2.247 -2.163 5.462 1.00 88.50 372 LEU A C 1
ATOM 2866 O O . LEU A 1 372 ? -3.302 -1.899 4.898 1.00 88.50 372 LEU A O 1
ATOM 2870 N N . SER A 1 373 ? -2.132 -3.167 6.335 1.00 88.81 373 SER A N 1
ATOM 2871 C CA . SER A 1 373 ? -3.205 -4.125 6.634 1.00 88.81 373 SER A CA 1
ATOM 2872 C C . SER A 1 373 ? -4.511 -3.441 7.047 1.00 88.81 373 SER A C 1
ATOM 2874 O O . SER A 1 373 ? -5.572 -3.747 6.512 1.00 88.81 373 SER A O 1
ATOM 2876 N N . LYS A 1 374 ? -4.439 -2.468 7.966 1.00 87.69 374 LYS A N 1
ATOM 2877 C CA . LYS A 1 374 ? -5.611 -1.696 8.398 1.00 87.69 374 LYS A CA 1
ATOM 2878 C C . LYS A 1 374 ? -6.198 -0.837 7.288 1.00 87.69 374 LYS A C 1
ATOM 2880 O O . LYS A 1 374 ? -7.414 -0.750 7.177 1.00 87.69 374 LYS A O 1
ATOM 2885 N N . GLY A 1 375 ? -5.355 -0.204 6.477 1.00 89.00 375 GLY A N 1
ATOM 2886 C CA . GLY A 1 375 ? -5.832 0.591 5.352 1.00 89.00 375 GLY A CA 1
ATOM 2887 C C . GLY A 1 375 ? -6.533 -0.266 4.293 1.00 89.00 375 GLY A C 1
ATOM 2888 O O . GLY A 1 375 ? -7.602 0.117 3.828 1.00 89.00 375 GLY A O 1
ATOM 2889 N N . MET A 1 376 ? -6.002 -1.459 4.013 1.00 89.12 376 MET A N 1
ATOM 2890 C CA . MET A 1 376 ? -6.593 -2.415 3.073 1.00 89.12 376 MET A CA 1
ATOM 2891 C C . MET A 1 376 ? -7.949 -2.970 3.538 1.00 89.12 376 MET A C 1
ATOM 2893 O O . MET A 1 376 ? -8.767 -3.343 2.706 1.00 89.12 376 MET A O 1
ATOM 2897 N N . MET A 1 377 ? -8.236 -2.988 4.847 1.00 88.31 377 MET A N 1
ATOM 2898 C CA . MET A 1 377 ? -9.587 -3.306 5.342 1.00 88.31 377 MET A CA 1
ATOM 2899 C C . MET A 1 377 ? -10.608 -2.206 5.019 1.00 88.31 377 MET A C 1
ATOM 2901 O O . MET A 1 377 ? -11.784 -2.499 4.823 1.00 88.31 377 MET A O 1
ATOM 2905 N N . GLY A 1 378 ? -10.176 -0.942 4.976 1.00 87.94 378 GLY A N 1
ATOM 2906 C CA . GLY A 1 378 ? -11.044 0.176 4.599 1.00 87.94 378 GLY A CA 1
ATOM 2907 C C . GLY A 1 378 ? -11.257 0.263 3.088 1.00 87.94 378 GLY A C 1
ATOM 2908 O O . GLY A 1 378 ? -12.374 0.499 2.626 1.00 87.94 378 GLY A O 1
ATOM 2909 N N . TRP A 1 379 ? -10.185 0.051 2.322 1.00 90.44 379 TRP A N 1
ATOM 2910 C CA . TRP A 1 379 ? -10.208 0.063 0.866 1.00 90.44 379 TRP A CA 1
ATOM 2911 C C . TRP A 1 379 ? -9.327 -1.069 0.306 1.00 90.44 379 TRP A C 1
ATOM 2913 O O . TRP A 1 379 ? -8.102 -0.961 0.347 1.00 90.44 379 TRP A O 1
ATOM 2923 N N . PRO A 1 380 ? -9.915 -2.160 -0.220 1.00 90.62 380 PRO A N 1
ATOM 2924 C CA . PRO A 1 380 ? -9.191 -3.406 -0.486 1.00 90.62 380 PRO A CA 1
ATOM 2925 C C . PRO A 1 380 ? -8.401 -3.422 -1.802 1.00 90.62 380 PRO A C 1
ATOM 2927 O O . PRO A 1 380 ? -7.953 -4.484 -2.223 1.00 90.62 380 PRO A O 1
ATOM 2930 N N . ALA A 1 381 ? -8.195 -2.279 -2.456 1.00 91.88 381 ALA A N 1
ATOM 2931 C CA . ALA A 1 381 ? -7.420 -2.181 -3.690 1.00 91.88 381 ALA A CA 1
ATOM 2932 C C . ALA A 1 381 ? -6.385 -1.061 -3.582 1.00 91.88 381 ALA A C 1
ATOM 2934 O O . ALA A 1 381 ? -6.758 0.089 -3.374 1.00 91.88 381 ALA A O 1
ATOM 2935 N N . ALA A 1 382 ? -5.099 -1.373 -3.745 1.00 92.81 382 ALA A N 1
ATOM 2936 C CA . ALA A 1 382 ? -4.031 -0.385 -3.608 1.00 92.81 382 ALA A CA 1
ATOM 2937 C C . ALA A 1 382 ? -2.769 -0.720 -4.415 1.00 92.81 382 ALA A C 1
ATOM 2939 O O . ALA A 1 382 ? -2.606 -1.819 -4.945 1.00 92.81 382 ALA A O 1
ATOM 2940 N N . VAL A 1 383 ? -1.858 0.241 -4.479 1.00 92.25 383 VAL A N 1
ATOM 2941 C CA . VAL A 1 383 ? -0.521 0.148 -5.041 1.00 92.25 383 VAL A CA 1
ATOM 2942 C C . VAL A 1 383 ? 0.498 0.692 -4.046 1.00 92.25 383 VAL A C 1
ATOM 2944 O O . VAL A 1 383 ? 0.293 1.732 -3.414 1.00 92.25 383 VAL A O 1
ATOM 2947 N N . ILE A 1 384 ? 1.603 -0.030 -3.899 1.00 90.69 384 ILE A N 1
ATOM 2948 C CA . ILE A 1 384 ? 2.826 0.513 -3.314 1.00 90.69 384 ILE A CA 1
ATOM 2949 C C . ILE A 1 384 ? 3.638 1.074 -4.466 1.00 90.69 384 ILE A C 1
ATOM 2951 O O . ILE A 1 384 ? 4.106 0.309 -5.302 1.00 90.69 384 ILE A O 1
ATOM 2955 N N . GLU A 1 385 ? 3.775 2.389 -4.522 1.00 84.94 385 GLU A N 1
ATOM 2956 C CA . GLU A 1 385 ? 4.502 3.066 -5.594 1.00 84.94 385 GLU A CA 1
ATOM 2957 C C . GLU A 1 385 ? 5.767 3.695 -5.018 1.00 84.94 385 GLU A C 1
ATOM 2959 O O . GLU A 1 385 ? 5.693 4.468 -4.061 1.00 84.94 385 GLU A O 1
ATOM 2964 N N . SER A 1 386 ? 6.933 3.361 -5.570 1.00 82.75 386 SER A N 1
ATOM 2965 C CA . SER A 1 386 ? 8.202 3.910 -5.096 1.00 82.75 386 SER A CA 1
ATOM 2966 C C . SER A 1 386 ? 9.222 4.071 -6.216 1.00 82.75 386 SER A C 1
ATOM 2968 O O . SER A 1 386 ? 9.725 3.102 -6.781 1.00 82.75 386 SER A O 1
ATOM 2970 N N . ASP A 1 387 ? 9.605 5.317 -6.483 1.00 69.75 387 ASP A N 1
ATOM 2971 C CA . ASP A 1 387 ? 10.707 5.648 -7.387 1.00 69.75 387 ASP A CA 1
ATOM 2972 C C . ASP A 1 387 ? 12.091 5.437 -6.743 1.00 69.75 387 ASP A C 1
ATOM 2974 O O . ASP A 1 387 ? 13.087 5.198 -7.437 1.00 69.75 387 ASP A O 1
ATOM 2978 N N . GLU A 1 388 ? 12.142 5.439 -5.410 1.00 71.00 388 GLU A N 1
ATOM 2979 C CA . GLU A 1 388 ? 13.296 5.070 -4.601 1.00 71.00 388 GLU A CA 1
ATOM 2980 C C . GLU A 1 388 ? 13.053 3.755 -3.860 1.00 71.00 388 GLU A C 1
ATOM 2982 O O . GLU A 1 388 ? 12.669 3.739 -2.689 1.00 71.00 388 GLU A O 1
ATOM 2987 N N . SER A 1 389 ? 13.393 2.630 -4.491 1.00 62.12 389 SER A N 1
ATOM 2988 C CA . SER A 1 389 ? 13.231 1.295 -3.896 1.00 62.12 389 SER A CA 1
ATOM 2989 C C . SER A 1 389 ? 13.902 1.159 -2.514 1.00 62.12 389 SER A C 1
ATOM 2991 O O . SER A 1 389 ? 13.478 0.355 -1.691 1.00 62.12 389 SER A O 1
ATOM 2993 N N . GLY A 1 390 ? 14.911 1.981 -2.197 1.00 60.59 390 GLY A N 1
ATOM 2994 C CA . GLY A 1 390 ? 15.520 2.052 -0.864 1.00 60.59 390 GLY A CA 1
ATOM 2995 C C . GLY A 1 390 ? 14.580 2.525 0.254 1.00 60.59 390 GLY A C 1
ATOM 2996 O O . GLY A 1 390 ? 14.801 2.167 1.406 1.00 60.59 390 GLY A O 1
ATOM 2997 N N . SER A 1 391 ? 13.521 3.275 -0.049 1.00 65.44 391 SER A N 1
ATOM 2998 C CA . SER A 1 391 ? 12.504 3.685 0.929 1.00 65.44 391 SER A CA 1
ATOM 2999 C C . SER A 1 391 ? 11.596 2.515 1.335 1.00 65.44 391 SER A C 1
ATOM 3001 O O . SER A 1 391 ? 11.341 2.318 2.521 1.00 65.44 391 SER A O 1
ATOM 3003 N N . VAL A 1 392 ? 11.217 1.662 0.376 1.00 66.00 392 VAL A N 1
ATOM 3004 C CA . VAL A 1 392 ? 10.412 0.453 0.614 1.00 66.00 392 VAL A CA 1
ATOM 3005 C C . VAL A 1 392 ? 11.278 -0.677 1.178 1.00 66.00 392 VAL A C 1
ATOM 3007 O O . VAL A 1 392 ? 11.001 -1.206 2.254 1.00 66.00 392 VAL A O 1
ATOM 3010 N N . PHE A 1 393 ? 12.379 -1.023 0.502 1.00 65.44 393 PHE A N 1
ATOM 3011 C CA . PHE A 1 393 ? 13.261 -2.124 0.910 1.00 65.44 393 PHE A CA 1
ATOM 3012 C C . PHE A 1 393 ? 14.180 -1.771 2.085 1.00 65.44 393 PHE A C 1
ATOM 3014 O O . PHE A 1 393 ? 14.642 -2.652 2.808 1.00 65.44 393 PHE A O 1
ATOM 3021 N N . GLY A 1 394 ? 14.449 -0.485 2.293 1.00 61.41 394 GLY A N 1
ATOM 3022 C CA . GLY A 1 394 ? 15.201 0.036 3.430 1.00 61.41 394 GLY A CA 1
ATOM 3023 C C . GLY A 1 394 ? 14.315 0.710 4.472 1.00 61.41 394 GLY A C 1
ATOM 3024 O O . GLY A 1 394 ? 14.862 1.347 5.371 1.00 61.41 394 GLY A O 1
ATOM 3025 N N . GLY A 1 395 ? 12.989 0.593 4.393 1.00 67.81 395 GLY A N 1
ATOM 3026 C CA . GLY A 1 395 ? 12.066 1.092 5.413 1.00 67.81 395 GLY A CA 1
ATOM 3027 C C . GLY A 1 395 ? 12.209 0.347 6.743 1.00 67.81 395 GLY A C 1
ATOM 3028 O O . GLY A 1 395 ? 12.775 -0.747 6.806 1.00 67.81 395 GLY A O 1
ATOM 3029 N N . TYR A 1 396 ? 11.694 0.932 7.828 1.00 69.25 396 TYR A N 1
ATOM 3030 C CA . TYR A 1 396 ? 11.794 0.353 9.176 1.00 69.25 396 TYR A CA 1
ATOM 3031 C C . TYR A 1 396 ? 11.278 -1.098 9.221 1.00 69.25 396 TYR A C 1
ATOM 3033 O O . TYR A 1 396 ? 12.002 -2.000 9.646 1.00 69.25 396 TYR A O 1
ATOM 3041 N N . SER A 1 397 ? 10.086 -1.335 8.662 1.00 68.19 397 SER A N 1
ATOM 3042 C CA . SER A 1 397 ? 9.452 -2.659 8.581 1.00 68.19 397 SER A CA 1
ATOM 3043 C C . SER A 1 397 ? 10.324 -3.695 7.868 1.00 68.19 397 SER A C 1
ATOM 3045 O O . SER A 1 397 ? 10.388 -4.850 8.285 1.00 68.19 397 SER A O 1
ATOM 3047 N N . MET A 1 398 ? 11.016 -3.288 6.801 1.00 76.88 398 MET A N 1
ATOM 3048 C CA . MET A 1 398 ? 11.842 -4.193 6.009 1.00 76.88 398 MET A CA 1
ATOM 3049 C C . MET A 1 398 ? 13.191 -4.473 6.676 1.00 76.88 398 MET A C 1
ATOM 3051 O O . MET A 1 398 ? 13.694 -5.585 6.582 1.00 76.88 398 MET A O 1
ATOM 3055 N N . ARG A 1 399 ? 13.765 -3.515 7.416 1.00 76.44 399 ARG A N 1
ATOM 3056 C CA . ARG A 1 399 ? 15.000 -3.754 8.185 1.00 76.44 399 ARG A CA 1
ATOM 3057 C C . ARG A 1 399 ? 14.777 -4.692 9.364 1.00 76.44 399 ARG A C 1
ATOM 3059 O O . ARG A 1 399 ? 15.628 -5.531 9.635 1.00 76.44 399 ARG A O 1
ATOM 3066 N N . GLU A 1 400 ? 13.661 -4.530 10.070 1.00 75.69 400 GLU A N 1
ATOM 3067 C CA . GLU A 1 400 ? 13.378 -5.306 11.279 1.00 75.69 400 GLU A CA 1
ATOM 3068 C C . GLU A 1 400 ? 12.763 -6.676 10.956 1.00 75.69 400 GLU A C 1
ATOM 3070 O O . GLU A 1 400 ? 13.067 -7.664 11.621 1.00 75.69 400 GLU A O 1
ATOM 3075 N N . ALA A 1 401 ? 11.926 -6.760 9.913 1.00 80.38 401 ALA A N 1
ATOM 3076 C CA . ALA A 1 401 ? 11.123 -7.947 9.628 1.00 80.38 401 ALA A CA 1
ATOM 3077 C C . ALA A 1 401 ? 10.930 -8.229 8.122 1.00 80.38 401 ALA A C 1
ATOM 3079 O O . ALA A 1 401 ? 9.831 -8.602 7.701 1.00 80.38 401 ALA A O 1
ATOM 3080 N N . ALA A 1 402 ? 11.994 -8.117 7.312 1.00 82.62 402 ALA A N 1
ATOM 3081 C CA . ALA A 1 402 ? 11.961 -8.307 5.850 1.00 82.62 402 ALA A CA 1
ATOM 3082 C C . ALA A 1 402 ? 11.143 -9.525 5.389 1.00 82.62 402 ALA A C 1
ATOM 3084 O O . ALA A 1 402 ? 10.257 -9.414 4.545 1.00 82.62 402 ALA A O 1
ATOM 3085 N N . MET A 1 403 ? 11.424 -10.697 5.969 1.00 83.88 403 MET A N 1
ATOM 3086 C CA . MET A 1 403 ? 10.782 -11.954 5.573 1.00 83.88 403 MET A CA 1
ATOM 3087 C C . MET A 1 403 ? 9.277 -11.943 5.828 1.00 83.88 403 MET A C 1
ATOM 3089 O O . MET A 1 403 ? 8.516 -12.474 5.023 1.00 83.88 403 MET A O 1
ATOM 3093 N N . LYS A 1 404 ? 8.839 -11.319 6.927 1.00 83.25 404 LYS A N 1
ATOM 3094 C CA . LYS A 1 404 ? 7.416 -11.185 7.237 1.00 83.25 404 LYS A CA 1
ATOM 3095 C C . LYS A 1 404 ? 6.739 -10.258 6.232 1.00 83.25 404 LYS A C 1
ATOM 3097 O O . LYS A 1 404 ? 5.693 -10.612 5.706 1.00 83.25 404 LYS A O 1
ATOM 3102 N N . VAL A 1 405 ? 7.346 -9.103 5.951 1.00 84.56 405 VAL A N 1
ATOM 3103 C CA . VAL A 1 405 ? 6.804 -8.134 4.988 1.00 84.56 405 VAL A CA 1
ATOM 3104 C C . VAL A 1 405 ? 6.672 -8.769 3.606 1.00 84.56 405 VAL A C 1
ATOM 3106 O O . VAL A 1 405 ? 5.598 -8.712 3.023 1.00 84.56 405 VAL A O 1
ATOM 3109 N N . LEU A 1 406 ? 7.713 -9.446 3.112 1.00 87.00 406 LEU A N 1
ATOM 3110 C CA . LEU A 1 406 ? 7.667 -10.148 1.824 1.00 87.00 406 LEU A CA 1
ATOM 3111 C C . LEU A 1 406 ? 6.594 -11.245 1.791 1.00 87.00 406 LEU A C 1
ATOM 3113 O O . LEU A 1 406 ? 5.881 -11.377 0.798 1.00 87.00 406 LEU A O 1
ATOM 3117 N N . ALA A 1 407 ? 6.447 -12.014 2.873 1.00 87.56 407 ALA A N 1
ATOM 3118 C CA . ALA A 1 407 ? 5.398 -13.025 2.971 1.00 87.56 407 ALA A CA 1
ATOM 3119 C C . ALA A 1 407 ? 3.992 -12.403 2.934 1.00 87.56 407 ALA A C 1
ATOM 3121 O O . ALA A 1 407 ? 3.110 -12.934 2.262 1.00 87.56 407 ALA A O 1
ATOM 3122 N N . ASP A 1 408 ? 3.786 -11.277 3.617 1.00 86.75 408 ASP A N 1
ATOM 3123 C CA . ASP A 1 408 ? 2.502 -10.575 3.626 1.00 86.75 408 ASP A CA 1
ATOM 3124 C C . ASP A 1 408 ? 2.207 -9.912 2.268 1.00 86.75 408 ASP A C 1
ATOM 3126 O O . ASP A 1 408 ? 1.086 -10.028 1.781 1.00 86.75 408 ASP A O 1
ATOM 3130 N N . LEU A 1 409 ? 3.205 -9.332 1.588 1.00 89.06 409 LEU A N 1
ATOM 3131 C CA . LEU A 1 409 ? 3.058 -8.835 0.211 1.00 89.06 409 LEU A CA 1
ATOM 3132 C C . LEU A 1 409 ? 2.632 -9.949 -0.753 1.00 89.06 409 LEU A C 1
ATOM 3134 O O . LEU A 1 409 ? 1.711 -9.752 -1.541 1.00 89.06 409 LEU A O 1
ATOM 3138 N N . ASN A 1 410 ? 3.230 -11.139 -0.648 1.00 89.25 410 ASN A N 1
ATOM 3139 C CA . ASN A 1 410 ? 2.822 -12.291 -1.457 1.00 89.25 410 ASN A CA 1
ATOM 3140 C C . ASN A 1 410 ? 1.374 -12.714 -1.175 1.00 89.25 410 ASN A C 1
ATOM 3142 O O . ASN A 1 410 ? 0.652 -13.084 -2.097 1.00 89.25 410 ASN A O 1
ATOM 3146 N N . ARG A 1 411 ? 0.925 -12.643 0.084 1.00 89.19 411 ARG A N 1
ATOM 3147 C CA . ARG A 1 411 ? -0.473 -12.932 0.441 1.00 89.19 411 ARG A CA 1
ATOM 3148 C C . ARG A 1 411 ? -1.431 -11.880 -0.112 1.00 89.19 411 ARG A C 1
ATOM 3150 O O . ARG A 1 411 ? -2.486 -12.243 -0.622 1.00 89.19 411 ARG A O 1
ATOM 3157 N N . PHE A 1 412 ? -1.054 -10.602 -0.056 1.00 89.94 412 PHE A N 1
ATOM 3158 C CA . PHE A 1 412 ? -1.831 -9.518 -0.657 1.00 89.94 412 PHE A CA 1
ATOM 3159 C C . PHE A 1 412 ? -1.923 -9.642 -2.182 1.00 89.94 412 PHE A C 1
ATOM 3161 O O . PHE A 1 412 ? -2.956 -9.309 -2.755 1.00 89.94 412 PHE A O 1
ATOM 3168 N N . TRP A 1 413 ? -0.874 -10.156 -2.827 1.00 89.38 413 TRP A N 1
ATOM 3169 C CA . TRP A 1 413 ? -0.863 -10.438 -4.261 1.00 89.38 413 TRP A CA 1
ATOM 3170 C C . TRP A 1 413 ? -1.731 -11.648 -4.643 1.00 89.38 413 TRP A C 1
ATOM 3172 O O . TRP A 1 413 ? -2.437 -11.613 -5.646 1.00 89.38 413 TRP A O 1
ATOM 3182 N N . ASP A 1 414 ? -1.724 -12.707 -3.826 1.00 86.88 414 ASP A N 1
ATOM 3183 C CA . ASP A 1 414 ? -2.576 -13.895 -4.011 1.00 86.88 414 ASP A CA 1
ATOM 3184 C C . ASP A 1 414 ? -4.069 -13.571 -3.789 1.00 86.88 414 ASP A C 1
ATOM 3186 O O . ASP A 1 414 ? -4.954 -14.253 -4.301 1.00 86.88 414 ASP A O 1
ATOM 3190 N N . GLY A 1 415 ? -4.360 -12.509 -3.028 1.00 84.38 415 GLY A N 1
ATOM 3191 C CA . GLY A 1 415 ? -5.717 -12.041 -2.744 1.00 84.38 415 GLY A CA 1
ATOM 3192 C C . GLY A 1 415 ? -6.517 -12.967 -1.828 1.00 84.38 415 GLY A C 1
ATOM 3193 O O . GLY A 1 415 ? -7.742 -12.861 -1.774 1.00 84.38 415 GLY A O 1
ATOM 3194 N N . LYS A 1 416 ? -5.834 -13.882 -1.126 1.00 84.38 416 LYS A N 1
ATOM 3195 C CA . LYS A 1 416 ? -6.440 -14.803 -0.157 1.00 84.38 416 LYS A CA 1
ATOM 3196 C C . LYS A 1 416 ? -6.715 -14.106 1.180 1.00 84.38 416 LYS A C 1
ATOM 3198 O O . LYS A 1 416 ? -5.961 -13.203 1.549 1.00 84.38 416 LYS A O 1
ATOM 3203 N N . PRO A 1 417 ? -7.717 -14.574 1.947 1.00 87.00 417 PRO A N 1
ATOM 3204 C CA . PRO A 1 417 ? -7.980 -14.040 3.273 1.00 87.00 417 PRO A CA 1
ATOM 3205 C C . PRO A 1 417 ? -6.772 -14.211 4.206 1.00 87.00 417 PRO A C 1
ATOM 3207 O O . PRO A 1 417 ? -6.168 -15.286 4.284 1.00 87.00 417 PRO A O 1
ATOM 3210 N N . ILE A 1 418 ? -6.432 -13.156 4.943 1.00 86.75 418 ILE A N 1
ATOM 3211 C CA . ILE A 1 418 ? -5.364 -13.144 5.943 1.00 86.75 418 ILE A CA 1
ATOM 3212 C C . ILE A 1 418 ? -5.999 -12.958 7.317 1.00 86.75 418 ILE A C 1
ATOM 3214 O O . ILE A 1 418 ? -6.554 -11.903 7.630 1.00 86.75 418 ILE A O 1
ATOM 3218 N N . HIS A 1 419 ? -5.870 -13.984 8.153 1.00 86.19 419 HIS A N 1
ATOM 3219 C CA . HIS A 1 419 ? -6.263 -13.932 9.555 1.00 86.19 419 HIS A CA 1
ATOM 3220 C C . HIS A 1 419 ? -5.107 -13.379 10.386 1.00 86.19 419 HIS A C 1
ATOM 3222 O O . HIS A 1 419 ? -4.010 -13.946 10.398 1.00 86.19 419 HIS A O 1
ATOM 3228 N N . VAL A 1 420 ? -5.346 -12.265 11.076 1.00 84.88 420 VAL A N 1
ATOM 3229 C CA . VAL A 1 420 ? -4.379 -11.676 12.000 1.00 84.88 420 VAL A CA 1
ATOM 3230 C C . VAL A 1 420 ? -4.916 -11.811 13.412 1.00 84.88 420 VAL A C 1
ATOM 3232 O O . VAL A 1 420 ? -5.729 -11.004 13.858 1.00 84.88 420 VAL A O 1
ATOM 3235 N N . ASP A 1 421 ? -4.411 -12.815 14.124 1.00 84.50 421 ASP A N 1
ATOM 3236 C CA . ASP A 1 421 ? -4.760 -13.046 15.519 1.00 84.50 421 ASP A CA 1
ATOM 3237 C C . ASP A 1 421 ? -3.779 -12.370 16.470 1.00 84.50 421 ASP A C 1
ATOM 3239 O O . ASP A 1 421 ? -2.557 -12.526 16.369 1.00 84.50 421 ASP A O 1
ATOM 3243 N N . ARG A 1 422 ? -4.309 -11.595 17.417 1.00 80.50 422 ARG A N 1
ATOM 3244 C CA . ARG A 1 422 ? -3.505 -10.862 18.396 1.00 80.50 422 ARG A CA 1
ATOM 3245 C C . ARG A 1 422 ? -4.073 -11.080 19.793 1.00 80.50 422 ARG A C 1
ATOM 3247 O O . ARG A 1 422 ? -5.273 -11.071 20.012 1.00 80.50 422 ARG A O 1
ATOM 3254 N N . ARG A 1 423 ? -3.180 -11.271 20.770 1.00 75.06 423 ARG A N 1
ATOM 3255 C CA . ARG A 1 423 ? -3.566 -11.484 22.177 1.00 75.06 423 ARG A CA 1
ATOM 3256 C C . ARG A 1 423 ? -3.843 -10.177 22.927 1.00 75.06 423 ARG A C 1
ATOM 3258 O O . ARG A 1 423 ? -4.630 -10.169 23.863 1.00 75.06 423 ARG A O 1
ATOM 3265 N N . GLN A 1 424 ? -3.136 -9.105 22.567 1.00 71.94 424 GLN A N 1
ATOM 3266 C CA . GLN A 1 424 ? -3.193 -7.802 23.250 1.00 71.94 424 GLN A CA 1
ATOM 3267 C C . GLN A 1 424 ? -3.924 -6.718 22.451 1.00 71.94 424 GLN A C 1
ATOM 3269 O O . GLN A 1 424 ? -4.199 -5.649 22.984 1.00 71.94 424 GLN A O 1
ATOM 3274 N N . SER A 1 425 ? -4.223 -6.974 21.181 1.00 77.06 425 SER A N 1
ATOM 3275 C CA . SER A 1 425 ? -5.008 -6.087 20.328 1.00 77.06 425 SER A CA 1
ATOM 3276 C C . SER A 1 425 ? -6.118 -6.887 19.667 1.00 77.06 425 SER A C 1
ATOM 3278 O O . SER A 1 425 ? -6.092 -8.113 19.700 1.00 77.06 425 SER A O 1
ATOM 3280 N N . GLU A 1 426 ? -7.065 -6.197 19.049 1.00 78.56 426 GLU A N 1
ATOM 3281 C CA . GLU A 1 426 ? -8.147 -6.832 18.304 1.00 78.56 426 GLU A CA 1
ATOM 3282 C C . GLU A 1 426 ? -7.595 -7.708 17.166 1.00 78.56 426 GLU A C 1
ATOM 3284 O O . GLU A 1 426 ? -6.682 -7.286 16.443 1.00 78.56 426 GLU A O 1
ATOM 3289 N N . SER A 1 427 ? -8.115 -8.934 17.058 1.00 85.75 427 SER A N 1
ATOM 3290 C CA . SER A 1 427 ? -7.901 -9.806 15.901 1.00 85.75 427 SER A CA 1
ATOM 3291 C C . SER A 1 427 ? -8.758 -9.319 14.739 1.00 85.75 427 SER A C 1
ATOM 3293 O O . SER A 1 427 ? -9.887 -8.881 14.947 1.00 85.75 427 SER A O 1
ATOM 3295 N N . TYR A 1 428 ? -8.253 -9.421 13.516 1.00 86.06 428 TYR A N 1
ATOM 3296 C CA . TYR A 1 428 ? -8.982 -8.964 12.337 1.00 86.06 428 TYR A CA 1
ATOM 3297 C C . TYR A 1 428 ? -8.741 -9.862 11.127 1.00 86.06 428 TYR A C 1
ATOM 3299 O O . TYR A 1 428 ? -7.725 -10.555 11.023 1.00 86.06 428 TYR A O 1
ATOM 3307 N N . LEU A 1 429 ? -9.713 -9.839 10.216 1.00 87.88 429 LEU A N 1
ATOM 3308 C CA . LEU A 1 429 ? -9.677 -10.530 8.936 1.00 87.88 429 LEU A CA 1
ATOM 3309 C C . LEU A 1 429 ? -9.476 -9.505 7.827 1.00 87.88 429 LEU A C 1
ATOM 3311 O O . LEU A 1 429 ? -10.228 -8.540 7.718 1.00 87.88 429 LEU A O 1
ATOM 3315 N N . ILE A 1 430 ? -8.471 -9.744 6.997 1.00 88.12 430 ILE A N 1
ATOM 3316 C CA . ILE A 1 430 ? -8.246 -8.997 5.768 1.00 88.12 430 ILE A CA 1
ATOM 3317 C C . ILE A 1 430 ? -8.685 -9.901 4.622 1.00 88.12 430 ILE A C 1
ATOM 3319 O O . ILE A 1 430 ? -8.105 -10.969 4.449 1.00 88.12 430 ILE A O 1
ATOM 3323 N N . ASP A 1 431 ? -9.685 -9.497 3.850 1.00 87.25 431 ASP A N 1
ATOM 3324 C CA . ASP A 1 431 ? -10.213 -10.298 2.745 1.00 87.25 431 ASP A CA 1
ATOM 3325 C C . ASP A 1 431 ? -10.425 -9.448 1.488 1.00 87.25 431 ASP A C 1
ATOM 3327 O O . ASP A 1 431 ? -10.541 -8.224 1.564 1.00 87.25 431 ASP A O 1
ATOM 3331 N N . GLY A 1 432 ? -10.427 -10.100 0.324 1.00 85.56 432 GLY A N 1
ATOM 3332 C CA . GLY A 1 432 ? -10.669 -9.465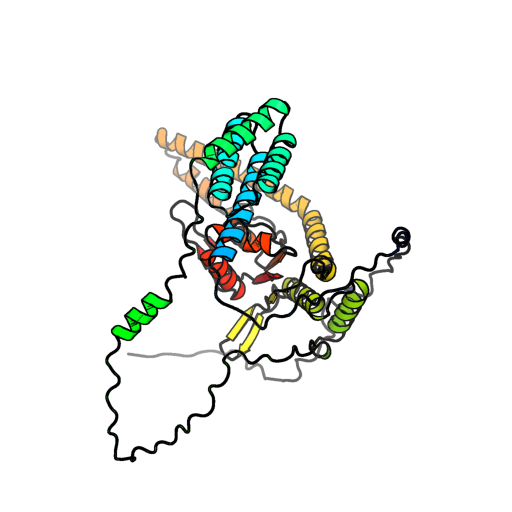 -0.970 1.00 85.56 432 GLY A CA 1
ATOM 3333 C C . GLY A 1 432 ? -9.595 -8.462 -1.385 1.00 85.56 432 GLY A C 1
ATOM 3334 O O . GLY A 1 432 ? -9.837 -7.634 -2.258 1.00 85.56 432 GLY A O 1
ATOM 3335 N N . VAL A 1 433 ? -8.418 -8.514 -0.764 1.00 90.62 433 VAL A N 1
ATOM 3336 C CA . VAL A 1 433 ? -7.345 -7.548 -0.999 1.00 90.62 433 VAL A CA 1
ATOM 3337 C C . VAL A 1 433 ? -6.676 -7.731 -2.349 1.00 90.62 433 VAL A C 1
ATOM 3339 O O . VAL A 1 433 ? -6.538 -8.842 -2.861 1.00 90.62 433 VAL A O 1
ATOM 3342 N N . ARG A 1 434 ? -6.290 -6.602 -2.933 1.00 92.06 434 ARG A N 1
ATOM 3343 C CA . ARG A 1 434 ? -5.701 -6.478 -4.261 1.00 92.06 434 ARG A CA 1
ATOM 3344 C C . ARG A 1 434 ? -4.582 -5.451 -4.167 1.00 92.06 434 ARG A C 1
ATOM 3346 O O . ARG A 1 434 ? -4.843 -4.261 -3.999 1.00 92.06 434 ARG A O 1
ATOM 3353 N N . LEU A 1 435 ? -3.340 -5.915 -4.199 1.00 93.19 435 LEU A N 1
ATOM 3354 C CA . LEU A 1 435 ? -2.174 -5.056 -4.025 1.00 93.19 435 LEU A CA 1
ATOM 3355 C C . LEU A 1 435 ? -1.258 -5.169 -5.229 1.00 93.19 435 LEU A C 1
ATOM 3357 O O . LEU A 1 435 ? -0.779 -6.257 -5.530 1.00 93.19 435 LEU A O 1
ATOM 3361 N N . SER A 1 436 ? -0.980 -4.037 -5.864 1.00 93.62 436 SER A N 1
ATOM 3362 C CA . SER A 1 436 ? 0.081 -3.897 -6.859 1.00 93.62 436 SER A CA 1
ATOM 3363 C C . SER A 1 436 ? 1.320 -3.248 -6.231 1.00 93.62 436 SER A C 1
ATOM 3365 O O . SER A 1 436 ? 1.238 -2.598 -5.188 1.00 93.62 436 SER A O 1
ATOM 3367 N N . VAL A 1 437 ? 2.483 -3.430 -6.847 1.00 90.69 437 VAL A N 1
ATOM 3368 C CA . VAL A 1 437 ? 3.749 -2.785 -6.460 1.00 90.69 437 VAL A CA 1
ATOM 3369 C C . VAL A 1 437 ? 4.377 -2.229 -7.731 1.00 90.69 437 VAL A C 1
ATOM 3371 O O . VAL A 1 437 ? 4.381 -2.931 -8.742 1.00 90.69 437 VAL A O 1
ATOM 3374 N N . SER A 1 438 ? 4.879 -0.995 -7.692 1.00 86.38 438 SER A N 1
ATOM 3375 C CA . SER A 1 438 ? 5.515 -0.338 -8.836 1.00 86.38 438 SER A CA 1
ATOM 3376 C C . SER A 1 438 ? 6.724 0.499 -8.478 1.00 86.38 438 SER A C 1
ATOM 3378 O O . SER A 1 438 ? 6.714 1.136 -7.399 1.00 86.38 438 SER A O 1
#

Sequence (438 aa):
MLCLPRSQCLPEVSHDPSAYLNLEASPIVSAVEDLGEIDLGDLSSQANQEGNADRLKTKSLFDLSKHTIFDGSRSKQMYAIAVLDSAVKKIRSAQLGEKHKTRLCQGRLVGGLVAAGHLNEAEALSQLVAAALANTDNASGAEKDVRDGFEDGKKSPVDPPPMEERASSDLVVKIAKQLPPPTPVDTTTTTDNDDDDWADPEPLIVKTDPKPYPIESLPPIIKDAVLEVAEFVQAPVPIVASSALAAIATVAQGHFDVRRAEGLSGPISLFCLAIADSGDRKTSAARFSKTIQQHEKNERERLAPEWKKYQGLMDSWESKRQGLKQKLRQQQQKEDPNVDETEDELVELQQSQPEPPRMPRWQYQDFTIEALSKGMMGWPAAVIESDESGSVFGGYSMREAAMKVLADLNRFWDGKPIHVDRRQSESYLIDGVRLSVS

Foldseek 3Di:
DDDDDDDDDDDDDDDDVPPPDDPPPDPVVVVVVPDDDDDDPDDPPDDDDDDDDDDDDDPPPPPPPDDPPVPVLVVQLVVLVVLLVVLLVCLLPPDDPCNLVSLLQSLLQNLQQVLLVSDDPVVSLVSSLVSNCNRDPDSVSSNVSSVNSSVNNNVHHDTDDPPPPPPPVVVVVVVVVPDDDPDDDDDDDDPPDPPPVDDDDDPPDDPDDDDQDPLVPDDPVLSVVLVVLCVVQVARSVLLSLLSLQLVLLVCQLPDWDDPDVVDIATPAAAGDDDDDPPRCNVSSNVSCVVVVVVLVVQCVVCVVVQVVLVVQQVVLVVVLVVLVVVLVVCVVVVNPCNVVSVVVNVVSVVVHRDGDQRDDAEDAADAPVRVQVNCQSPQGYEYEDSPVCCVCVHPNNVVPVPVSVVVVVCLCRQAKDWADDDVDDTDIRGRHHYHYD

Secondary structure (DSSP, 8-state):
----------------GGGG--GGG-TTGGGSS-----------SS-------------------S-----HHHHHHHHHHHHHHHHHHHHHTPPTTTHHHHHHHHHHHHHHHHHTTSS-HHHHHHHHHHHHHTT-S-HHHHHHHHHHHHHHHHTS--PPPP----SSHHHHHHHHHHSPPPP--------------PPPPPPSS--PPPPPP-GGGS-HHHHHHHHHHHHHHT--HHHHHHHHHHHHHHHHTTT-EEEEETTEEEE---B------TTS-HHHHTTTHHHHHHHHHHHHHHHHHHHHHHHHHHHHHHHHHHHHHHHHHHHHHTT-TTHHHHHHHHHHHHHTPPPPP-----EESS--HHHHHHHHHHSSEEEE--S-HHHHHTSHHHHHHHHHHHHHHHHHHHT--EEE--SSS--EEE-S-EEEE-